Protein AF-A0A2Z6RZR5-F1 (afdb_monomer)

Structure (mmCIF, N/CA/C/O backbone):
data_AF-A0A2Z6RZR5-F1
#
_entry.id   AF-A0A2Z6RZR5-F1
#
loop_
_atom_site.group_PDB
_atom_site.id
_atom_site.type_symbol
_atom_site.label_atom_id
_atom_site.label_alt_id
_atom_site.label_comp_id
_atom_site.label_asym_id
_atom_site.label_entity_id
_atom_site.label_seq_id
_atom_site.pdbx_PDB_ins_code
_atom_site.Cartn_x
_atom_site.Cartn_y
_atom_site.Cartn_z
_atom_site.occupancy
_atom_site.B_iso_or_equiv
_atom_site.auth_seq_id
_atom_site.auth_comp_id
_atom_site.auth_asym_id
_atom_site.auth_atom_id
_atom_site.pdbx_PDB_model_num
ATOM 1 N N . MET A 1 1 ? -26.450 51.468 55.677 1.00 38.06 1 MET A N 1
ATOM 2 C CA . MET A 1 1 ? -26.684 51.959 54.303 1.00 38.06 1 MET A CA 1
ATOM 3 C C . MET A 1 1 ? -25.470 52.712 53.751 1.00 38.06 1 MET A C 1
ATOM 5 O O . MET A 1 1 ? -25.241 52.622 52.556 1.00 38.06 1 MET A O 1
ATOM 9 N N . ASP A 1 2 ? -24.624 53.326 54.589 1.00 34.59 2 ASP A N 1
ATOM 10 C CA . ASP A 1 2 ? -23.580 54.252 54.102 1.00 34.59 2 ASP A CA 1
ATOM 11 C C . ASP A 1 2 ? -22.243 53.624 53.660 1.00 34.59 2 ASP A C 1
ATOM 13 O O . ASP A 1 2 ? -21.534 54.212 52.851 1.00 34.59 2 ASP A O 1
ATOM 17 N N . ALA A 1 3 ? -21.901 52.405 54.096 1.00 33.38 3 ALA A N 1
ATOM 18 C CA . ALA A 1 3 ? -20.689 51.717 53.618 1.00 33.38 3 ALA A CA 1
ATOM 19 C C . ALA A 1 3 ? -20.838 51.167 52.184 1.00 33.38 3 ALA A C 1
ATOM 21 O O . ALA A 1 3 ? -19.866 51.092 51.438 1.00 33.38 3 ALA A O 1
ATOM 22 N N . TRP A 1 4 ? -22.066 50.814 51.788 1.00 34.22 4 TRP A N 1
ATOM 23 C CA . TRP A 1 4 ? -22.367 50.258 50.464 1.00 34.22 4 TRP A CA 1
ATOM 24 C C . TRP A 1 4 ? -22.327 51.335 49.375 1.00 34.22 4 TRP A C 1
ATOM 26 O O . TRP A 1 4 ? -21.734 51.120 48.325 1.00 34.22 4 TRP A O 1
ATOM 36 N N . PHE A 1 5 ? -22.850 52.532 49.665 1.00 33.78 5 PHE A N 1
ATOM 37 C CA . PHE A 1 5 ? -22.813 53.669 48.739 1.00 33.78 5 PHE A CA 1
ATOM 38 C C . PHE A 1 5 ? -21.373 54.135 48.449 1.00 33.78 5 PHE A C 1
ATOM 40 O O . PHE A 1 5 ? -21.051 54.501 47.322 1.00 33.78 5 PHE A O 1
ATOM 47 N N . TYR A 1 6 ? -20.480 54.061 49.445 1.00 32.66 6 TYR A N 1
ATOM 48 C CA . TYR A 1 6 ? -19.062 54.409 49.288 1.00 32.66 6 TYR A CA 1
ATOM 49 C C . TYR A 1 6 ? -18.294 53.391 48.420 1.00 32.66 6 TYR A C 1
ATOM 51 O O . TYR A 1 6 ? -17.415 53.774 47.648 1.00 32.66 6 TYR A O 1
ATOM 59 N N . TYR A 1 7 ? -18.655 52.102 48.496 1.00 38.84 7 TYR A N 1
ATOM 60 C CA . TYR A 1 7 ? -18.091 51.042 47.648 1.00 38.84 7 TYR A CA 1
ATOM 61 C C . TYR A 1 7 ? -18.649 51.074 46.217 1.00 38.84 7 TYR A C 1
ATOM 63 O O . TYR A 1 7 ? -17.880 50.953 45.269 1.00 38.84 7 TYR A O 1
ATOM 71 N N . GLU A 1 8 ? -19.953 51.304 46.042 1.00 38.12 8 GLU A N 1
ATOM 72 C CA . GLU A 1 8 ? -20.617 51.371 44.731 1.00 38.12 8 GLU A CA 1
ATOM 73 C C . GLU A 1 8 ? -20.155 52.599 43.915 1.00 38.12 8 GLU A C 1
ATOM 75 O O . GLU A 1 8 ? -19.927 52.495 42.706 1.00 38.12 8 GLU A O 1
ATOM 80 N N . CYS A 1 9 ? -19.925 53.747 44.572 1.00 34.38 9 CYS A N 1
ATOM 81 C CA . CYS A 1 9 ? -19.325 54.930 43.943 1.00 34.38 9 CYS A CA 1
ATOM 82 C C . CYS A 1 9 ? -17.863 54.701 43.534 1.00 34.38 9 CYS A C 1
ATOM 84 O O . CYS A 1 9 ? -17.490 55.076 42.425 1.00 34.38 9 CYS A O 1
ATOM 86 N N . ASN A 1 10 ? -17.049 54.050 44.373 1.00 42.81 10 ASN A N 1
ATOM 87 C CA . ASN A 1 10 ? -15.658 53.748 44.022 1.00 42.81 10 ASN A CA 1
ATOM 88 C C . ASN A 1 10 ? -15.557 52.703 42.907 1.00 42.81 10 ASN A C 1
ATOM 90 O O . ASN A 1 10 ? -14.736 52.862 42.011 1.00 42.81 10 ASN A O 1
ATOM 94 N N . LEU A 1 11 ? -16.409 51.673 42.901 1.00 43.62 11 LEU A N 1
ATOM 95 C CA . LEU A 1 11 ? -16.382 50.645 41.860 1.00 43.62 11 LEU A CA 1
ATOM 96 C C . LEU A 1 11 ? -16.829 51.205 40.504 1.00 43.62 11 LEU A C 1
ATOM 98 O O . LEU A 1 11 ? -16.199 50.917 39.493 1.00 43.62 11 LEU A O 1
ATOM 102 N N . ASN A 1 12 ? -17.862 52.056 40.467 1.00 44.38 12 ASN A N 1
ATOM 103 C CA . ASN A 1 12 ? -18.285 52.714 39.228 1.00 44.38 12 ASN A CA 1
ATOM 104 C C . ASN A 1 12 ? -17.249 53.721 38.705 1.00 44.38 12 ASN A C 1
ATOM 106 O O . ASN A 1 12 ? -17.082 53.822 37.493 1.00 44.38 12 ASN A O 1
ATOM 110 N N . GLU A 1 13 ? -16.543 54.446 39.575 1.00 45.81 13 GLU A N 1
ATOM 111 C CA . GLU A 1 13 ? -15.454 55.344 39.163 1.00 45.81 13 GLU A CA 1
ATOM 112 C C . GLU A 1 13 ? -14.206 54.566 38.711 1.00 45.81 13 GLU 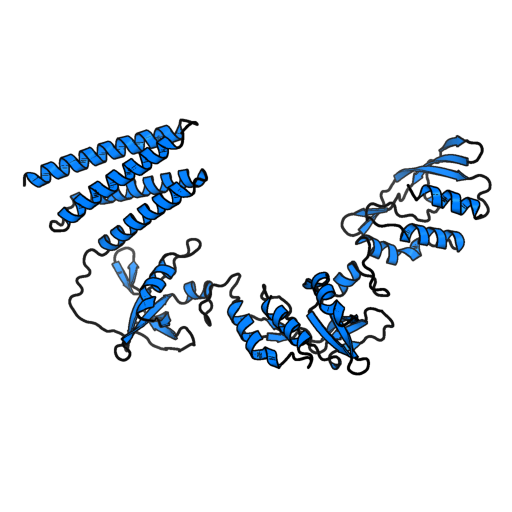A C 1
ATOM 114 O O . GLU A 1 13 ? -13.586 54.938 37.715 1.00 45.81 13 GLU A O 1
ATOM 119 N N . ILE A 1 14 ? -13.891 53.429 39.344 1.00 46.25 14 ILE A N 1
ATOM 120 C CA . ILE A 1 14 ? -12.832 52.509 38.900 1.00 46.25 14 ILE A CA 1
ATOM 121 C C . ILE A 1 14 ? -13.194 51.891 37.545 1.00 46.25 14 ILE A C 1
ATOM 123 O O . ILE A 1 14 ? -12.377 51.924 36.632 1.00 46.25 14 ILE A O 1
ATOM 127 N N . ILE A 1 15 ? -14.424 51.397 37.365 1.00 47.78 15 ILE A N 1
ATOM 128 C CA . ILE A 1 15 ? -14.901 50.830 36.094 1.00 47.78 15 ILE A CA 1
ATOM 129 C C . ILE A 1 15 ? -14.931 51.905 35.003 1.00 47.78 15 ILE A C 1
ATOM 131 O O . ILE A 1 15 ? -14.485 51.645 33.892 1.00 47.78 15 ILE A O 1
ATOM 135 N N . LYS A 1 16 ? -15.374 53.136 35.293 1.00 47.97 16 LYS A N 1
ATOM 136 C CA . LYS A 1 16 ? -15.293 54.250 34.333 1.00 47.97 16 LYS A CA 1
ATOM 137 C C . LYS A 1 16 ? -13.851 54.605 33.984 1.00 47.97 16 LYS A C 1
ATOM 139 O O . LYS A 1 16 ? -13.563 54.804 32.809 1.00 47.97 16 LYS A O 1
ATOM 144 N N . GLY A 1 17 ? -12.955 54.672 34.969 1.00 47.06 17 GLY A N 1
ATOM 145 C CA . GLY A 1 17 ? -11.537 54.962 34.757 1.00 47.06 17 GLY A CA 1
ATOM 146 C C . GLY A 1 17 ? -10.859 53.890 33.908 1.00 47.06 17 GLY A C 1
ATOM 147 O O . GLY A 1 17 ? -10.139 54.203 32.967 1.00 47.06 17 GLY A O 1
ATOM 148 N N . VAL A 1 18 ? -11.166 52.624 34.173 1.00 47.81 18 VAL A N 1
ATOM 149 C CA . VAL A 1 18 ? -10.630 51.462 33.462 1.00 47.81 18 VAL A CA 1
ATOM 150 C C . VAL A 1 18 ? -11.215 51.347 32.063 1.00 47.81 18 VAL A C 1
ATOM 152 O O . VAL A 1 18 ? -10.455 51.202 31.115 1.00 47.81 18 VAL A O 1
ATOM 155 N N . SER A 1 19 ? -12.532 51.472 31.893 1.00 47.66 19 SER A N 1
ATOM 156 C CA . SER A 1 19 ? -13.158 51.477 30.569 1.00 47.66 19 SER A CA 1
ATOM 157 C C . SER A 1 19 ? -12.671 52.662 29.741 1.00 47.66 19 SER A C 1
ATOM 159 O O . SER A 1 19 ? -12.389 52.497 28.559 1.00 47.66 19 SER A O 1
ATOM 161 N N . ALA A 1 20 ? -12.467 53.837 30.347 1.00 47.22 20 ALA A N 1
ATOM 162 C CA . ALA A 1 20 ? -11.866 54.979 29.665 1.00 47.22 20 ALA A CA 1
ATOM 163 C C . ALA A 1 20 ? -10.402 54.717 29.279 1.00 47.22 20 ALA A C 1
ATOM 165 O O . ALA A 1 20 ? -10.018 55.043 28.161 1.00 47.22 20 ALA A O 1
ATOM 166 N N . ILE A 1 21 ? -9.588 54.101 30.142 1.00 46.41 21 ILE A N 1
ATOM 167 C CA . ILE A 1 21 ? -8.194 53.749 29.827 1.00 46.41 21 ILE A CA 1
ATOM 168 C C . ILE A 1 21 ? -8.141 52.684 28.725 1.00 46.41 21 ILE A C 1
ATOM 170 O O . ILE A 1 21 ? -7.429 52.880 27.742 1.00 46.41 21 ILE A O 1
ATOM 174 N N . SER A 1 22 ? -8.933 51.616 28.834 1.00 48.56 22 SER A N 1
ATOM 175 C CA . SER A 1 22 ? -8.970 50.497 27.889 1.00 48.56 22 SER A CA 1
ATOM 176 C C . SER A 1 22 ? -9.524 50.904 26.526 1.00 48.56 22 SER A C 1
ATOM 178 O O . SER A 1 22 ? -8.914 50.574 25.515 1.00 48.56 22 SER A O 1
ATOM 180 N N . ILE A 1 23 ? -10.607 51.687 26.463 1.00 46.66 23 ILE A N 1
ATOM 181 C CA . ILE A 1 23 ? -11.176 52.182 25.197 1.00 46.66 23 ILE A CA 1
ATOM 182 C C . ILE A 1 23 ? -10.241 53.210 24.542 1.00 46.66 23 ILE A C 1
ATOM 184 O O . ILE A 1 23 ? -10.042 53.183 23.329 1.00 46.66 23 ILE A O 1
ATOM 188 N N . ASN A 1 24 ? -9.612 54.097 25.320 1.00 44.47 24 ASN A N 1
ATOM 189 C CA . ASN A 1 24 ? -8.693 55.109 24.788 1.00 44.47 24 ASN A CA 1
ATOM 190 C C . ASN A 1 24 ? -7.358 54.483 24.324 1.00 44.47 24 ASN A C 1
ATOM 192 O O . ASN A 1 24 ? -6.786 54.928 23.328 1.00 44.47 24 ASN A O 1
ATOM 196 N N . TYR A 1 25 ? -6.899 53.394 24.958 1.00 48.34 25 TYR A N 1
ATOM 197 C CA . TYR A 1 25 ? -5.800 52.565 24.445 1.00 48.34 25 TYR A CA 1
ATOM 198 C C . TYR A 1 25 ? -6.208 51.774 23.196 1.00 48.34 25 TYR A C 1
ATOM 200 O O . TYR A 1 25 ? -5.473 51.785 22.213 1.00 48.34 25 TYR A O 1
ATOM 208 N N . PHE A 1 26 ? -7.389 51.148 23.185 1.00 45.41 26 PHE A N 1
ATOM 209 C CA . PHE A 1 26 ? -7.905 50.373 22.048 1.00 45.41 26 PHE A CA 1
ATOM 210 C C . PHE A 1 26 ? -8.080 51.238 20.787 1.00 45.41 26 PHE A C 1
ATOM 212 O O . PHE A 1 26 ? -7.646 50.860 19.698 1.00 45.41 26 PHE A O 1
ATOM 219 N N . ASN A 1 27 ? -8.595 52.461 20.941 1.00 43.19 27 ASN A N 1
ATOM 220 C CA . ASN A 1 27 ? -8.715 53.424 19.844 1.00 43.19 27 ASN A CA 1
ATOM 221 C C . ASN A 1 27 ? -7.347 53.959 19.365 1.00 43.19 27 ASN A C 1
ATOM 223 O O . ASN A 1 27 ? -7.173 54.245 18.176 1.00 43.19 27 ASN A O 1
ATOM 227 N N . LYS A 1 28 ? -6.340 54.040 20.250 1.00 44.16 28 LYS A N 1
ATOM 228 C CA . LYS A 1 28 ? -4.950 54.370 19.875 1.00 44.16 28 LYS A CA 1
ATOM 229 C C . LYS A 1 28 ? -4.222 53.212 19.178 1.00 44.16 28 LYS A C 1
ATOM 231 O O . LYS A 1 28 ? -3.420 53.466 18.280 1.00 44.16 28 LYS A O 1
ATOM 236 N N . ILE A 1 29 ? -4.532 51.957 19.520 1.00 46.94 29 ILE A N 1
ATOM 237 C CA . ILE A 1 29 ? -3.987 50.749 18.867 1.00 46.94 29 ILE A CA 1
ATOM 238 C C . ILE A 1 29 ? -4.386 50.694 17.383 1.00 46.94 29 ILE A C 1
ATOM 240 O O . ILE A 1 29 ? -3.577 50.305 16.543 1.00 46.94 29 ILE A O 1
ATOM 244 N N . HIS A 1 30 ? -5.592 51.155 17.036 1.00 41.41 30 HIS A N 1
ATOM 245 C CA . HIS A 1 30 ? -6.058 51.198 15.646 1.00 41.41 30 HIS A CA 1
ATOM 246 C C . HIS A 1 30 ? -5.411 52.297 14.782 1.00 41.41 30 HIS A C 1
ATOM 248 O O . HIS A 1 30 ? -5.502 52.229 13.556 1.00 41.41 30 HIS A O 1
ATOM 254 N N . THR A 1 31 ? -4.754 53.296 15.384 1.00 40.00 31 THR A N 1
ATOM 255 C CA . THR A 1 31 ? -4.251 54.484 14.668 1.00 40.00 31 THR A CA 1
ATOM 256 C C . THR A 1 31 ? -2.724 54.614 14.622 1.00 40.00 31 THR A C 1
ATOM 258 O O . THR A 1 31 ? -2.216 55.293 13.732 1.00 40.00 31 THR A O 1
ATOM 261 N N . PHE A 1 32 ? -1.960 53.933 15.484 1.00 36.94 32 PHE A N 1
ATOM 262 C CA . PHE A 1 32 ? -0.490 54.010 15.489 1.00 36.94 32 PHE A CA 1
ATOM 263 C C . PHE A 1 32 ? 0.187 52.700 15.046 1.00 36.94 32 PHE A C 1
ATOM 265 O O . PHE A 1 32 ? 0.154 51.692 15.743 1.00 36.94 32 PHE A O 1
ATOM 272 N N . ARG A 1 33 ? 0.910 52.739 13.915 1.00 39.03 33 ARG A N 1
ATOM 273 C CA . ARG A 1 33 ? 1.739 51.635 13.369 1.00 39.03 33 ARG A CA 1
ATOM 274 C C . ARG A 1 33 ? 3.007 51.302 14.186 1.00 39.03 33 ARG A C 1
ATOM 276 O O . ARG A 1 33 ? 3.871 50.585 13.694 1.00 39.03 33 ARG A O 1
ATOM 283 N N . GLY A 1 34 ? 3.136 51.798 15.414 1.00 45.94 34 GLY A N 1
ATOM 284 C CA . GLY A 1 34 ? 4.337 51.631 16.233 1.00 45.94 34 GLY A CA 1
ATOM 285 C C . GLY A 1 34 ? 4.004 51.465 17.708 1.00 45.94 34 GLY A C 1
ATOM 286 O O . GLY A 1 34 ? 4.132 52.411 18.475 1.00 45.94 34 GLY A O 1
ATOM 287 N N . LEU A 1 35 ? 3.580 50.267 18.105 1.00 47.91 35 LEU A N 1
ATOM 288 C CA . LEU A 1 35 ? 3.501 49.875 19.512 1.00 47.91 35 LEU A CA 1
ATOM 289 C C . LEU A 1 35 ? 4.632 48.893 19.815 1.00 47.91 35 LEU A C 1
ATOM 291 O O . LEU A 1 35 ? 4.748 47.860 19.160 1.00 47.91 35 LEU A O 1
ATOM 295 N N . ASN A 1 36 ? 5.462 49.231 20.805 1.00 49.38 36 ASN A N 1
ATOM 296 C CA . ASN A 1 36 ? 6.517 48.359 21.324 1.00 49.38 36 ASN A CA 1
ATOM 297 C C . ASN A 1 36 ? 5.999 47.517 22.502 1.00 49.38 36 ASN A C 1
ATOM 299 O O . ASN A 1 36 ? 5.138 47.984 23.252 1.00 49.38 36 ASN A O 1
ATOM 303 N N . PHE A 1 37 ? 6.585 46.323 22.674 1.00 47.53 37 PHE A N 1
ATOM 304 C CA . PHE A 1 37 ? 6.277 45.247 23.641 1.00 47.53 37 PHE A CA 1
ATOM 305 C C . PHE A 1 37 ? 5.757 45.711 25.021 1.00 47.53 37 PHE A C 1
ATOM 307 O O . PHE A 1 37 ? 4.777 45.177 25.530 1.00 47.53 37 PHE A O 1
ATOM 314 N N . TYR A 1 38 ? 6.339 46.778 25.572 1.00 44.94 38 TYR A N 1
ATOM 315 C CA . TYR A 1 38 ? 5.993 47.355 26.877 1.00 44.94 38 TYR A CA 1
ATOM 316 C C . TYR A 1 38 ? 4.534 47.834 27.016 1.00 44.94 38 TYR A C 1
ATOM 318 O O . TYR A 1 38 ? 3.984 47.846 28.112 1.00 44.94 38 TYR A O 1
ATOM 326 N N . HIS A 1 39 ? 3.884 48.228 25.919 1.00 50.34 39 HIS A N 1
ATOM 327 C CA . HIS A 1 39 ? 2.511 48.745 25.959 1.00 50.34 39 HIS A CA 1
ATOM 328 C C . HIS A 1 39 ? 1.468 47.629 26.103 1.00 50.34 39 HIS A C 1
ATOM 330 O O . HIS A 1 39 ? 0.418 47.854 26.698 1.00 50.34 39 HIS A O 1
ATOM 336 N N . PHE A 1 40 ? 1.762 46.426 25.599 1.00 51.25 40 PHE A N 1
ATOM 337 C CA . PHE A 1 40 ? 0.885 45.262 25.755 1.00 51.25 40 PHE A CA 1
ATOM 338 C C . PHE A 1 40 ? 0.944 44.700 27.180 1.00 51.25 40 PHE A C 1
ATOM 340 O O . PHE A 1 40 ? -0.094 44.351 27.734 1.00 51.25 40 PHE A O 1
ATOM 347 N N . GLU A 1 41 ? 2.127 44.710 27.800 1.00 47.84 41 GLU A N 1
ATOM 348 C CA . GLU A 1 41 ? 2.329 44.366 29.217 1.00 47.84 41 GLU A CA 1
ATOM 349 C C . GLU A 1 41 ? 1.536 45.295 30.153 1.00 47.84 41 GLU A C 1
ATOM 351 O O . GLU A 1 41 ? 0.866 44.826 31.069 1.00 47.84 41 GLU A O 1
ATOM 356 N N . ILE A 1 42 ? 1.516 46.607 29.884 1.00 48.50 42 ILE A N 1
ATOM 357 C CA . ILE A 1 42 ? 0.742 47.575 30.684 1.00 48.50 42 ILE A CA 1
ATOM 358 C C . ILE A 1 42 ? -0.769 47.323 30.571 1.00 48.50 42 ILE A C 1
ATOM 360 O O . ILE A 1 42 ? -1.481 47.417 31.570 1.00 48.50 42 ILE A O 1
ATOM 364 N N . VAL A 1 43 ? -1.271 46.988 29.377 1.00 52.09 43 VAL A N 1
ATOM 365 C CA . VAL A 1 43 ? -2.698 46.679 29.167 1.00 52.09 43 VAL A CA 1
ATOM 366 C C . VAL A 1 43 ? -3.080 45.361 29.847 1.00 52.09 43 VAL A C 1
ATOM 368 O O . VAL A 1 43 ? -4.132 45.293 30.481 1.00 52.09 43 VAL A O 1
ATOM 371 N N . ALA A 1 44 ? -2.220 44.342 29.779 1.00 50.88 44 ALA A N 1
ATOM 372 C CA . ALA A 1 44 ? -2.425 43.070 30.469 1.00 50.88 44 ALA A CA 1
ATOM 373 C C . ALA A 1 44 ? -2.432 43.243 31.998 1.00 50.88 44 ALA A C 1
ATOM 375 O O . ALA A 1 44 ? -3.338 42.747 32.663 1.00 50.88 44 ALA A O 1
ATOM 376 N N . PHE A 1 45 ? -1.494 44.022 32.544 1.00 49.09 45 PHE A N 1
ATOM 377 C CA . PHE A 1 45 ? -1.424 44.317 33.976 1.00 49.09 45 PHE A CA 1
ATOM 378 C C . PHE A 1 45 ? -2.617 45.161 34.456 1.00 49.09 45 PHE A C 1
ATOM 380 O O . PHE A 1 45 ? -3.166 44.922 35.529 1.00 49.09 45 PHE A O 1
ATOM 387 N N . ALA A 1 46 ? -3.083 46.119 33.647 1.00 50.31 46 ALA A N 1
ATOM 388 C CA . ALA A 1 46 ? -4.289 46.885 33.955 1.00 50.31 46 ALA A CA 1
ATOM 389 C C . ALA A 1 46 ? -5.543 45.991 33.990 1.00 50.31 46 ALA A C 1
ATOM 391 O O . ALA A 1 46 ? -6.360 46.126 34.899 1.00 50.31 46 ALA A O 1
ATOM 392 N N . LEU A 1 47 ? -5.674 45.044 33.053 1.00 52.66 47 LEU A N 1
ATOM 393 C CA . LEU A 1 47 ? -6.737 44.030 33.054 1.00 52.66 47 LEU A CA 1
ATOM 394 C C . LEU A 1 47 ? -6.661 43.114 34.286 1.00 52.66 47 LEU A C 1
ATOM 396 O O . LEU A 1 47 ? -7.689 42.802 34.887 1.00 52.66 47 LEU A O 1
ATOM 400 N N . GLU A 1 48 ? -5.455 42.730 34.700 1.00 51.22 48 GLU A N 1
ATOM 401 C CA . GLU A 1 48 ? -5.210 41.895 35.878 1.00 51.22 48 GLU A CA 1
ATOM 402 C C . GLU A 1 48 ? -5.617 42.600 37.181 1.00 51.22 48 GLU A C 1
ATOM 404 O O . GLU A 1 48 ? -6.329 42.021 38.004 1.00 51.22 48 GLU A O 1
ATOM 409 N N . VAL A 1 49 ? -5.267 43.880 37.344 1.00 47.88 49 VAL A N 1
ATOM 410 C CA . VAL A 1 49 ? -5.679 44.690 38.504 1.00 47.88 49 VAL A CA 1
ATOM 411 C C . VAL A 1 49 ? -7.204 44.826 38.571 1.00 47.88 49 VAL A C 1
ATOM 413 O O . VAL A 1 49 ? -7.788 44.703 39.645 1.00 47.88 49 VAL A O 1
ATOM 416 N N . VAL A 1 50 ? -7.871 45.005 37.430 1.00 51.41 50 VAL A N 1
ATOM 417 C CA . VAL A 1 50 ? -9.335 45.149 37.346 1.00 51.41 50 VAL A CA 1
ATOM 418 C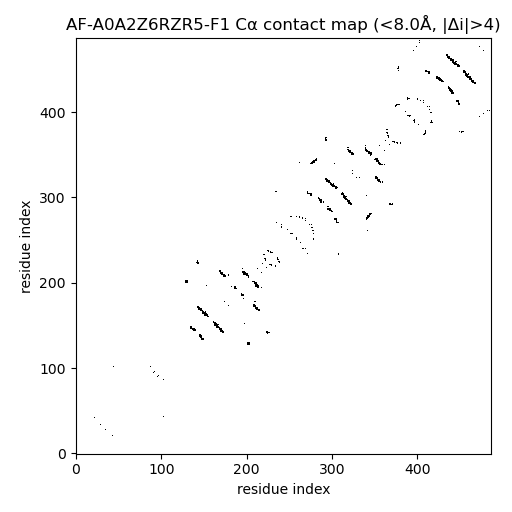 C . VAL A 1 50 ? -10.047 43.863 37.741 1.00 51.41 50 VAL A C 1
ATOM 420 O O . VAL A 1 50 ? -10.958 43.892 38.568 1.00 51.41 50 VAL A O 1
ATOM 423 N N . LEU A 1 51 ? -9.598 42.730 37.199 1.00 51.41 51 LEU A N 1
ATOM 424 C CA . LEU A 1 51 ? -10.146 41.413 37.516 1.00 51.41 51 LEU A CA 1
ATOM 425 C C . LEU A 1 51 ? -9.888 41.033 38.985 1.00 51.41 51 LEU A C 1
ATOM 427 O O . LEU A 1 51 ? -10.749 40.435 39.629 1.00 51.41 51 LEU A O 1
ATOM 431 N N . THR A 1 52 ? -8.750 41.441 39.552 1.00 49.31 52 THR A N 1
ATOM 432 C CA . THR A 1 52 ? -8.386 41.148 40.949 1.00 49.31 52 THR A CA 1
ATOM 433 C C . THR A 1 52 ? -9.149 42.027 41.949 1.00 49.31 52 THR A C 1
ATOM 435 O O . THR A 1 52 ? -9.667 41.519 42.945 1.00 49.31 52 THR A O 1
ATOM 438 N N . CYS A 1 53 ? -9.308 43.329 41.679 1.00 44.72 53 CYS A N 1
ATOM 439 C CA . CYS A 1 53 ? -10.159 44.213 42.488 1.00 44.72 53 CYS A CA 1
ATOM 440 C C . CYS A 1 53 ? -11.637 43.778 42.448 1.00 44.72 53 CYS A C 1
ATOM 442 O O . CYS A 1 53 ? -12.355 43.901 43.445 1.00 44.72 53 CYS A O 1
ATOM 444 N N . PHE A 1 54 ? -12.079 43.212 41.323 1.00 49.72 54 PHE A N 1
ATOM 445 C CA . PHE A 1 54 ? -13.412 42.638 41.158 1.00 49.72 54 PHE A CA 1
ATOM 446 C C . PHE A 1 54 ? -13.621 41.372 42.013 1.00 49.72 54 PHE A C 1
ATOM 448 O O . PHE A 1 54 ? -14.615 41.280 42.733 1.00 49.72 54 PHE A O 1
ATOM 455 N N . MET A 1 55 ? -12.649 40.451 42.042 1.00 47.03 55 MET A N 1
ATOM 456 C CA . MET A 1 55 ? -12.671 39.235 42.882 1.00 47.03 55 MET A CA 1
ATOM 457 C C . MET A 1 55 ? -12.815 39.540 44.382 1.00 47.03 55 MET A C 1
ATOM 459 O O . MET A 1 55 ? -13.552 38.854 45.096 1.00 47.03 55 MET A O 1
ATOM 463 N N . GLY A 1 56 ? -12.153 40.601 44.856 1.00 44.19 56 GLY A N 1
ATOM 464 C CA . GLY A 1 56 ? -12.269 41.061 46.243 1.00 44.19 56 GLY A CA 1
ATOM 465 C C . GLY A 1 56 ? -13.635 41.666 46.587 1.00 44.19 56 GLY A C 1
ATOM 466 O O . GLY A 1 56 ? -14.039 41.618 47.744 1.00 44.19 56 GLY A O 1
ATOM 467 N N . SER A 1 57 ? -14.353 42.194 45.589 1.00 43.09 57 SER A N 1
ATOM 468 C CA . SER A 1 57 ? -15.642 42.881 45.762 1.00 43.09 57 SER A CA 1
ATOM 469 C C . SER A 1 57 ? -16.843 41.928 45.642 1.00 43.09 57 SER A C 1
ATOM 471 O O . SER A 1 57 ? -17.823 42.071 46.365 1.00 43.09 57 SER A O 1
ATOM 473 N N . VAL A 1 58 ? -16.775 40.917 44.764 1.00 40.72 58 VAL A N 1
ATOM 474 C CA . VAL A 1 58 ? -17.857 39.927 44.559 1.00 40.72 58 VAL A CA 1
ATOM 475 C C . VAL A 1 58 ? -17.953 38.933 45.721 1.00 40.72 58 VAL A C 1
ATOM 477 O O . VAL A 1 58 ? -19.052 38.594 46.161 1.00 40.72 58 VAL A O 1
ATOM 480 N N . THR A 1 59 ? -16.813 38.528 46.288 1.00 40.50 59 THR A N 1
ATOM 481 C CA . THR A 1 59 ? -16.769 37.662 47.480 1.00 40.50 59 THR A CA 1
ATOM 482 C C . THR A 1 59 ? -17.438 38.311 48.694 1.00 40.50 59 THR A C 1
ATOM 484 O O . THR A 1 59 ? -18.129 37.626 49.442 1.00 40.50 59 THR A O 1
ATOM 487 N N . THR A 1 60 ? -17.338 39.637 48.847 1.00 38.09 60 THR A N 1
ATOM 488 C CA . THR A 1 60 ? -18.001 40.391 49.929 1.00 38.09 60 THR A CA 1
ATOM 489 C C . THR A 1 60 ? -19.497 40.639 49.697 1.00 38.09 60 THR A C 1
ATOM 491 O O . THR A 1 60 ? -20.215 40.931 50.652 1.00 38.09 60 THR A O 1
ATOM 494 N N . ILE A 1 61 ? -19.983 40.537 48.454 1.00 40.47 61 ILE A N 1
ATOM 495 C CA . ILE A 1 61 ? -21.379 40.833 48.076 1.00 40.47 61 ILE A CA 1
ATOM 496 C C . ILE A 1 61 ? -22.250 39.564 48.014 1.00 40.47 61 ILE A C 1
ATOM 498 O O . ILE A 1 61 ? -23.465 39.665 48.190 1.00 40.47 61 ILE A O 1
ATOM 502 N N . SER A 1 62 ? -21.649 38.374 47.867 1.00 41.47 62 SER A N 1
ATOM 503 C CA . SER A 1 62 ? -22.354 37.075 47.810 1.00 41.47 62 SER A CA 1
ATOM 504 C C . SER A 1 62 ? -23.266 36.767 49.011 1.00 41.47 62 SER A C 1
ATOM 506 O O . SER A 1 62 ? -24.181 35.957 48.890 1.00 41.47 62 SER A O 1
ATOM 508 N N . ASP A 1 63 ? -23.097 37.475 50.131 1.00 38.44 63 ASP A N 1
ATOM 509 C CA . ASP A 1 63 ? -23.953 37.326 51.309 1.00 38.44 63 ASP A CA 1
ATOM 510 C C . ASP A 1 63 ? -25.235 38.177 51.279 1.00 38.44 63 ASP A C 1
ATOM 512 O O . ASP A 1 63 ? -26.138 37.929 52.085 1.00 38.44 63 ASP A O 1
ATOM 516 N N . LYS A 1 64 ? -25.369 39.194 50.406 1.00 44.91 64 LYS A N 1
ATOM 517 C CA . LYS A 1 64 ? -26.553 40.078 50.409 1.00 44.91 64 LYS A CA 1
ATOM 518 C C . LYS A 1 64 ? -26.933 40.643 49.030 1.00 44.91 64 LYS A C 1
ATOM 520 O O . LYS A 1 64 ? -26.358 41.626 48.575 1.00 44.91 64 LYS A O 1
ATOM 525 N N . SER A 1 65 ? -28.068 40.146 48.528 1.00 41.69 65 SER A N 1
ATOM 526 C CA . SER A 1 65 ? -29.175 40.872 47.860 1.00 41.69 65 SER A CA 1
ATOM 527 C C . SER A 1 65 ? -29.513 40.516 46.402 1.00 41.69 65 SER A C 1
ATOM 529 O O . SER A 1 65 ? -28.667 40.421 45.523 1.00 41.69 65 SER A O 1
ATOM 531 N N . THR A 1 66 ? -30.825 40.375 46.185 1.00 43.66 66 THR A N 1
ATOM 532 C CA . THR A 1 66 ? -31.575 40.175 44.938 1.00 43.66 66 THR A CA 1
ATOM 533 C C . THR A 1 66 ? -32.030 41.525 44.347 1.00 43.66 66 THR A C 1
ATOM 535 O O . THR A 1 66 ? -33.223 41.832 44.380 1.00 43.66 66 THR A O 1
ATOM 538 N N . ASP A 1 67 ? -31.112 42.376 43.873 1.00 42.81 67 ASP A N 1
ATOM 539 C CA . ASP A 1 67 ? -31.449 43.726 43.363 1.00 42.81 67 ASP A CA 1
ATOM 540 C C . ASP A 1 67 ? -31.188 43.883 41.844 1.00 42.81 67 ASP A C 1
ATOM 542 O O . ASP A 1 67 ? -30.172 43.443 41.319 1.00 42.81 67 ASP A O 1
ATOM 546 N N . CYS A 1 68 ? -32.091 44.571 41.133 1.00 39.12 68 CYS A N 1
ATOM 547 C CA . CYS A 1 68 ? -32.094 44.857 39.684 1.00 39.12 68 CYS A CA 1
ATOM 548 C C . CYS A 1 68 ? -30.808 45.551 39.182 1.00 39.12 68 CYS A C 1
ATOM 550 O O . CYS A 1 68 ? -30.407 45.404 38.025 1.00 39.12 68 CYS A O 1
ATOM 552 N N . ARG A 1 69 ? -30.092 46.247 40.071 1.00 39.66 69 ARG A N 1
ATOM 553 C CA . ARG A 1 69 ? -28.794 46.878 39.775 1.00 39.66 69 ARG A CA 1
ATOM 554 C C . ARG A 1 69 ? -27.675 45.877 39.441 1.00 39.66 69 ARG A C 1
ATOM 556 O O . ARG A 1 69 ? -26.691 46.284 38.828 1.00 39.66 69 ARG A O 1
ATOM 563 N N . PHE A 1 70 ? -27.851 44.587 39.752 1.00 46.91 70 PHE A N 1
ATOM 564 C CA . PHE A 1 70 ? -26.931 43.506 39.367 1.00 46.91 70 PHE A CA 1
ATOM 565 C C . PHE A 1 70 ? -26.929 43.225 37.855 1.00 46.91 70 PHE A C 1
ATOM 567 O O . PHE A 1 70 ? -25.873 42.945 37.296 1.00 46.91 70 PHE A O 1
ATOM 574 N N . SER A 1 71 ? -28.075 43.358 37.175 1.00 42.69 71 SER A N 1
ATOM 575 C CA . SER A 1 71 ? -28.199 43.100 35.727 1.00 42.69 71 SER A CA 1
ATOM 576 C C . SER A 1 71 ? -27.311 44.042 34.912 1.00 42.69 71 SER A C 1
ATOM 578 O O . SER A 1 71 ? -26.494 43.597 34.115 1.00 42.69 71 SER A O 1
ATOM 580 N N . ASN A 1 72 ? -27.379 45.346 35.201 1.00 42.81 72 ASN A N 1
ATOM 581 C CA . ASN A 1 72 ? -26.568 46.361 34.517 1.00 42.81 72 ASN A CA 1
ATOM 582 C C . ASN A 1 72 ? -25.059 46.217 34.781 1.00 42.81 72 ASN A C 1
ATOM 584 O O . ASN A 1 72 ? -24.246 46.732 34.012 1.00 42.81 72 ASN A O 1
ATOM 588 N N . LEU A 1 73 ? -24.677 45.573 35.887 1.00 44.84 73 LEU A N 1
ATOM 589 C CA . LEU A 1 73 ? -23.284 45.257 36.184 1.00 44.84 73 LEU A CA 1
ATOM 590 C C . LEU A 1 73 ? -22.832 44.031 35.377 1.00 44.84 73 LEU A C 1
ATOM 592 O O . LEU A 1 73 ? -21.757 44.076 34.786 1.00 44.84 73 LEU A O 1
ATOM 596 N N . MET A 1 74 ? -23.669 42.992 35.286 1.00 48.12 74 MET A N 1
ATOM 597 C CA . MET A 1 74 ? -23.408 41.785 34.489 1.00 48.12 74 MET A CA 1
ATOM 598 C C . MET A 1 74 ? -23.283 42.083 32.993 1.00 48.12 74 MET A C 1
ATOM 600 O O . MET A 1 74 ? -22.349 41.596 32.361 1.00 48.12 74 MET A O 1
ATOM 604 N N . ASP A 1 75 ? -24.128 42.955 32.444 1.00 49.12 75 ASP A N 1
ATOM 605 C CA . ASP A 1 75 ? -24.057 43.333 31.026 1.00 49.12 75 ASP A CA 1
ATOM 606 C C . ASP A 1 75 ? -22.738 44.052 30.691 1.00 49.12 75 ASP A C 1
ATOM 608 O O . ASP A 1 75 ? -22.088 43.758 29.686 1.00 49.12 75 ASP A O 1
ATOM 612 N N . LYS A 1 76 ? -22.263 44.928 31.587 1.00 47.62 76 LYS A N 1
ATOM 613 C CA . LYS A 1 76 ? -20.955 45.592 31.442 1.00 47.62 76 LYS A CA 1
ATOM 614 C C . LYS A 1 76 ? -19.778 44.631 31.625 1.00 47.62 76 LYS A C 1
ATOM 616 O O . LYS A 1 76 ? -18.724 44.836 31.027 1.00 47.62 76 LYS A O 1
ATOM 621 N N . ILE A 1 77 ? -19.934 43.586 32.438 1.00 49.56 77 ILE A N 1
ATOM 622 C CA . ILE A 1 77 ? -18.923 42.531 32.617 1.00 49.56 77 ILE A CA 1
ATOM 623 C C . ILE A 1 77 ? -18.802 41.680 31.352 1.00 49.56 77 ILE A C 1
ATOM 625 O O . ILE A 1 77 ? -17.685 41.367 30.932 1.00 49.56 77 ILE A O 1
ATOM 629 N N . ILE A 1 78 ? -19.929 41.345 30.721 1.00 51.00 78 ILE A N 1
ATOM 630 C CA . ILE A 1 78 ? -19.955 40.646 29.432 1.00 51.00 78 ILE A CA 1
ATOM 631 C C . ILE A 1 78 ? -19.259 41.506 28.373 1.00 51.00 78 ILE A C 1
ATOM 633 O O . ILE A 1 78 ? -18.359 41.022 27.688 1.00 51.00 78 ILE A O 1
ATOM 637 N N . GLU A 1 79 ? -19.566 42.804 28.319 1.00 50.94 79 GLU A N 1
ATOM 638 C CA . GLU A 1 79 ? -18.935 43.744 27.386 1.00 50.94 79 GLU A CA 1
ATOM 639 C C . GLU A 1 79 ? -17.405 43.828 27.576 1.00 50.94 79 GLU A C 1
ATOM 641 O O . GLU A 1 79 ? -16.644 43.746 26.607 1.00 50.94 79 GLU A O 1
ATOM 646 N N . ILE A 1 80 ? -16.921 43.912 28.823 1.00 50.47 80 ILE A N 1
ATOM 647 C CA . ILE A 1 80 ? -15.479 43.918 29.141 1.00 50.47 80 ILE A CA 1
ATOM 648 C C . ILE A 1 80 ? -14.820 42.579 28.771 1.00 50.47 80 ILE A C 1
ATOM 650 O O . ILE A 1 80 ? -13.695 42.559 28.257 1.00 50.47 80 ILE A O 1
ATOM 654 N N . SER A 1 81 ? -15.514 41.461 28.985 1.00 51.81 81 SER A N 1
ATOM 655 C CA . SER A 1 81 ? -15.024 40.118 28.649 1.00 51.81 81 SER A CA 1
ATOM 656 C C . SER A 1 81 ? -14.887 39.933 27.137 1.00 51.81 81 SER A C 1
ATOM 658 O O . SER A 1 81 ? -13.869 39.428 26.653 1.00 51.81 81 SER A O 1
ATOM 660 N N . GLU A 1 82 ? -15.857 40.422 26.365 1.00 52.47 82 GLU A N 1
ATOM 661 C CA . GLU A 1 82 ? -15.795 40.424 24.904 1.00 52.47 82 GLU A CA 1
ATOM 662 C C . GLU A 1 82 ? -14.677 41.322 24.366 1.00 52.47 82 GLU A C 1
ATOM 664 O O . GLU A 1 82 ? -13.959 40.932 23.438 1.00 52.47 82 GLU A O 1
ATOM 669 N N . LEU A 1 83 ? -14.485 42.507 24.957 1.00 51.25 83 LEU A N 1
ATOM 670 C CA . LEU A 1 83 ? -13.390 43.406 24.584 1.00 51.25 83 LEU A CA 1
ATOM 671 C C . LEU A 1 83 ? -12.028 42.746 24.841 1.00 51.25 83 LEU A C 1
ATOM 673 O O . LEU A 1 83 ? -11.137 42.790 23.992 1.00 51.25 83 LEU A O 1
ATOM 677 N N . THR A 1 84 ? -11.895 42.067 25.982 1.00 52.66 84 THR A N 1
ATOM 678 C CA . THR A 1 84 ? -10.690 41.321 26.368 1.00 52.66 84 THR A CA 1
ATOM 679 C C . THR A 1 84 ? -10.393 40.200 25.372 1.00 52.66 84 THR A C 1
ATOM 681 O O . THR A 1 84 ? -9.260 40.062 24.908 1.00 52.66 84 THR A O 1
ATOM 684 N N . ARG A 1 85 ? -11.419 39.454 24.945 1.00 53.97 85 ARG A N 1
ATOM 685 C CA . ARG A 1 85 ? -11.289 38.401 23.927 1.00 53.97 85 ARG A CA 1
ATOM 686 C C . ARG A 1 85 ? -10.832 38.956 22.572 1.00 53.97 85 ARG A C 1
ATOM 688 O O . ARG A 1 85 ? -9.971 38.361 21.927 1.00 53.97 85 ARG A O 1
ATOM 695 N N . LYS A 1 86 ? -11.348 40.119 22.157 1.00 54.84 86 LYS A N 1
ATOM 696 C CA . LYS A 1 86 ? -10.917 40.804 20.921 1.00 54.84 86 LYS A CA 1
ATOM 697 C C . LYS A 1 86 ? -9.457 41.268 20.992 1.00 54.84 86 LYS A C 1
ATOM 699 O O . LYS A 1 86 ? -8.739 41.146 20.002 1.00 54.84 86 LYS A O 1
ATOM 704 N N . ILE A 1 87 ? -9.000 41.749 22.150 1.00 52.44 87 ILE A N 1
ATOM 705 C CA . ILE A 1 87 ? -7.598 42.142 22.374 1.00 52.44 87 ILE A CA 1
ATOM 706 C C . ILE A 1 87 ? -6.665 40.925 22.283 1.00 52.44 87 ILE A C 1
ATOM 708 O O . ILE A 1 87 ? -5.619 41.013 21.645 1.00 52.44 87 ILE A O 1
ATOM 712 N N . ILE A 1 88 ? -7.057 39.780 22.850 1.00 52.62 88 ILE A N 1
ATOM 713 C CA . ILE A 1 88 ? -6.269 38.537 22.787 1.00 52.62 88 ILE A CA 1
ATOM 714 C C . ILE A 1 88 ? -6.099 38.066 21.340 1.00 52.62 88 ILE A C 1
ATOM 716 O O . ILE A 1 88 ? -4.974 37.802 20.926 1.00 52.62 88 ILE A O 1
ATOM 720 N N . LEU A 1 89 ? -7.172 38.053 20.543 1.00 53.59 89 LEU A N 1
ATOM 721 C CA . LEU A 1 89 ? -7.112 37.683 19.120 1.00 53.59 89 LEU A CA 1
ATOM 722 C C . LEU A 1 89 ? -6.184 38.610 18.314 1.00 53.59 89 LEU A C 1
ATOM 724 O O . LEU A 1 89 ? -5.440 38.170 17.436 1.00 53.59 89 LEU A O 1
ATOM 728 N N . LEU A 1 90 ? -6.185 39.906 18.637 1.00 51.34 90 LEU A N 1
ATOM 729 C CA . LEU A 1 90 ? -5.266 40.887 18.057 1.00 51.34 90 LEU A CA 1
ATOM 730 C C . LEU A 1 90 ? -3.802 40.594 18.423 1.00 51.34 90 LEU A C 1
ATOM 732 O O . LEU A 1 90 ? -2.936 40.685 17.552 1.00 51.34 90 LEU A O 1
ATOM 736 N N . ILE A 1 91 ? -3.523 40.199 19.668 1.00 51.84 91 ILE A N 1
ATOM 737 C CA . ILE A 1 91 ? -2.183 39.802 20.133 1.00 51.84 91 ILE A CA 1
ATOM 738 C C . ILE A 1 91 ? -1.736 38.487 19.466 1.00 51.84 91 ILE A C 1
ATOM 740 O O . ILE A 1 91 ? -0.591 38.386 19.021 1.00 51.84 91 ILE A O 1
ATOM 744 N N . GLU A 1 92 ? -2.640 37.515 19.313 1.00 52.81 92 GLU A N 1
ATOM 745 C CA . GLU A 1 92 ? -2.385 36.236 18.632 1.00 52.81 92 GLU A CA 1
ATOM 746 C C . GLU A 1 92 ? -2.023 36.433 17.156 1.00 52.81 92 GLU A C 1
ATOM 748 O O . GLU A 1 92 ? -1.045 35.856 16.680 1.00 52.81 92 GLU A O 1
ATOM 753 N N . SER A 1 93 ? -2.719 37.335 16.451 1.00 50.97 93 SER A N 1
ATOM 754 C CA . SER A 1 93 ? -2.415 37.678 15.050 1.00 50.97 93 SER A CA 1
ATOM 755 C C . SER A 1 93 ? -1.019 38.291 14.841 1.00 50.97 93 SER A C 1
ATOM 757 O O . SER A 1 93 ? -0.545 38.408 13.710 1.00 50.97 93 SER A O 1
ATOM 759 N N . LYS A 1 94 ? -0.352 38.696 15.930 1.00 53.88 94 LYS A N 1
ATOM 760 C CA . LYS A 1 94 ? 0.993 39.284 15.937 1.00 53.88 94 LYS A CA 1
ATOM 761 C C . LYS A 1 94 ? 2.081 38.317 16.426 1.00 53.88 94 LYS A C 1
ATOM 763 O O . LYS A 1 94 ? 3.238 38.723 16.484 1.00 53.88 94 LYS A O 1
ATOM 768 N N . GLY A 1 95 ? 1.741 37.054 16.707 1.00 51.19 95 GLY A N 1
ATOM 769 C CA . GLY A 1 95 ? 2.705 35.957 16.863 1.00 51.19 95 GLY A CA 1
ATOM 770 C C . GLY A 1 95 ? 3.486 35.919 18.181 1.00 51.19 95 GLY A C 1
ATOM 771 O O . GLY A 1 95 ? 4.621 35.449 18.188 1.00 51.19 95 GLY A O 1
ATOM 772 N N . ASN A 1 96 ? 2.924 36.405 19.293 1.00 53.06 96 ASN A N 1
ATOM 773 C CA . ASN A 1 96 ? 3.612 36.407 20.592 1.00 53.06 96 ASN A CA 1
ATOM 774 C C . ASN A 1 96 ? 3.047 35.343 21.554 1.00 53.06 96 ASN A C 1
ATOM 776 O O . ASN A 1 96 ? 1.975 35.521 22.123 1.00 53.06 96 ASN A O 1
ATOM 780 N N . VAL A 1 97 ? 3.771 34.233 21.724 1.00 51.06 97 VAL A N 1
ATOM 781 C CA . VAL A 1 97 ? 3.280 32.995 22.364 1.00 51.06 97 VAL A CA 1
ATOM 782 C C . VAL A 1 97 ? 3.217 33.078 23.902 1.00 51.06 97 VAL A C 1
ATOM 784 O O . VAL A 1 97 ? 2.298 32.520 24.503 1.00 51.06 97 VAL A O 1
ATOM 787 N N . ASP A 1 98 ? 4.112 33.830 24.552 1.00 47.41 98 ASP A N 1
ATOM 788 C CA . ASP A 1 98 ? 4.210 33.861 26.026 1.00 47.41 98 ASP A CA 1
ATOM 789 C C . ASP A 1 98 ? 3.114 34.708 26.691 1.00 47.41 98 ASP A C 1
ATOM 791 O O . ASP A 1 98 ? 2.535 34.317 27.710 1.00 47.41 98 ASP A O 1
ATOM 795 N N . VAL A 1 99 ? 2.768 35.851 26.091 1.00 47.81 99 VAL A N 1
ATOM 796 C CA . VAL A 1 99 ? 1.664 36.706 26.569 1.00 47.81 99 VAL A CA 1
ATOM 797 C C . VAL A 1 99 ? 0.317 36.014 26.336 1.00 47.81 99 VAL A C 1
ATOM 799 O O . VAL A 1 99 ? -0.571 36.067 27.186 1.00 47.81 99 VAL A O 1
ATOM 802 N N . VAL A 1 100 ? 0.191 35.276 25.229 1.00 49.41 100 VAL A N 1
ATOM 803 C CA . VAL A 1 100 ? -0.998 34.478 24.896 1.00 49.41 100 VAL A CA 1
ATOM 804 C C . VAL A 1 100 ? -1.232 33.373 25.927 1.00 49.41 100 VAL A C 1
ATOM 806 O O . VAL A 1 100 ? -2.369 33.186 26.357 1.00 49.41 100 VAL A O 1
ATOM 809 N N . GLY A 1 101 ? -0.180 32.694 26.396 1.00 48.84 101 GLY A N 1
ATOM 810 C CA . GLY A 1 101 ? -0.291 31.681 27.452 1.00 48.84 101 GLY A CA 1
ATOM 811 C C . GLY A 1 101 ? -0.806 32.241 28.785 1.00 48.84 101 GLY A C 1
ATOM 812 O O . GLY A 1 101 ? -1.673 31.638 29.428 1.00 48.84 101 GLY A O 1
ATOM 813 N N . ARG A 1 102 ? -0.347 33.438 29.179 1.00 49.22 102 ARG A N 1
ATOM 814 C CA . ARG A 1 102 ? -0.808 34.111 30.409 1.00 49.22 102 ARG A CA 1
ATOM 815 C C . ARG A 1 102 ? -2.230 34.654 30.278 1.00 49.22 102 ARG A C 1
ATOM 817 O O . ARG A 1 102 ? -3.049 34.408 31.160 1.00 49.22 102 ARG A O 1
ATOM 824 N N . CYS A 1 103 ? -2.565 35.305 29.163 1.00 46.78 103 CYS A N 1
ATOM 825 C CA . CYS A 1 103 ? -3.925 35.784 28.909 1.00 46.78 103 CYS A CA 1
ATOM 826 C C . CYS A 1 103 ? -4.940 34.632 28.822 1.00 46.78 103 CYS A C 1
ATOM 828 O O . CYS A 1 103 ? -6.034 34.747 29.370 1.00 46.78 103 CYS A O 1
ATOM 830 N N . LYS A 1 104 ? -4.576 33.492 28.217 1.00 49.25 104 LYS A N 1
ATOM 831 C CA . LYS A 1 104 ? -5.412 32.276 28.204 1.00 49.25 104 LYS A CA 1
ATOM 832 C C . LYS A 1 104 ? -5.623 31.703 29.601 1.00 49.25 104 LYS A C 1
ATOM 834 O O . LYS A 1 104 ? -6.743 31.329 29.936 1.00 49.25 104 LYS A O 1
ATOM 839 N N . SER A 1 105 ? -4.587 31.702 30.437 1.00 50.56 105 SER A N 1
ATOM 840 C CA . SER A 1 105 ? -4.693 31.261 31.834 1.00 50.56 105 SER A CA 1
ATOM 841 C C . SER A 1 105 ? -5.613 32.172 32.659 1.00 50.56 105 SER A C 1
ATOM 843 O O . SER A 1 105 ? -6.394 31.683 33.473 1.00 50.56 105 SER A O 1
ATOM 845 N N . LEU A 1 106 ? -5.578 33.484 32.402 1.00 45.03 106 LEU A N 1
ATOM 846 C CA . LEU A 1 106 ? -6.455 34.477 33.033 1.00 45.03 106 LEU A CA 1
ATOM 847 C C . LEU A 1 106 ? -7.916 34.342 32.574 1.00 45.03 106 LEU A C 1
ATOM 849 O O . LEU A 1 106 ? -8.817 34.366 33.409 1.00 45.03 106 LEU A O 1
ATOM 853 N N . VAL A 1 107 ? -8.166 34.114 31.279 1.00 45.53 107 VAL A N 1
ATOM 854 C CA . VAL A 1 107 ? -9.515 33.816 30.754 1.00 45.53 107 VAL A CA 1
ATOM 855 C C . VAL A 1 107 ? -10.039 32.490 31.311 1.00 45.53 107 VAL A C 1
ATOM 857 O O . VAL A 1 107 ? -11.200 32.404 31.696 1.00 45.53 107 VAL A O 1
ATOM 860 N N . ALA A 1 108 ? -9.184 31.474 31.446 1.00 47.59 108 ALA A N 1
ATOM 861 C CA . ALA A 1 108 ? -9.544 30.200 32.065 1.00 47.59 108 ALA A CA 1
ATOM 862 C C . ALA A 1 108 ? -9.830 30.329 33.574 1.00 47.59 108 ALA A C 1
ATOM 864 O O . ALA A 1 108 ? -10.675 29.612 34.104 1.00 47.59 108 ALA A O 1
ATOM 865 N N . ALA A 1 109 ? -9.152 31.234 34.286 1.00 43.38 109 ALA A N 1
ATOM 866 C CA . ALA A 1 109 ? -9.460 31.549 35.683 1.00 43.38 109 ALA A CA 1
ATOM 867 C C . ALA A 1 109 ? -10.778 32.336 35.819 1.00 43.38 109 ALA A C 1
ATOM 869 O O . ALA A 1 109 ? -11.567 32.064 36.721 1.00 43.38 109 ALA A O 1
ATOM 870 N N . HIS A 1 110 ? -11.056 33.260 34.894 1.00 41.19 110 HIS A N 1
ATOM 871 C CA . HIS A 1 110 ? -12.320 33.997 34.837 1.00 41.19 110 HIS A CA 1
ATOM 872 C C . HIS A 1 110 ? -13.510 33.078 34.503 1.00 41.19 110 HIS A C 1
ATOM 874 O O . HIS A 1 110 ? -14.529 33.118 35.189 1.00 41.19 110 HIS A O 1
ATOM 880 N N . ASN A 1 111 ? -13.357 32.182 33.522 1.00 43.16 111 ASN A N 1
ATOM 881 C CA . ASN A 1 111 ? -14.380 31.200 33.155 1.00 43.16 111 ASN A CA 1
ATOM 882 C C . ASN A 1 111 ? -14.641 30.196 34.283 1.00 43.16 111 ASN A C 1
ATOM 884 O O . ASN A 1 111 ? -15.802 29.940 34.575 1.00 43.16 111 ASN A O 1
ATOM 888 N N . ARG A 1 112 ? -13.599 29.725 34.991 1.00 38.22 112 ARG A N 1
ATOM 889 C CA . ARG A 1 112 ? -13.749 28.911 36.215 1.00 38.22 112 ARG A CA 1
ATOM 890 C C . ARG A 1 112 ? -14.683 29.559 37.242 1.00 38.22 112 ARG A C 1
ATOM 892 O O . ARG A 1 112 ? -15.486 28.863 37.851 1.00 38.22 112 ARG A O 1
ATOM 899 N N . ASN A 1 113 ? -14.630 30.882 37.395 1.00 36.84 113 ASN A N 1
ATOM 900 C CA . ASN A 1 113 ? -15.470 31.602 38.353 1.00 36.84 113 ASN A CA 1
ATOM 901 C C . ASN A 1 113 ? -16.863 31.962 37.802 1.00 36.84 113 ASN A C 1
ATOM 903 O O . ASN A 1 113 ? -17.822 31.976 38.572 1.00 36.84 113 ASN A O 1
ATOM 907 N N . ASN A 1 114 ? -17.021 32.167 36.488 1.00 34.69 114 ASN A N 1
ATOM 908 C CA . ASN A 1 114 ? -18.348 32.274 35.863 1.00 34.69 114 ASN A CA 1
ATOM 909 C C . ASN A 1 114 ? -19.119 30.945 35.921 1.00 34.69 114 ASN A C 1
ATOM 911 O O . ASN A 1 114 ? -20.332 30.967 36.108 1.00 34.69 114 ASN A O 1
ATOM 915 N N . THR A 1 115 ? -18.438 29.796 35.863 1.00 36.34 115 THR A N 1
ATOM 916 C CA . THR A 1 115 ? -19.057 28.484 36.117 1.00 36.34 115 THR A CA 1
ATOM 917 C C . THR A 1 115 ? -19.531 28.362 37.570 1.00 36.34 115 THR A C 1
ATOM 919 O O . THR A 1 115 ? -20.614 27.841 37.817 1.00 36.34 115 THR A O 1
ATOM 922 N N . ILE A 1 116 ? -18.793 28.928 38.537 1.00 33.91 116 ILE A N 1
ATOM 923 C CA . ILE A 1 116 ? -19.216 28.981 39.950 1.00 33.91 116 ILE A CA 1
ATOM 924 C C . ILE A 1 116 ? -20.430 29.914 40.147 1.00 33.91 116 ILE A C 1
ATOM 926 O O . ILE A 1 116 ? -21.285 29.619 40.978 1.00 33.91 116 ILE A O 1
ATOM 930 N N . MET A 1 117 ? -20.568 30.996 39.365 1.00 32.41 117 MET A N 1
ATOM 931 C CA . MET A 1 117 ? -21.708 31.929 39.468 1.00 32.41 117 MET A CA 1
ATOM 932 C C . MET A 1 117 ? -22.948 31.534 38.647 1.00 32.41 117 MET A C 1
ATOM 934 O O . MET A 1 117 ? -24.061 31.803 39.094 1.00 32.41 117 MET A O 1
ATOM 938 N N . ASN A 1 118 ? -22.806 30.839 37.510 1.00 33.16 118 ASN A N 1
ATOM 939 C CA . ASN A 1 118 ? -23.949 30.206 36.828 1.00 33.16 118 ASN A CA 1
ATOM 940 C C . ASN A 1 118 ? -24.527 29.036 37.644 1.00 33.16 118 ASN A C 1
ATOM 942 O O . ASN A 1 118 ? -25.677 28.651 37.449 1.00 33.16 118 ASN A O 1
ATOM 946 N N . HIS A 1 119 ? -23.773 28.539 38.628 1.00 36.09 119 HIS A N 1
ATOM 947 C CA . HIS A 1 119 ? -24.273 27.707 39.719 1.00 36.09 119 HIS A CA 1
ATOM 948 C C . HIS A 1 119 ? -24.690 28.534 40.951 1.00 36.09 119 HIS A C 1
ATOM 950 O O . HIS A 1 119 ? -24.455 28.160 42.098 1.00 36.09 119 HIS A O 1
ATOM 956 N N . GLY A 1 120 ? -25.389 29.648 40.730 1.00 29.69 120 GLY A N 1
ATOM 957 C CA . GLY A 1 120 ? -26.196 30.301 41.755 1.00 29.69 120 GLY A CA 1
ATOM 958 C C . GLY A 1 120 ? -27.431 29.461 42.095 1.00 29.69 120 GLY A C 1
ATOM 959 O O . GLY A 1 120 ? -28.479 29.601 41.475 1.00 29.69 120 GLY A O 1
ATOM 960 N N . THR A 1 121 ? -27.320 28.610 43.119 1.00 30.17 121 THR A N 1
ATOM 961 C CA . THR A 1 121 ? -28.419 27.893 43.803 1.00 30.17 121 THR A CA 1
ATOM 962 C C . THR A 1 121 ? -29.245 26.901 42.969 1.00 30.17 121 THR A C 1
ATOM 964 O O . THR A 1 121 ? -30.450 27.063 42.797 1.00 30.17 121 THR A O 1
ATOM 967 N N . LEU A 1 122 ? -28.659 25.745 42.640 1.00 27.77 122 LEU A N 1
ATOM 968 C CA . LEU A 1 122 ? -29.407 24.495 42.823 1.00 27.77 122 LEU A CA 1
ATOM 969 C C . LEU A 1 122 ? -29.276 24.115 44.296 1.00 27.77 122 LEU A C 1
ATOM 971 O O . LEU A 1 122 ? -28.307 23.499 44.733 1.00 27.77 122 LEU A O 1
ATOM 975 N N . ASN A 1 123 ? -30.253 24.565 45.079 1.00 25.94 123 ASN A N 1
ATOM 976 C CA . ASN A 1 123 ? -30.506 24.051 46.415 1.00 25.94 123 ASN A CA 1
ATOM 977 C C . ASN A 1 123 ? -30.826 22.552 46.260 1.00 25.94 123 ASN A C 1
ATOM 979 O O . ASN A 1 123 ? -31.983 22.178 46.084 1.00 25.94 123 ASN A O 1
ATOM 983 N N . LEU A 1 124 ? -29.803 21.692 46.286 1.00 28.69 124 LEU A N 1
ATOM 984 C CA . LEU A 1 124 ? -29.952 20.248 46.464 1.00 28.69 124 LEU A CA 1
ATOM 985 C C . LEU A 1 124 ? -30.408 20.002 47.906 1.00 28.69 124 LEU A C 1
ATOM 987 O O . LEU A 1 124 ? -29.662 19.534 48.762 1.00 28.69 124 LEU A O 1
ATOM 991 N N . LYS A 1 125 ? -31.662 20.356 48.187 1.00 25.16 125 LYS A N 1
ATOM 992 C CA . LYS A 1 125 ? -32.412 19.695 49.242 1.00 25.16 125 LYS A CA 1
ATOM 993 C C . LYS A 1 125 ? -32.882 18.367 48.673 1.00 25.16 125 LYS A C 1
ATOM 995 O O . LYS A 1 125 ? -33.834 18.351 47.911 1.00 25.16 125 LYS A O 1
ATOM 1000 N N . ASN A 1 126 ? -32.198 17.321 49.122 1.00 28.39 126 ASN A N 1
ATOM 1001 C CA . ASN A 1 126 ? -32.663 15.949 49.287 1.00 28.39 126 ASN A CA 1
ATOM 1002 C C . ASN A 1 126 ? -33.228 15.217 48.059 1.00 28.39 126 ASN A C 1
ATOM 1004 O O . ASN A 1 126 ? -34.221 15.610 47.464 1.00 28.39 126 ASN A O 1
ATOM 1008 N N . ASP A 1 127 ? -32.639 14.040 47.842 1.00 31.56 127 ASP A N 1
ATOM 1009 C CA . ASP A 1 127 ? -33.221 12.875 47.182 1.00 31.56 127 ASP A CA 1
ATOM 1010 C C . ASP A 1 127 ? -33.467 12.980 45.671 1.00 31.56 127 ASP A C 1
ATOM 1012 O O . ASP A 1 127 ? -34.458 13.534 45.216 1.00 31.56 127 ASP A O 1
ATOM 1016 N N . GLN A 1 128 ? -32.621 12.300 44.890 1.00 34.78 128 GLN A N 1
ATOM 1017 C CA . GLN A 1 128 ? -33.055 11.106 44.151 1.00 34.78 128 GLN A CA 1
ATOM 1018 C C . GLN A 1 128 ? -31.864 10.456 43.426 1.00 34.78 128 GLN A C 1
ATOM 1020 O O . GLN A 1 128 ? -31.203 11.037 42.570 1.00 34.78 128 GLN A O 1
ATOM 1025 N N . VAL A 1 129 ? -31.590 9.210 43.809 1.00 37.31 129 VAL A N 1
ATOM 1026 C CA . VAL A 1 129 ? -30.658 8.304 43.137 1.00 37.31 129 VAL A CA 1
ATOM 1027 C C . VAL A 1 129 ? -31.465 7.578 42.060 1.00 37.31 129 VAL A C 1
ATOM 1029 O O . VAL A 1 129 ? -32.295 6.729 42.380 1.00 37.31 129 VAL A O 1
ATOM 1032 N N . PHE A 1 130 ? -31.270 7.941 40.793 1.00 50.47 130 PHE A N 1
ATOM 1033 C CA . PHE A 1 130 ? -32.068 7.449 39.670 1.00 50.47 130 PHE A CA 1
ATOM 1034 C C . PHE A 1 130 ? -31.247 6.535 38.772 1.00 50.47 130 PHE A C 1
ATOM 1036 O O . PHE A 1 130 ? -30.310 6.994 38.132 1.00 50.47 130 PHE A O 1
ATOM 1043 N N . TYR A 1 131 ? -31.606 5.259 38.666 1.00 48.62 131 TYR A N 1
ATOM 1044 C CA . TYR A 1 131 ? -30.937 4.391 37.687 1.00 48.62 131 TYR A CA 1
ATOM 1045 C C . TYR A 1 131 ? -31.851 3.348 37.062 1.00 48.62 131 TYR A C 1
ATOM 1047 O O . TYR A 1 131 ? -31.654 2.989 35.909 1.00 48.62 131 TYR A O 1
ATOM 1055 N N . 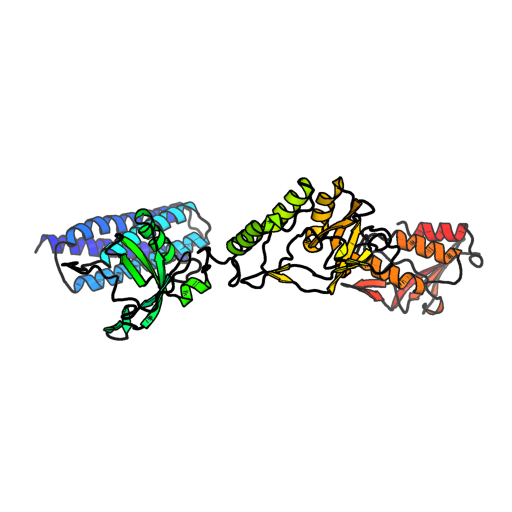LYS A 1 132 ? -32.869 2.853 37.780 1.00 47.25 132 LYS A N 1
ATOM 1056 C CA . LYS A 1 132 ? -33.609 1.675 37.306 1.00 47.25 132 LYS A CA 1
ATOM 1057 C C . LYS A 1 132 ? -34.843 1.973 36.448 1.00 47.25 132 LYS A C 1
ATOM 1059 O O . LYS A 1 132 ? -35.218 1.119 35.657 1.00 47.25 132 LYS A O 1
ATOM 1064 N N . ASP A 1 133 ? -35.416 3.177 36.537 1.00 65.38 133 ASP A N 1
ATOM 1065 C CA . ASP A 1 133 ? -36.703 3.478 35.886 1.00 65.38 133 ASP A CA 1
ATOM 1066 C C . ASP A 1 133 ? -36.627 4.504 34.745 1.00 65.38 133 ASP A C 1
ATOM 1068 O O . ASP A 1 133 ? -37.619 4.683 34.036 1.00 65.38 133 ASP A O 1
ATOM 1072 N N . GLN A 1 134 ? -35.476 5.151 34.532 1.00 76.12 134 GLN A N 1
ATOM 1073 C CA . GLN A 1 134 ? -35.315 6.227 33.542 1.00 76.12 134 GLN A CA 1
ATOM 1074 C C . GLN A 1 134 ? -34.938 5.741 32.139 1.00 76.12 134 GLN A C 1
ATOM 1076 O O . GLN A 1 134 ? -35.236 6.434 31.167 1.00 76.12 134 GLN A O 1
ATOM 1081 N N . PHE A 1 135 ? -34.316 4.567 32.022 1.00 84.00 135 PHE A N 1
ATOM 1082 C CA . PHE A 1 135 ? -33.821 4.028 30.756 1.00 84.00 135 PHE A CA 1
ATOM 1083 C C . PHE A 1 135 ? -34.533 2.721 30.392 1.00 84.00 135 PHE A C 1
ATOM 1085 O O . PHE A 1 135 ? -34.815 1.903 31.268 1.00 84.00 135 PHE A O 1
ATOM 1092 N N . ILE A 1 136 ? -34.839 2.529 29.109 1.00 85.12 136 ILE A N 1
ATOM 1093 C CA . ILE A 1 136 ? -35.395 1.282 28.548 1.00 85.12 136 ILE A CA 1
ATOM 1094 C C . ILE A 1 136 ? -34.582 0.827 27.344 1.00 85.12 136 ILE A C 1
ATOM 1096 O O . ILE A 1 136 ? -33.752 1.580 26.838 1.00 85.12 136 ILE A O 1
ATOM 1100 N N . ASP A 1 137 ? -34.820 -0.413 26.912 1.00 83.56 137 ASP A N 1
ATOM 1101 C CA . ASP A 1 137 ? -34.148 -1.039 25.768 1.00 83.56 137 ASP A CA 1
ATOM 1102 C C . ASP A 1 137 ? -32.620 -0.923 25.830 1.00 83.56 137 ASP A C 1
ATOM 1104 O O . ASP A 1 137 ? -31.957 -0.644 24.831 1.00 83.56 137 ASP A O 1
ATOM 1108 N N . ILE A 1 138 ? -32.062 -1.134 27.027 1.00 84.12 138 ILE A N 1
ATOM 1109 C CA . ILE A 1 138 ? -30.619 -1.073 27.255 1.00 84.12 138 ILE A CA 1
ATOM 1110 C C . ILE A 1 138 ? -29.948 -2.203 26.467 1.00 84.12 138 ILE A C 1
ATOM 1112 O O . ILE A 1 138 ? -30.198 -3.385 26.713 1.00 84.12 138 ILE A O 1
ATOM 1116 N N . LYS A 1 139 ? -29.094 -1.825 25.516 1.00 85.25 139 LYS A N 1
ATOM 1117 C CA . LYS A 1 139 ? -28.226 -2.710 24.740 1.00 85.25 139 LYS A CA 1
ATOM 1118 C C . LYS A 1 139 ? -26.795 -2.475 25.186 1.00 85.25 139 LYS A C 1
ATOM 1120 O O . LYS A 1 139 ? -26.201 -1.453 24.844 1.00 85.25 139 LYS A O 1
ATOM 1125 N N . ASP A 1 140 ? -26.264 -3.413 25.952 1.00 81.31 140 ASP A N 1
ATOM 1126 C CA . ASP A 1 140 ? -24.886 -3.337 26.417 1.00 81.31 140 ASP A CA 1
ATOM 1127 C C . ASP A 1 140 ? -23.905 -3.566 25.261 1.00 81.31 140 ASP A C 1
ATOM 1129 O O . ASP A 1 140 ? -24.071 -4.482 24.453 1.00 81.31 140 ASP A O 1
ATOM 1133 N N . GLY A 1 141 ? -22.889 -2.711 25.192 1.00 74.06 141 GLY A N 1
ATOM 1134 C CA . GLY A 1 141 ? -21.722 -2.851 24.330 1.00 74.06 141 GLY A CA 1
ATOM 1135 C C . GLY A 1 141 ? -20.439 -2.789 25.156 1.00 74.06 141 GLY A C 1
ATOM 1136 O O . GLY A 1 141 ? -20.475 -2.539 26.359 1.00 74.06 141 GLY A O 1
ATOM 1137 N N . ASP A 1 142 ? -19.293 -3.012 24.509 1.00 71.00 142 ASP A N 1
ATOM 1138 C CA . ASP A 1 142 ? -18.005 -3.127 25.210 1.00 71.00 142 ASP A CA 1
ATOM 1139 C C . ASP A 1 142 ? -17.632 -1.855 25.988 1.00 71.00 142 ASP A C 1
ATOM 1141 O O . ASP A 1 142 ? -17.189 -1.933 27.134 1.00 71.00 142 ASP A O 1
ATOM 1145 N N . LYS A 1 143 ? -17.811 -0.678 25.371 1.00 78.44 143 LYS A N 1
ATOM 1146 C CA . LYS A 1 143 ? -17.425 0.620 25.957 1.00 78.44 143 LYS A CA 1
ATOM 1147 C C . LYS A 1 143 ? -18.613 1.534 26.276 1.00 78.44 143 LYS A C 1
ATOM 1149 O O . LYS A 1 143 ? -18.526 2.355 27.187 1.00 78.44 143 LYS A O 1
ATOM 1154 N N . PHE A 1 144 ? -19.728 1.350 25.573 1.00 83.69 144 PHE A N 1
ATOM 1155 C CA . PHE A 1 144 ? -20.965 2.104 25.760 1.00 83.69 144 PHE A CA 1
ATOM 1156 C C . PHE A 1 144 ? -22.157 1.156 25.810 1.00 83.69 144 PHE A C 1
ATOM 1158 O O . PHE A 1 144 ? -22.229 0.226 25.008 1.00 83.69 144 PHE A O 1
ATOM 1165 N N . SER A 1 145 ? -23.128 1.451 26.670 1.00 86.12 145 SER A N 1
ATOM 1166 C CA . SER A 1 145 ? -24.475 0.886 26.556 1.00 86.12 145 SER A CA 1
ATOM 1167 C C . SER A 1 145 ? -25.369 1.879 25.816 1.00 86.12 145 SER A C 1
ATOM 1169 O O . SER A 1 145 ? -25.327 3.078 26.079 1.00 86.12 145 SER A O 1
ATOM 1171 N N . LEU A 1 146 ? -26.191 1.409 24.885 1.00 87.88 146 LEU A N 1
ATOM 1172 C CA . LEU A 1 146 ? -27.205 2.241 24.236 1.00 87.88 146 LEU A CA 1
ATOM 1173 C C . LEU A 1 146 ? -28.526 2.078 24.964 1.00 87.88 146 LEU A C 1
ATOM 1175 O O . LEU A 1 146 ? -28.903 0.956 25.286 1.00 87.88 146 LEU A O 1
ATOM 1179 N N . ALA A 1 147 ? -29.235 3.172 25.207 1.00 88.88 147 ALA A N 1
ATOM 1180 C CA . ALA A 1 147 ? -30.522 3.120 25.883 1.00 88.88 147 ALA A CA 1
ATOM 1181 C C . ALA A 1 147 ? -31.468 4.209 25.382 1.00 88.88 147 ALA A C 1
ATOM 1183 O O . ALA A 1 147 ? -31.039 5.242 24.872 1.00 88.88 147 ALA A O 1
ATOM 1184 N N . ILE A 1 148 ? -32.765 3.993 25.581 1.00 87.81 148 ILE A N 1
ATOM 1185 C CA . ILE A 1 148 ? -33.786 5.022 25.392 1.00 87.81 148 ILE A CA 1
ATOM 1186 C C . ILE A 1 148 ? -34.002 5.723 26.732 1.00 87.81 148 ILE A C 1
ATOM 1188 O O . ILE A 1 148 ? -34.376 5.078 27.715 1.00 87.81 148 ILE A O 1
ATOM 1192 N N . TRP A 1 149 ? -33.794 7.039 26.781 1.00 89.62 149 TRP A N 1
ATOM 1193 C CA . TRP A 1 149 ? -34.062 7.849 27.967 1.00 89.62 149 TRP A CA 1
ATOM 1194 C C . TRP A 1 149 ? -35.522 8.309 27.975 1.00 89.62 149 TRP A C 1
ATOM 1196 O O . TRP A 1 149 ? -35.914 9.162 27.183 1.00 89.62 149 TRP A O 1
ATOM 1206 N N . LYS A 1 150 ? -36.339 7.753 28.881 1.00 87.50 150 LYS A N 1
ATOM 1207 C CA . LYS A 1 150 ? -37.793 7.999 28.931 1.00 87.50 150 LYS A CA 1
ATOM 1208 C C . LYS A 1 150 ? -38.147 9.473 29.082 1.00 87.50 150 LYS A C 1
ATOM 1210 O O . LYS A 1 150 ? -39.051 9.953 28.415 1.00 87.50 150 LYS A O 1
ATOM 1215 N N . GLU A 1 151 ? -37.464 10.166 29.988 1.00 84.50 151 GLU A N 1
ATOM 1216 C CA . GLU A 1 151 ? -37.719 11.584 30.249 1.00 84.50 151 GLU A CA 1
ATOM 1217 C C . GLU A 1 151 ? -36.951 12.482 29.292 1.00 84.50 151 GLU A C 1
ATOM 1219 O O . GLU A 1 151 ? -37.485 13.502 28.885 1.00 84.50 151 GLU A O 1
ATOM 1224 N N . GLY A 1 152 ? -35.726 12.094 28.933 1.00 82.25 152 GLY A N 1
ATOM 1225 C CA . GLY A 1 152 ? -34.896 12.832 27.995 1.00 82.25 152 GLY A CA 1
ATOM 1226 C C . GLY A 1 152 ? -34.297 14.143 28.519 1.00 82.25 152 GLY A C 1
ATOM 1227 O O . GLY A 1 152 ? -34.504 14.527 29.683 1.00 82.25 152 GLY A O 1
ATOM 1228 N N . PRO A 1 153 ? -33.513 14.832 27.671 1.00 80.25 153 PRO A N 1
ATOM 1229 C CA . PRO A 1 153 ? -32.790 16.037 28.034 1.00 80.25 153 PRO A CA 1
ATOM 1230 C C . PRO A 1 153 ? -33.747 17.213 28.184 1.00 80.25 153 PRO A C 1
ATOM 1232 O O . PRO A 1 153 ? -34.801 17.271 27.554 1.00 80.25 153 PRO A O 1
ATOM 1235 N N . LEU A 1 154 ? -33.356 18.160 29.032 1.00 75.88 154 LEU A N 1
ATOM 1236 C CA . LEU A 1 154 ? -34.069 19.414 29.221 1.00 75.88 154 LEU A CA 1
ATOM 1237 C C . LEU A 1 154 ? -33.499 20.460 28.262 1.00 75.88 154 LEU A C 1
ATOM 1239 O O . LEU A 1 154 ? -32.289 20.677 28.246 1.00 75.88 154 LEU A O 1
ATOM 1243 N N . TYR A 1 155 ? -34.356 21.139 27.510 1.00 70.38 155 TYR A N 1
ATOM 1244 C CA . TYR A 1 155 ? -33.956 22.244 26.647 1.00 70.38 155 TYR A CA 1
ATOM 1245 C C . TYR A 1 155 ? -34.902 23.430 26.811 1.00 70.38 155 TYR A C 1
ATOM 1247 O O . TYR A 1 155 ? -36.058 23.291 27.213 1.00 70.38 155 TYR A O 1
ATOM 1255 N N . TRP A 1 156 ? -34.383 24.623 26.536 1.00 64.06 156 TRP A N 1
ATOM 1256 C CA . TRP A 1 156 ? -35.175 25.844 26.557 1.00 64.06 156 TRP A CA 1
ATOM 1257 C C . TRP A 1 156 ? -35.981 25.952 25.262 1.00 64.06 156 TRP A C 1
ATOM 1259 O O . TRP A 1 156 ? -35.422 26.148 24.182 1.00 64.06 156 TRP A O 1
ATOM 1269 N N . ASN A 1 157 ? -37.300 25.833 25.371 1.00 57.91 157 ASN A N 1
ATOM 1270 C CA . ASN A 1 157 ? -38.230 26.322 24.364 1.00 57.91 157 ASN A CA 1
ATOM 1271 C C . ASN A 1 157 ? -38.453 27.823 24.605 1.00 57.91 157 ASN A C 1
ATOM 1273 O O . ASN A 1 157 ? -38.218 28.301 25.708 1.00 57.91 157 ASN A O 1
ATOM 1277 N N . ILE A 1 158 ? -38.921 28.559 23.595 1.00 71.88 158 ILE A N 1
ATOM 1278 C CA . ILE A 1 158 ? -39.033 30.030 23.506 1.00 71.88 158 ILE A CA 1
ATOM 1279 C C . ILE A 1 158 ? -39.407 30.734 24.833 1.00 71.88 158 ILE A C 1
ATOM 1281 O O . ILE A 1 158 ? -38.954 31.855 25.066 1.00 71.88 158 ILE A O 1
ATOM 1285 N N . SER A 1 159 ? -40.191 30.098 25.710 1.00 78.62 159 SER A N 1
ATOM 1286 C CA . SER A 1 159 ? -40.605 30.628 27.014 1.00 78.62 159 SER A CA 1
ATOM 1287 C C . SER A 1 159 ? -40.454 29.694 28.228 1.00 78.62 159 SER A C 1
ATOM 1289 O O . SER A 1 159 ? -40.735 30.137 29.340 1.00 78.62 159 SER A O 1
ATOM 1291 N N . GLU A 1 160 ? -40.086 28.422 28.062 1.00 74.12 160 GLU A N 1
ATOM 1292 C CA . GLU A 1 160 ? -40.059 27.450 29.167 1.00 74.12 160 GLU A CA 1
ATOM 1293 C C . GLU A 1 160 ? -39.071 26.303 28.921 1.00 74.12 160 GLU A C 1
ATOM 1295 O O . GLU A 1 160 ? -38.729 25.990 27.782 1.00 74.12 160 GLU A O 1
ATOM 1300 N N . TYR A 1 161 ? -38.634 25.640 29.992 1.00 76.06 161 TYR A N 1
ATOM 1301 C CA . TYR A 1 161 ? -37.848 24.415 29.881 1.00 76.06 161 TYR A CA 1
ATOM 1302 C C . TYR A 1 161 ? -38.767 23.212 29.663 1.00 76.06 161 TYR A C 1
ATOM 1304 O O . TYR A 1 161 ? -39.586 22.894 30.526 1.00 76.06 161 TYR A O 1
ATOM 1312 N N . ILE A 1 162 ? -38.587 22.517 28.543 1.00 71.81 162 ILE A N 1
ATOM 1313 C CA . ILE A 1 162 ? -39.301 21.278 28.222 1.00 71.81 162 ILE A CA 1
ATOM 1314 C C . ILE A 1 162 ? -38.314 20.126 28.080 1.00 71.81 162 ILE A C 1
ATOM 1316 O O . ILE A 1 162 ? -37.134 20.332 27.794 1.00 71.81 162 ILE A O 1
ATOM 1320 N N . ARG A 1 163 ? -38.792 18.903 28.315 1.00 80.06 163 ARG A N 1
ATOM 1321 C CA . ARG A 1 163 ? -37.997 17.699 28.081 1.00 80.06 163 ARG A CA 1
ATOM 1322 C C . ARG A 1 163 ? -38.290 17.086 26.717 1.00 80.06 163 ARG A C 1
ATOM 1324 O O . ARG A 1 163 ? -39.426 17.171 26.252 1.00 80.06 163 ARG A O 1
ATOM 1331 N N . ASP A 1 164 ? -37.282 16.456 26.118 1.00 80.56 164 ASP A N 1
ATOM 1332 C CA . ASP A 1 164 ? -37.412 15.669 24.884 1.00 80.56 164 ASP A CA 1
ATOM 1333 C C . ASP A 1 164 ? -37.457 14.157 25.178 1.00 80.56 164 ASP A C 1
ATOM 1335 O O . ASP A 1 164 ? -36.411 13.509 25.207 1.00 80.56 164 ASP A O 1
ATOM 1339 N N . PRO A 1 165 ? -38.626 13.566 25.471 1.00 86.31 165 PRO A N 1
ATOM 1340 C CA . PRO A 1 165 ? -38.701 12.189 25.940 1.00 86.31 165 PRO A CA 1
ATOM 1341 C C . PRO A 1 165 ? -38.379 11.160 24.850 1.00 86.31 165 PRO A C 1
ATOM 1343 O O . PRO A 1 165 ? -38.643 11.354 23.668 1.00 86.31 165 PRO A O 1
ATOM 1346 N N . ASN A 1 166 ? -37.937 9.979 25.285 1.00 87.06 166 ASN A N 1
ATOM 1347 C CA . ASN A 1 166 ? -37.685 8.796 24.454 1.00 87.06 166 ASN A CA 1
ATOM 1348 C C . ASN A 1 166 ? -36.569 8.955 23.409 1.00 87.06 166 ASN A C 1
ATOM 1350 O O . ASN A 1 166 ? -36.578 8.269 22.384 1.00 87.06 166 ASN A O 1
ATOM 1354 N N . ILE A 1 167 ? -35.579 9.804 23.677 1.00 86.00 167 ILE A N 1
ATOM 1355 C CA . ILE A 1 167 ? -34.387 9.889 22.831 1.00 86.00 167 ILE A CA 1
ATOM 1356 C C . ILE A 1 167 ? -33.434 8.715 23.076 1.00 86.00 167 ILE A C 1
ATOM 1358 O O . ILE A 1 167 ? -33.362 8.160 24.176 1.00 86.00 167 ILE A O 1
ATOM 1362 N N . THR A 1 168 ? -32.663 8.357 22.050 1.00 88.12 168 THR A N 1
ATOM 1363 C CA . THR A 1 168 ? -31.563 7.394 22.190 1.00 88.12 168 THR A CA 1
ATOM 1364 C C . THR A 1 168 ? -30.326 8.105 22.726 1.00 88.12 168 THR A C 1
ATOM 1366 O O . THR A 1 168 ? -29.914 9.132 22.188 1.00 88.12 168 THR A O 1
ATOM 1369 N N . VAL A 1 169 ? -29.722 7.545 23.769 1.00 85.75 169 VAL A N 1
ATOM 1370 C CA . VAL A 1 169 ? -28.502 8.057 24.401 1.00 85.75 169 VAL A CA 1
ATOM 1371 C C . VAL A 1 169 ? -27.433 6.976 24.465 1.00 85.75 169 VAL A C 1
ATOM 1373 O O . VAL A 1 169 ? -27.737 5.780 24.531 1.00 85.75 169 VAL A O 1
ATOM 1376 N N . ALA A 1 170 ? -26.176 7.409 24.469 1.00 86.69 170 ALA A N 1
ATOM 1377 C CA . ALA A 1 170 ? -25.046 6.554 24.791 1.00 86.69 170 ALA A CA 1
ATOM 1378 C C . ALA A 1 170 ? -24.696 6.708 26.275 1.00 86.69 170 ALA A C 1
ATOM 1380 O O . ALA A 1 170 ? -24.550 7.817 26.787 1.00 86.69 170 ALA A O 1
ATOM 1381 N N . LEU A 1 171 ? -24.580 5.582 26.967 1.00 85.75 171 LEU A N 1
ATOM 1382 C CA . LEU A 1 171 ? -24.230 5.489 28.375 1.00 85.75 171 LEU A CA 1
ATOM 1383 C C . LEU A 1 171 ? -22.781 5.015 28.480 1.00 85.75 171 LEU A C 1
ATOM 1385 O O . LEU A 1 171 ? -22.487 3.850 28.202 1.00 85.75 171 LEU A O 1
ATOM 1389 N N . LYS A 1 172 ? -21.874 5.911 28.871 1.00 83.31 172 LYS A N 1
ATOM 1390 C CA . LYS A 1 172 ? -20.457 5.587 29.072 1.00 83.31 172 LYS A CA 1
ATOM 1391 C C . LYS A 1 172 ? -20.195 5.344 30.549 1.00 83.31 172 LYS A C 1
ATOM 1393 O O . LYS A 1 172 ? -20.441 6.217 31.379 1.00 83.31 172 LYS A O 1
ATOM 1398 N N . LYS A 1 173 ? -19.705 4.157 30.899 1.00 81.12 173 LYS A N 1
ATOM 1399 C CA . LYS A 1 173 ? -19.318 3.858 32.279 1.00 81.12 173 LYS A CA 1
ATOM 1400 C C . LYS A 1 173 ? -17.975 4.526 32.583 1.00 81.12 173 LYS A C 1
ATOM 1402 O O . LYS A 1 173 ? -17.002 4.255 31.888 1.00 81.12 173 LYS A O 1
ATOM 1407 N N . CYS A 1 174 ? -17.919 5.335 33.637 1.00 69.75 174 CYS A N 1
ATOM 1408 C CA . CYS A 1 174 ? -16.706 6.049 34.043 1.00 69.75 174 CYS A CA 1
ATOM 1409 C C . CYS A 1 174 ? -16.237 5.549 35.414 1.00 69.75 174 CYS A C 1
ATOM 1411 O O . CYS A 1 174 ? -17.052 5.201 36.278 1.00 69.75 174 CYS A O 1
ATOM 1413 N N . LEU A 1 175 ? -14.924 5.544 35.643 1.00 65.31 175 LEU A N 1
ATOM 1414 C CA . LEU A 1 175 ? -14.388 5.409 36.996 1.00 65.31 175 LEU A CA 1
ATOM 1415 C C . LEU A 1 175 ? -14.604 6.727 37.750 1.00 65.31 175 LEU A C 1
ATOM 1417 O O . LEU A 1 175 ? -14.534 7.808 37.170 1.00 65.31 175 LEU A O 1
ATOM 1421 N N . TYR A 1 176 ? -14.873 6.643 39.055 1.00 60.53 176 TYR A N 1
ATOM 1422 C CA . TYR A 1 176 ? -15.174 7.819 39.886 1.00 60.53 176 TYR A CA 1
ATOM 1423 C C . TYR A 1 176 ? -14.086 8.902 39.822 1.00 60.53 176 TYR A C 1
ATOM 1425 O O . TYR A 1 176 ? -14.401 10.087 39.860 1.00 60.53 176 TYR A O 1
ATOM 1433 N N . THR A 1 177 ? -12.819 8.499 39.724 1.00 57.91 177 THR A N 1
ATOM 1434 C CA . THR A 1 177 ? -11.673 9.416 39.665 1.00 57.91 177 THR A CA 1
ATOM 1435 C C . THR A 1 177 ? -11.570 10.171 38.348 1.00 57.91 177 THR A C 1
ATOM 1437 O O . THR A 1 177 ? -10.987 11.248 38.336 1.00 57.91 177 THR A O 1
ATOM 1440 N N . ASP A 1 178 ? -12.168 9.645 37.280 1.00 61.97 178 ASP A N 1
ATOM 1441 C CA . ASP A 1 178 ? -11.898 10.087 35.910 1.00 61.97 178 ASP A CA 1
ATOM 1442 C C . ASP A 1 178 ? -13.087 10.868 35.332 1.00 61.97 178 ASP A C 1
ATOM 1444 O O . ASP A 1 178 ? -12.975 11.518 34.300 1.00 61.97 178 ASP A O 1
ATOM 1448 N N . ILE A 1 179 ? -14.246 10.844 36.005 1.00 64.38 179 ILE A N 1
ATOM 1449 C CA . ILE A 1 179 ? -15.481 11.417 35.460 1.00 64.38 179 ILE A CA 1
ATOM 1450 C C . ILE A 1 179 ? -15.420 12.936 35.281 1.00 64.38 179 ILE A C 1
ATOM 1452 O O . ILE A 1 179 ? -16.030 13.461 34.356 1.00 64.38 179 ILE A O 1
ATOM 1456 N N . ILE A 1 180 ? -14.693 13.646 36.150 1.00 62.38 180 ILE A N 1
ATOM 1457 C CA . ILE A 1 180 ? -14.516 15.099 36.028 1.00 62.38 180 ILE A CA 1
ATOM 1458 C C . ILE A 1 180 ? -13.660 15.403 34.799 1.00 62.38 180 ILE A C 1
ATOM 1460 O O . ILE A 1 180 ? -14.073 16.203 33.965 1.00 62.38 180 ILE A O 1
ATOM 1464 N N . ASP A 1 181 ? -12.532 14.710 34.654 1.00 66.00 181 ASP A N 1
ATOM 1465 C CA . ASP A 1 181 ? -11.622 14.876 33.520 1.00 66.00 181 ASP A CA 1
ATOM 1466 C C . ASP A 1 181 ? -12.314 14.518 32.194 1.00 66.00 181 ASP A C 1
ATOM 1468 O O . ASP A 1 181 ? -12.155 15.228 31.202 1.00 66.00 181 ASP A O 1
ATOM 1472 N N . GLU A 1 182 ? -13.151 13.473 32.181 1.00 64.81 182 GLU A N 1
ATOM 1473 C CA . GLU A 1 182 ? -13.973 13.119 31.021 1.00 64.81 182 GLU A CA 1
ATOM 1474 C C . GLU A 1 182 ? -14.990 14.221 30.680 1.00 64.81 182 GLU A C 1
ATOM 1476 O O . GLU A 1 182 ? -15.067 14.653 29.530 1.00 64.81 182 GLU A O 1
ATOM 1481 N N . ILE A 1 183 ? -15.750 14.726 31.661 1.00 64.19 183 ILE A N 1
ATOM 1482 C CA . ILE A 1 183 ? -16.712 15.822 31.441 1.00 64.19 183 ILE A CA 1
ATOM 1483 C C . ILE A 1 183 ? -15.996 17.063 30.903 1.00 64.19 183 ILE A C 1
ATOM 1485 O O . ILE A 1 183 ? -16.492 17.704 29.973 1.00 64.19 183 ILE A O 1
ATOM 1489 N N . GLU A 1 184 ? -14.837 17.406 31.467 1.00 63.91 184 GLU A N 1
ATOM 1490 C CA . GLU A 1 184 ? -14.028 18.531 31.004 1.00 63.91 184 GLU A CA 1
ATOM 1491 C C . GLU A 1 184 ? -13.570 18.309 29.559 1.00 63.91 184 GLU A C 1
ATOM 1493 O O . GLU A 1 184 ? -13.791 19.177 28.713 1.00 63.91 184 GLU A O 1
ATOM 1498 N N . GLN A 1 185 ? -13.033 17.131 29.234 1.00 64.12 185 GLN A N 1
ATOM 1499 C CA . GLN A 1 185 ? -12.607 16.776 27.879 1.00 64.12 185 GLN A CA 1
ATOM 1500 C C . GLN A 1 185 ? -13.734 16.957 26.849 1.00 64.12 185 GLN A C 1
ATOM 1502 O O . GLN A 1 185 ? -13.510 17.560 25.796 1.00 64.12 185 GLN A O 1
ATOM 1507 N N . TYR A 1 186 ? -14.947 16.487 27.152 1.00 58.44 186 TYR A N 1
ATOM 1508 C CA . TYR A 1 186 ? -16.095 16.594 26.243 1.00 58.44 186 TYR A CA 1
ATOM 1509 C C . TYR A 1 186 ? -16.712 18.001 26.193 1.00 58.44 186 TYR A C 1
ATOM 1511 O O . TYR A 1 186 ? -17.347 18.356 25.199 1.00 58.44 186 TYR A O 1
ATOM 1519 N N . SER A 1 187 ? -16.471 18.835 27.211 1.00 53.44 187 SER A N 1
ATOM 1520 C CA . SER A 1 187 ? -16.930 20.232 27.265 1.00 53.44 187 SER A CA 1
ATOM 1521 C C . SER A 1 187 ? -16.039 21.216 26.482 1.00 53.44 187 SER A C 1
ATOM 1523 O O . SER A 1 187 ? -16.478 22.325 26.181 1.00 53.44 187 SER A O 1
ATOM 1525 N N . TYR A 1 188 ? -14.799 20.838 26.141 1.00 50.84 188 TYR A N 1
ATOM 1526 C CA . TYR A 1 188 ? -13.782 21.705 25.507 1.00 50.84 188 TYR A CA 1
ATOM 1527 C C . TYR A 1 188 ? -13.676 21.595 23.970 1.00 50.84 188 TYR A C 1
ATOM 1529 O O . TYR A 1 188 ? -12.723 22.107 23.387 1.00 50.84 188 TYR A O 1
ATOM 1537 N N . SER A 1 189 ? -14.612 20.913 23.317 1.00 47.62 189 SER A N 1
ATOM 1538 C CA . SER A 1 189 ? -14.430 20.240 22.024 1.00 47.62 189 SER A CA 1
ATOM 1539 C C . SER A 1 189 ? -13.605 20.917 20.904 1.00 47.62 189 SER A C 1
ATOM 1541 O O . SER A 1 189 ? -13.625 22.120 20.625 1.00 47.62 189 SER A O 1
ATOM 1543 N N . TYR A 1 190 ? -12.899 20.037 20.190 1.00 42.50 190 TYR A N 1
ATOM 1544 C CA . TYR A 1 190 ? -12.079 20.283 19.007 1.00 42.50 190 TYR A CA 1
ATOM 1545 C C . TYR A 1 190 ? -12.889 20.937 17.867 1.00 42.50 190 TYR A C 1
ATOM 1547 O O . TYR A 1 190 ? -13.997 20.511 17.548 1.00 42.50 190 TYR A O 1
ATOM 1555 N N . ASN A 1 191 ? -12.333 21.973 17.225 1.00 37.12 191 ASN A N 1
ATOM 1556 C CA . ASN A 1 191 ? -12.919 22.666 16.063 1.00 37.12 191 ASN A CA 1
ATOM 1557 C C . ASN A 1 191 ? -14.326 23.288 16.248 1.00 37.12 191 ASN A C 1
ATOM 1559 O O . ASN A 1 191 ? -15.026 23.488 15.258 1.00 37.12 191 ASN A O 1
ATOM 1563 N N . ASN A 1 192 ? -14.715 23.684 17.468 1.00 40.75 192 ASN A N 1
ATOM 1564 C CA . ASN A 1 192 ? -15.996 24.351 17.787 1.00 40.75 192 ASN A CA 1
ATOM 1565 C C . ASN A 1 192 ? -17.268 23.465 17.731 1.00 40.75 192 ASN A C 1
ATOM 1567 O O . ASN A 1 192 ? -18.369 24.017 17.699 1.00 40.75 192 ASN A O 1
ATOM 1571 N N . TYR A 1 193 ? -17.162 22.129 17.735 1.00 43.22 193 TYR A N 1
ATOM 1572 C CA . TYR A 1 193 ? -18.330 21.225 17.749 1.00 43.22 193 TYR A CA 1
ATOM 1573 C C . TYR A 1 193 ? -18.669 20.760 19.163 1.00 43.22 193 TYR A C 1
ATOM 1575 O O . TYR A 1 193 ? -18.080 19.800 19.645 1.00 43.22 193 TYR A O 1
ATOM 1583 N N . PHE A 1 194 ? -19.556 21.447 19.881 1.00 50.72 194 PHE A N 1
ATOM 1584 C CA . PHE A 1 194 ? -19.917 21.070 21.256 1.00 50.72 194 PHE A CA 1
ATOM 1585 C C . PHE A 1 194 ? -20.574 19.683 21.300 1.00 50.72 194 PHE A C 1
ATOM 1587 O O . PHE A 1 194 ? -21.625 19.491 20.698 1.00 50.72 194 PHE A O 1
ATOM 1594 N N . PHE A 1 195 ? -19.984 18.733 22.031 1.00 58.12 195 PHE A N 1
ATOM 1595 C CA . PHE A 1 195 ? -20.643 17.461 22.316 1.00 58.12 195 PHE A CA 1
ATOM 1596 C C . PHE A 1 195 ? -21.647 17.670 23.442 1.00 58.12 195 PHE A C 1
ATOM 1598 O O . PHE A 1 195 ? -21.275 18.033 24.561 1.00 58.12 195 PHE A O 1
ATOM 1605 N N . ASN A 1 196 ? -22.924 17.418 23.168 1.00 61.12 196 ASN A N 1
ATOM 1606 C CA . ASN A 1 196 ? -23.949 17.503 24.196 1.00 61.12 196 ASN A CA 1
ATOM 1607 C C . ASN A 1 196 ? -23.806 16.328 25.171 1.00 61.12 196 ASN A C 1
ATOM 1609 O O . ASN A 1 196 ? -24.273 15.211 24.941 1.00 61.12 196 ASN A O 1
ATOM 1613 N N . THR A 1 197 ? -23.147 16.603 26.293 1.00 70.31 197 THR A N 1
ATOM 1614 C CA . THR A 1 197 ? -23.245 15.779 27.494 1.00 70.31 197 THR A CA 1
ATOM 1615 C C . THR A 1 197 ? -24.540 16.151 28.198 1.00 70.31 197 THR A C 1
ATOM 1617 O O . THR A 1 197 ? -24.702 17.282 28.653 1.00 70.31 197 THR A O 1
ATOM 1620 N N . TYR A 1 198 ? -25.478 15.214 28.296 1.00 73.31 198 TYR A N 1
ATOM 1621 C CA . TYR A 1 198 ? -26.768 15.486 28.927 1.00 73.31 198 TYR A CA 1
ATOM 1622 C C . TYR A 1 198 ? -26.735 15.379 30.451 1.00 73.31 198 TYR A C 1
ATOM 1624 O O . TYR A 1 198 ? -27.593 15.948 31.126 1.00 73.31 198 TYR A O 1
ATOM 1632 N N . GLY A 1 199 ? -25.762 14.657 31.007 1.00 73.25 199 GLY A N 1
ATOM 1633 C CA . GLY A 1 199 ? -25.563 14.586 32.449 1.00 73.25 199 GLY A CA 1
ATOM 1634 C C . GLY A 1 199 ? -24.856 13.319 32.901 1.00 73.25 199 GLY A C 1
ATOM 1635 O O . GLY A 1 199 ? -24.276 12.587 32.105 1.00 73.25 199 GLY A O 1
ATOM 1636 N N . VAL A 1 200 ? -24.928 13.060 34.205 1.00 77.38 200 VAL A N 1
ATOM 1637 C CA . VAL A 1 200 ? -24.346 11.888 34.863 1.00 77.38 200 VAL A CA 1
ATOM 1638 C C . VAL A 1 200 ? -25.431 11.182 35.666 1.00 77.38 200 VAL A C 1
ATOM 1640 O O . VAL A 1 200 ? -26.237 11.824 36.337 1.00 77.38 200 VAL A O 1
ATOM 1643 N N . THR A 1 201 ? -25.426 9.855 35.639 1.00 76.38 201 THR A N 1
ATOM 1644 C CA . THR A 1 201 ? -26.235 9.008 36.517 1.00 76.38 201 THR A CA 1
ATOM 1645 C C . THR A 1 201 ? -25.341 8.092 37.356 1.00 76.38 201 THR A C 1
ATOM 1647 O O . THR A 1 201 ? -24.177 7.876 37.023 1.00 76.38 201 THR A O 1
ATOM 1650 N N . GLN A 1 202 ? -25.860 7.567 38.466 1.00 78.44 202 GLN A N 1
ATOM 1651 C CA . GLN A 1 202 ? -25.143 6.639 39.338 1.00 78.44 202 GLN A CA 1
ATOM 1652 C C . GLN A 1 202 ? -25.980 5.389 39.591 1.00 78.44 202 GLN A C 1
ATOM 1654 O O . GLN A 1 202 ? -27.133 5.472 40.020 1.00 78.44 202 GLN A O 1
ATOM 1659 N N . ASN A 1 203 ? -25.374 4.218 39.408 1.00 72.50 203 ASN A N 1
ATOM 1660 C CA . ASN A 1 203 ? -26.007 2.955 39.753 1.00 72.50 203 ASN A CA 1
ATOM 1661 C C . ASN A 1 203 ? -26.157 2.838 41.285 1.00 72.50 203 ASN A C 1
ATOM 1663 O O . ASN A 1 203 ? -25.152 2.827 41.999 1.00 72.50 203 ASN A O 1
ATOM 1667 N N . PRO A 1 204 ? -27.377 2.701 41.840 1.00 71.06 204 PRO A N 1
ATOM 1668 C CA . PRO A 1 204 ? -27.602 2.661 43.282 1.00 71.06 204 PRO A CA 1
ATOM 1669 C C . PRO A 1 204 ? -26.960 1.443 43.947 1.00 71.06 204 PRO A C 1
ATOM 1671 O O . PRO A 1 204 ? -26.632 1.523 45.133 1.00 71.06 204 PRO A O 1
ATOM 1674 N N . ASN A 1 205 ? -26.781 0.348 43.199 1.00 75.12 205 ASN A N 1
ATOM 1675 C CA . ASN A 1 205 ? -26.244 -0.913 43.699 1.00 75.12 205 ASN A CA 1
ATOM 1676 C C . ASN A 1 205 ? -24.719 -0.942 43.608 1.00 75.12 205 ASN A C 1
ATOM 1678 O O . ASN A 1 205 ? -24.060 -1.212 44.606 1.00 75.12 205 ASN A O 1
ATOM 1682 N N . THR A 1 206 ? -24.157 -0.654 42.429 1.00 79.19 206 THR A N 1
ATOM 1683 C CA . THR A 1 206 ? -22.701 -0.736 42.216 1.00 79.19 206 THR A CA 1
ATOM 1684 C C . THR A 1 206 ? -21.965 0.543 42.603 1.00 79.19 206 THR A C 1
ATOM 1686 O O . THR A 1 206 ? -20.756 0.507 42.786 1.00 79.19 206 THR A O 1
ATOM 1689 N N . LYS A 1 207 ? -22.689 1.661 42.764 1.00 75.38 207 LYS A N 1
ATOM 1690 C CA . LYS A 1 207 ? -22.155 3.022 42.965 1.00 75.38 207 LYS A CA 1
ATOM 1691 C C . LYS A 1 207 ? -21.328 3.558 41.795 1.00 75.38 207 LYS A C 1
ATOM 1693 O O . LYS A 1 207 ? -20.773 4.650 41.908 1.00 75.38 207 LYS A O 1
ATOM 1698 N N . ASP A 1 208 ? -21.317 2.846 40.672 1.00 76.00 208 ASP A N 1
ATOM 1699 C CA . ASP A 1 208 ? -20.649 3.279 39.450 1.00 76.00 208 ASP A CA 1
ATOM 1700 C C . ASP A 1 208 ? -21.370 4.481 38.843 1.00 76.00 208 ASP A C 1
ATOM 1702 O O . ASP A 1 208 ? -22.602 4.495 38.758 1.00 76.00 208 ASP A O 1
ATOM 1706 N N . TYR A 1 209 ? -20.597 5.463 38.391 1.00 78.69 209 TYR A N 1
ATOM 1707 C CA . TYR A 1 209 ? -21.117 6.603 37.654 1.00 78.69 209 TYR A CA 1
ATOM 1708 C C . TYR A 1 209 ? -21.133 6.312 36.151 1.00 78.69 209 TYR A C 1
ATOM 1710 O O . TYR A 1 209 ? -20.347 5.523 35.623 1.00 78.69 209 TYR A O 1
ATOM 1718 N N . THR A 1 210 ? -22.079 6.921 35.452 1.00 80.38 210 THR A N 1
ATOM 1719 C CA . THR A 1 210 ? -22.281 6.749 34.016 1.00 80.38 210 THR A CA 1
ATOM 1720 C C . THR A 1 210 ? -22.587 8.102 33.398 1.00 80.38 210 THR A C 1
ATOM 1722 O O . THR A 1 210 ? -23.509 8.789 33.837 1.00 80.38 210 THR A O 1
ATOM 1725 N N . LEU A 1 211 ? -21.811 8.478 32.391 1.00 82.06 211 LEU A N 1
ATOM 1726 C CA . LEU A 1 211 ? -22.022 9.680 31.601 1.00 82.06 211 LEU A CA 1
ATOM 1727 C C . LEU A 1 211 ? -23.110 9.423 30.553 1.00 82.06 211 LEU A C 1
ATOM 1729 O O . LEU A 1 211 ? -23.135 8.363 29.924 1.00 82.06 211 LEU A O 1
ATOM 1733 N N . ILE A 1 212 ? -24.008 10.389 30.376 1.00 81.25 212 ILE A N 1
ATOM 1734 C CA . ILE A 1 212 ? -25.101 10.348 29.403 1.00 81.25 212 ILE A CA 1
ATOM 1735 C C . ILE A 1 212 ? -24.728 11.272 28.246 1.00 81.25 212 ILE A C 1
ATOM 1737 O O . ILE A 1 212 ? -24.645 12.490 28.419 1.00 81.25 212 ILE A O 1
ATOM 1741 N N . LEU A 1 213 ? -24.522 10.687 27.072 1.00 77.81 213 LEU A N 1
ATOM 1742 C CA . LEU A 1 213 ? -24.054 11.369 25.869 1.00 77.81 213 LEU A CA 1
ATOM 1743 C C . LEU A 1 213 ? -25.131 11.354 24.780 1.00 77.81 213 LEU A C 1
ATOM 1745 O O . LEU A 1 213 ? -25.863 10.368 24.622 1.00 77.81 213 LEU A O 1
ATOM 1749 N N . GLU A 1 214 ? -25.203 12.432 24.000 1.00 78.88 214 GLU A N 1
ATOM 1750 C CA . GLU A 1 214 ? -26.017 12.466 22.786 1.00 78.88 214 GLU A CA 1
ATOM 1751 C C . GLU A 1 214 ? -25.512 11.444 21.760 1.00 78.88 214 GLU A C 1
ATOM 1753 O O . GLU A 1 214 ? -24.377 11.517 21.297 1.00 78.88 214 GLU A O 1
ATOM 1758 N N . TYR A 1 215 ? -26.374 10.497 21.379 1.00 74.88 215 TYR A N 1
ATOM 1759 C CA . TYR A 1 215 ? -25.990 9.348 20.557 1.00 74.88 215 TYR A CA 1
ATOM 1760 C C . TYR A 1 215 ? -25.441 9.729 19.173 1.00 74.88 215 TYR A C 1
ATOM 1762 O O . TYR A 1 215 ? -24.368 9.263 18.793 1.00 74.88 215 TYR A O 1
ATOM 1770 N N . ASN A 1 216 ? -26.169 10.559 18.417 1.00 69.25 216 ASN A N 1
ATOM 1771 C CA . ASN A 1 216 ? -25.828 10.846 17.020 1.00 69.25 216 ASN A CA 1
ATOM 1772 C C . ASN A 1 216 ? -24.547 11.680 16.919 1.00 69.25 216 ASN A C 1
ATOM 1774 O O . ASN A 1 216 ? -23.575 11.232 16.321 1.00 69.25 216 ASN A O 1
ATOM 1778 N N . GLN A 1 217 ? -24.519 12.843 17.578 1.00 68.44 217 GLN A N 1
ATOM 1779 C CA . GLN A 1 217 ? -23.381 13.763 17.505 1.00 68.44 217 GLN A CA 1
ATOM 1780 C C . GLN A 1 217 ? -22.092 13.144 18.044 1.00 68.44 217 GLN A C 1
ATOM 1782 O O . GLN A 1 217 ? -21.019 13.411 17.525 1.00 68.44 217 GLN A O 1
ATOM 1787 N N . TYR A 1 218 ? -22.166 12.304 19.078 1.00 72.56 218 TYR A N 1
ATOM 1788 C CA . TYR A 1 218 ? -20.965 11.700 19.641 1.00 72.56 218 TYR A CA 1
ATOM 1789 C C . TYR A 1 218 ? -20.305 10.706 18.677 1.00 72.56 218 TYR A C 1
ATOM 1791 O O . TYR A 1 218 ? -19.104 10.776 18.412 1.00 72.56 218 TYR A O 1
ATOM 1799 N N . PHE A 1 219 ? -21.090 9.787 18.113 1.00 74.88 219 PHE A N 1
ATOM 1800 C CA . PHE A 1 219 ? -20.559 8.720 17.264 1.00 74.88 219 PHE A CA 1
ATOM 1801 C C . PHE A 1 219 ? -20.274 9.135 15.819 1.00 74.88 219 PHE A C 1
ATOM 1803 O O . PHE A 1 219 ? -19.768 8.310 15.064 1.00 74.88 219 PHE A O 1
ATOM 1810 N N . GLU A 1 220 ? -20.545 10.387 15.447 1.00 72.44 220 GLU A N 1
ATOM 1811 C CA . GLU A 1 220 ? -20.000 10.997 14.228 1.00 72.44 220 GLU A CA 1
ATOM 1812 C C . GLU A 1 220 ? -18.481 11.206 14.323 1.00 72.44 220 GLU A C 1
ATOM 1814 O O . GLU A 1 220 ? -17.784 11.131 13.315 1.00 72.44 220 GLU A O 1
ATOM 1819 N N . PHE A 1 221 ? -17.949 11.433 15.530 1.00 73.81 221 PHE A N 1
ATOM 1820 C CA . PHE A 1 221 ? -16.534 11.769 15.736 1.00 73.81 221 PHE A CA 1
ATOM 1821 C C . PHE A 1 221 ? -15.760 10.714 16.518 1.00 73.81 221 PHE A C 1
ATOM 1823 O O . PHE A 1 221 ? -14.538 10.659 16.404 1.00 73.81 221 PHE A O 1
ATOM 1830 N N . TYR A 1 222 ? -16.440 9.883 17.306 1.00 78.19 222 TYR A N 1
ATOM 1831 C CA . TYR A 1 222 ? -15.807 8.869 18.144 1.00 78.19 222 TYR A CA 1
ATOM 1832 C C . TYR A 1 222 ? -16.206 7.456 17.740 1.00 78.19 222 TYR A C 1
ATOM 1834 O O . TYR A 1 222 ? -17.361 7.157 17.426 1.00 78.19 222 TYR A O 1
ATOM 1842 N N . CYS A 1 223 ? -15.240 6.546 17.824 1.00 80.69 223 CYS A N 1
ATOM 1843 C CA . CYS A 1 223 ? -15.466 5.141 17.551 1.00 80.69 223 CYS A CA 1
ATOM 1844 C C . CYS A 1 223 ? -16.352 4.485 18.613 1.00 80.69 223 CYS A C 1
ATOM 1846 O O . CYS A 1 223 ? -16.011 4.451 19.795 1.00 80.69 223 CYS A O 1
ATOM 1848 N N . ARG A 1 224 ? -17.437 3.841 18.171 1.00 79.50 224 ARG A N 1
ATOM 1849 C CA . ARG A 1 224 ? -18.363 3.086 19.038 1.00 79.50 224 ARG A CA 1
ATOM 1850 C C . ARG A 1 224 ? -17.692 1.967 19.836 1.00 79.50 224 ARG A C 1
ATOM 1852 O O . ARG A 1 224 ? -18.151 1.633 20.923 1.00 79.50 224 ARG A O 1
ATOM 1859 N N . SER A 1 225 ? -16.622 1.388 19.300 1.00 79.88 225 SER A N 1
ATOM 1860 C CA . SER A 1 225 ? -15.977 0.209 19.885 1.00 79.88 225 SER A CA 1
ATOM 1861 C C . SER A 1 225 ? -14.857 0.570 20.856 1.00 79.88 225 SER A C 1
ATOM 1863 O O . SER A 1 225 ? -14.707 -0.079 21.888 1.00 79.88 225 SER A O 1
ATOM 1865 N N . CYS A 1 226 ? -14.055 1.593 20.544 1.00 82.88 226 CYS A N 1
ATOM 1866 C CA . CYS A 1 226 ? -12.872 1.925 21.340 1.00 82.88 226 CYS A CA 1
ATOM 1867 C C . CYS A 1 226 ? -12.831 3.359 21.866 1.00 82.88 226 CYS A C 1
ATOM 1869 O O . CYS A 1 226 ? -11.904 3.659 22.612 1.00 82.88 226 CYS A O 1
ATOM 1871 N N . ASP A 1 227 ? -13.818 4.205 21.556 1.00 78.56 227 ASP A N 1
ATOM 1872 C CA . ASP A 1 227 ? -13.907 5.608 22.001 1.00 78.56 227 ASP A CA 1
ATOM 1873 C C . ASP A 1 227 ? -12.714 6.485 21.586 1.00 78.56 227 ASP A C 1
ATOM 1875 O O . ASP A 1 227 ? -12.423 7.515 22.185 1.00 78.56 227 ASP A O 1
ATOM 1879 N N . GLU A 1 228 ? -11.983 6.047 20.567 1.00 81.50 228 GLU A N 1
ATOM 1880 C CA . GLU A 1 228 ? -10.946 6.867 19.955 1.00 81.50 228 GLU A CA 1
ATOM 1881 C C . GLU A 1 228 ? -11.600 7.760 18.911 1.00 81.50 228 GLU A C 1
ATOM 1883 O O . GLU A 1 228 ? -12.513 7.329 18.197 1.00 81.50 228 GLU A O 1
ATOM 1888 N N . MET A 1 229 ? -11.125 8.996 18.824 1.00 73.81 229 MET A N 1
ATOM 1889 C CA . MET A 1 229 ? -11.592 9.941 17.821 1.00 73.81 229 MET A CA 1
ATOM 1890 C C . MET A 1 229 ? -11.217 9.439 16.419 1.00 73.81 229 MET A C 1
ATOM 1892 O O . MET A 1 229 ? -10.098 8.964 16.199 1.00 73.81 229 MET A O 1
ATOM 1896 N N . TYR A 1 230 ? -12.144 9.538 15.470 1.00 73.19 230 TYR A N 1
ATOM 1897 C CA . TYR A 1 230 ? -11.860 9.261 14.070 1.00 73.19 230 TYR A CA 1
ATOM 1898 C C . TYR A 1 230 ? -10.905 10.313 13.505 1.00 73.19 230 TYR A C 1
ATOM 1900 O O . TYR A 1 230 ? -11.007 11.502 13.810 1.00 73.19 230 TYR A O 1
ATOM 1908 N N . THR A 1 231 ? -9.963 9.869 12.678 1.00 66.38 231 THR A N 1
ATOM 1909 C CA . THR A 1 231 ? -8.986 10.751 12.027 1.00 66.38 231 THR A CA 1
ATOM 1910 C C . THR A 1 231 ? -9.483 11.267 10.679 1.00 66.38 231 THR A C 1
ATOM 1912 O O . THR A 1 231 ? -9.141 12.387 10.329 1.00 66.38 231 THR A O 1
ATOM 1915 N N . ASP A 1 232 ? -10.298 10.479 9.969 1.00 56.88 232 ASP A N 1
ATOM 1916 C CA . ASP A 1 232 ? -10.948 10.802 8.693 1.00 56.88 232 ASP A CA 1
ATOM 1917 C C . ASP A 1 232 ? -12.114 9.819 8.470 1.00 56.88 232 ASP A C 1
ATOM 1919 O O . ASP A 1 232 ? -11.906 8.611 8.581 1.00 56.88 232 ASP A O 1
ATOM 1923 N N . ILE A 1 233 ? -13.322 10.315 8.145 1.00 64.25 233 ILE A N 1
ATOM 1924 C CA . ILE A 1 233 ? -14.554 9.506 7.931 1.00 64.25 233 ILE A CA 1
ATOM 1925 C C . ILE A 1 233 ? -14.856 8.603 9.167 1.00 64.25 233 ILE A C 1
ATOM 1927 O O . ILE A 1 233 ? -14.137 8.642 10.157 1.00 64.25 233 ILE A O 1
ATOM 1931 N N . GLU A 1 234 ? -15.933 7.809 9.204 1.00 68.81 234 GLU A N 1
ATOM 1932 C CA . GLU A 1 234 ? -16.239 6.849 10.295 1.00 68.81 234 GLU A CA 1
ATOM 1933 C C . GLU A 1 234 ? -15.215 5.679 10.408 1.00 68.81 234 GLU A C 1
ATOM 1935 O O . GLU A 1 234 ? -15.558 4.555 10.784 1.00 68.81 234 GLU A O 1
ATOM 1940 N N . TRP A 1 235 ? -13.942 5.895 10.056 1.00 80.56 235 TRP A N 1
ATOM 1941 C CA . TRP A 1 235 ? -12.877 4.899 10.107 1.00 80.56 235 TRP A CA 1
ATOM 1942 C C . TRP A 1 235 ? -12.039 5.015 11.384 1.00 80.56 235 TRP A C 1
ATOM 1944 O O . TRP A 1 235 ? -11.419 6.037 11.681 1.00 80.56 235 TRP A O 1
ATOM 1954 N N . CYS A 1 236 ? -11.957 3.914 12.137 1.00 83.44 236 CYS A N 1
ATOM 1955 C CA . CYS A 1 236 ? -11.138 3.827 13.341 1.00 83.44 236 CYS A CA 1
ATOM 1956 C C . CYS A 1 236 ? -9.872 2.991 13.114 1.00 83.44 236 CYS A C 1
ATOM 1958 O O . CYS A 1 236 ? -9.881 1.761 13.260 1.00 83.44 236 CYS A O 1
ATOM 1960 N N . LYS A 1 237 ? -8.751 3.675 12.865 1.00 85.00 237 LYS A N 1
ATOM 1961 C CA . LYS A 1 237 ? -7.417 3.064 12.767 1.00 85.00 237 LYS A CA 1
ATOM 1962 C C . LYS A 1 237 ? -7.063 2.158 13.963 1.00 85.00 237 LYS A C 1
ATOM 1964 O O . LYS A 1 237 ? -6.639 1.023 13.729 1.00 85.00 237 LYS A O 1
ATOM 1969 N N . PRO A 1 238 ? -7.254 2.570 15.236 1.00 86.62 238 PRO A N 1
ATOM 1970 C CA . PRO A 1 238 ? -7.021 1.689 16.384 1.00 86.62 238 PRO A CA 1
ATOM 1971 C C . PRO A 1 238 ? -7.810 0.375 16.330 1.00 86.62 238 PRO A C 1
ATOM 1973 O O . PRO A 1 238 ? -7.249 -0.689 16.602 1.00 86.62 238 PRO A O 1
ATOM 1976 N N . CYS A 1 239 ? -9.090 0.421 15.949 1.00 85.06 239 CYS A N 1
ATOM 1977 C CA . CYS A 1 239 ? -9.917 -0.779 15.820 1.00 85.06 239 CYS A CA 1
ATOM 1978 C C . CYS A 1 239 ? -9.433 -1.693 14.694 1.00 85.06 239 CYS A C 1
ATOM 1980 O O . CYS A 1 239 ? -9.297 -2.897 14.915 1.00 85.06 239 CYS A O 1
ATOM 1982 N N . GLN A 1 240 ? -9.104 -1.132 13.528 1.00 85.62 240 GLN A N 1
ATOM 1983 C CA . GLN A 1 240 ? -8.567 -1.902 12.407 1.00 85.62 240 GLN A CA 1
ATOM 1984 C C . GLN A 1 240 ? -7.242 -2.591 12.777 1.00 85.62 240 GLN A C 1
ATOM 1986 O O . GLN A 1 240 ? -7.074 -3.788 12.541 1.00 85.62 240 GLN A O 1
ATOM 1991 N N . ILE A 1 241 ? -6.320 -1.873 13.429 1.00 88.12 241 ILE A N 1
ATOM 1992 C CA . ILE A 1 241 ? -5.054 -2.436 13.927 1.00 88.12 241 ILE A CA 1
ATOM 1993 C C . ILE A 1 241 ? -5.308 -3.558 14.939 1.00 88.12 241 ILE A C 1
ATOM 1995 O O . ILE A 1 241 ? -4.632 -4.587 14.913 1.00 88.12 241 ILE A O 1
ATOM 1999 N N . ASN A 1 242 ? -6.274 -3.383 15.841 1.00 87.25 242 ASN A N 1
ATOM 2000 C CA . ASN A 1 242 ? -6.627 -4.415 16.811 1.00 87.25 242 ASN A CA 1
ATOM 2001 C C . ASN A 1 242 ? -7.227 -5.656 16.140 1.00 87.25 242 ASN A C 1
ATOM 2003 O O . ASN A 1 242 ? -6.951 -6.764 16.598 1.00 87.25 242 ASN A O 1
ATOM 2007 N N . HIS A 1 243 ? -7.988 -5.497 15.055 1.00 86.50 243 HIS A N 1
ATOM 2008 C CA . HIS A 1 243 ? -8.447 -6.623 14.242 1.00 86.50 243 HIS A CA 1
ATOM 2009 C C . HIS A 1 243 ? -7.262 -7.363 13.611 1.00 86.50 243 HIS A C 1
ATOM 2011 O O . HIS A 1 243 ? -7.139 -8.570 13.784 1.00 86.50 243 HIS A O 1
ATOM 2017 N N . LEU A 1 244 ? -6.336 -6.644 12.967 1.00 88.38 244 LEU A N 1
ATOM 2018 C CA . LEU A 1 244 ? -5.139 -7.248 12.365 1.00 88.38 244 LEU A CA 1
ATOM 2019 C C . LEU A 1 244 ? -4.312 -8.024 13.398 1.00 88.38 244 LEU A C 1
ATOM 2021 O O . LEU A 1 244 ? -3.925 -9.161 13.149 1.00 88.38 244 LEU A O 1
ATOM 2025 N N . LYS A 1 245 ? -4.102 -7.458 14.593 1.00 88.94 245 LYS A N 1
ATOM 2026 C CA . LYS A 1 245 ? -3.360 -8.120 15.681 1.00 88.94 245 LYS A CA 1
ATOM 2027 C C . LYS A 1 245 ? -3.961 -9.463 16.101 1.00 88.94 245 LYS A C 1
ATOM 2029 O O . LYS A 1 245 ? -3.201 -10.354 16.480 1.00 88.94 245 LYS A O 1
ATOM 2034 N N . LYS A 1 246 ? -5.291 -9.616 16.057 1.00 86.12 246 LYS A N 1
ATOM 2035 C CA . LYS A 1 246 ? -5.962 -10.890 16.378 1.00 86.12 246 LYS A CA 1
ATOM 2036 C C . LYS A 1 246 ? -5.626 -11.977 15.354 1.00 86.12 246 LYS A C 1
ATOM 2038 O O . LYS A 1 246 ? -5.488 -13.136 15.731 1.00 86.12 246 LYS A O 1
ATOM 2043 N N . ASP A 1 247 ? -5.408 -11.582 14.104 1.00 84.94 247 ASP A N 1
ATOM 2044 C CA . ASP A 1 247 ? -5.190 -12.480 12.970 1.00 84.94 247 ASP A CA 1
ATOM 2045 C C . ASP A 1 247 ? -3.711 -12.666 12.595 1.00 84.94 247 ASP A C 1
ATOM 2047 O O . ASP A 1 247 ? -3.406 -13.385 11.648 1.00 84.94 247 ASP A O 1
ATOM 2051 N N . PHE A 1 248 ? -2.761 -12.100 13.351 1.00 85.12 248 PHE A N 1
ATOM 2052 C CA . PHE A 1 248 ? -1.316 -12.229 13.079 1.00 85.12 248 PHE A CA 1
ATOM 2053 C C . PHE A 1 248 ? -0.826 -13.673 12.913 1.00 85.12 248 PHE A C 1
ATOM 2055 O O . PHE A 1 248 ? 0.179 -13.911 12.244 1.00 85.12 248 PHE A O 1
ATOM 2062 N N . VAL A 1 249 ? -1.523 -14.638 13.512 1.00 82.31 249 VAL A N 1
ATOM 2063 C CA . VAL A 1 249 ? -1.217 -16.069 13.392 1.00 82.31 249 VAL A CA 1
ATOM 2064 C C . VAL A 1 249 ? -1.561 -16.653 12.015 1.00 82.31 249 VAL A C 1
ATOM 2066 O O . VAL A 1 249 ? -1.003 -17.683 11.648 1.00 82.31 249 VAL A O 1
ATOM 2069 N N . ASN A 1 250 ? -2.428 -15.995 11.241 1.00 83.81 250 ASN A N 1
ATOM 2070 C CA . ASN A 1 250 ? -2.930 -16.485 9.955 1.00 83.81 250 ASN A CA 1
ATOM 2071 C C . ASN A 1 250 ? -1.976 -16.186 8.783 1.00 83.81 250 ASN A C 1
ATOM 2073 O O . ASN A 1 250 ? -2.017 -16.886 7.776 1.00 83.81 250 ASN A O 1
ATOM 2077 N N . TRP A 1 251 ? -1.086 -15.194 8.913 1.00 84.12 251 TRP A N 1
ATOM 2078 C CA . TRP A 1 251 ? -0.156 -14.767 7.852 1.00 84.12 251 TRP A CA 1
ATOM 2079 C C . TRP A 1 251 ? 1.291 -15.218 8.085 1.00 84.12 251 TRP A C 1
ATOM 2081 O O . TRP A 1 251 ? 2.235 -14.511 7.732 1.00 84.12 251 TRP A O 1
ATOM 2091 N N . THR A 1 252 ? 1.492 -16.380 8.711 1.00 88.19 252 THR A N 1
ATOM 2092 C CA . THR A 1 252 ? 2.844 -16.903 8.941 1.00 88.19 252 THR A CA 1
ATOM 2093 C C . THR A 1 252 ? 3.414 -17.582 7.698 1.00 88.19 252 THR A C 1
ATOM 2095 O O . THR A 1 252 ? 2.825 -18.489 7.111 1.00 88.19 252 THR A O 1
ATOM 2098 N N . SER A 1 253 ? 4.620 -17.161 7.336 1.00 89.88 253 SER A N 1
ATOM 2099 C CA . SER A 1 253 ? 5.467 -17.784 6.320 1.00 89.88 253 SER A CA 1
ATOM 2100 C C . SER A 1 253 ? 6.261 -18.983 6.852 1.00 89.88 253 SER A C 1
ATOM 2102 O O . SER A 1 253 ? 6.941 -19.672 6.095 1.00 89.88 253 SER A O 1
ATOM 2104 N N . GLY A 1 254 ? 6.259 -19.200 8.173 1.00 89.44 254 GLY A N 1
ATOM 2105 C CA . GLY A 1 254 ? 7.211 -20.075 8.861 1.00 89.44 254 GLY A CA 1
ATOM 2106 C C . GLY A 1 254 ? 8.606 -19.454 9.046 1.00 89.44 254 GLY A C 1
ATOM 2107 O O . GLY A 1 254 ? 9.434 -20.006 9.776 1.00 89.44 254 GLY A O 1
ATOM 2108 N N . ASN A 1 255 ? 8.879 -18.286 8.452 1.00 91.38 255 ASN A N 1
ATOM 2109 C CA . ASN A 1 255 ? 10.108 -17.526 8.642 1.00 91.38 255 ASN A CA 1
ATOM 2110 C C . ASN A 1 255 ? 9.878 -16.343 9.594 1.00 91.38 255 ASN A C 1
ATOM 2112 O O . ASN A 1 255 ? 9.306 -15.317 9.236 1.00 91.38 255 ASN A O 1
ATOM 2116 N N . LYS A 1 256 ? 10.451 -16.437 10.800 1.00 92.38 256 LYS A N 1
ATOM 2117 C CA . LYS A 1 256 ? 10.308 -15.420 11.857 1.00 92.38 256 LYS A CA 1
ATOM 2118 C C . LYS A 1 256 ? 10.707 -14.000 11.440 1.00 92.38 256 LYS A C 1
ATOM 2120 O O . LYS A 1 256 ? 10.207 -13.052 12.041 1.00 92.38 256 LYS A O 1
ATOM 2125 N N . LYS A 1 257 ? 11.647 -13.821 10.502 1.00 91.88 257 LYS A N 1
ATOM 2126 C CA . LYS A 1 257 ? 12.042 -12.477 10.041 1.00 91.88 257 LYS A CA 1
ATOM 2127 C C . LYS A 1 257 ? 10.990 -11.887 9.101 1.00 91.88 257 LYS A C 1
ATOM 2129 O O . LYS A 1 257 ? 10.634 -10.726 9.271 1.00 91.88 257 LYS A O 1
ATOM 2134 N N . ILE A 1 258 ? 10.470 -12.691 8.174 1.00 92.12 258 ILE A N 1
ATOM 2135 C CA . ILE A 1 258 ? 9.403 -12.284 7.248 1.00 92.12 258 ILE A CA 1
ATOM 2136 C C . ILE A 1 258 ? 8.111 -12.018 8.019 1.00 92.12 258 ILE A C 1
ATOM 2138 O O . ILE A 1 258 ? 7.495 -10.979 7.824 1.00 92.12 258 ILE A O 1
ATOM 2142 N N . ASP A 1 259 ? 7.758 -12.879 8.970 1.00 93.56 259 ASP A N 1
ATOM 2143 C CA . ASP A 1 259 ? 6.548 -12.706 9.780 1.00 93.56 259 ASP A CA 1
ATOM 2144 C C . ASP A 1 259 ? 6.585 -11.393 10.575 1.00 93.56 259 ASP A C 1
ATOM 2146 O O . ASP A 1 259 ? 5.605 -10.652 10.619 1.00 93.56 259 ASP A O 1
ATOM 2150 N N . LYS A 1 260 ? 7.746 -11.046 11.152 1.00 92.88 260 LYS A N 1
ATOM 2151 C CA . LYS A 1 260 ? 7.943 -9.749 11.819 1.00 92.88 260 LYS A CA 1
ATOM 2152 C C . LYS A 1 260 ? 7.832 -8.572 10.854 1.00 92.88 260 LYS A C 1
ATOM 2154 O O . LYS A 1 260 ? 7.314 -7.529 11.245 1.00 92.88 260 LYS A O 1
ATOM 2159 N N . LEU A 1 261 ? 8.341 -8.718 9.629 1.00 92.06 261 LEU A N 1
ATOM 2160 C CA . LEU A 1 261 ? 8.207 -7.696 8.596 1.00 92.06 261 LEU A CA 1
ATOM 2161 C C . LEU A 1 261 ? 6.732 -7.488 8.249 1.00 92.06 261 LEU A C 1
ATOM 2163 O O . LEU A 1 261 ? 6.265 -6.360 8.327 1.00 92.06 261 LEU A O 1
ATOM 2167 N N . ILE A 1 262 ? 5.993 -8.561 7.962 1.00 92.38 262 ILE A N 1
ATOM 2168 C CA . ILE A 1 262 ? 4.557 -8.512 7.662 1.00 92.38 262 ILE A CA 1
ATOM 2169 C C . ILE A 1 262 ? 3.799 -7.808 8.789 1.00 92.38 262 ILE A C 1
ATOM 2171 O O . ILE A 1 262 ? 3.125 -6.816 8.534 1.00 92.38 262 ILE A O 1
ATOM 2175 N N . GLN A 1 263 ? 3.989 -8.234 10.041 1.00 93.06 263 GLN A N 1
ATOM 2176 C CA . GLN A 1 263 ? 3.339 -7.609 11.197 1.00 93.06 263 GLN A CA 1
ATOM 2177 C C . GLN A 1 263 ? 3.676 -6.121 11.316 1.00 93.06 263 GLN A C 1
ATOM 2179 O O . GLN A 1 263 ? 2.789 -5.309 11.560 1.00 93.06 263 GLN A O 1
ATOM 2184 N N . LYS A 1 264 ? 4.944 -5.736 11.117 1.00 92.06 264 LYS A N 1
ATOM 2185 C CA . LYS A 1 264 ? 5.344 -4.324 11.133 1.00 92.06 264 LYS A CA 1
ATOM 2186 C C . LYS A 1 264 ? 4.581 -3.529 10.069 1.00 92.06 264 LYS A C 1
ATOM 2188 O O . LYS A 1 264 ? 4.036 -2.482 10.391 1.00 92.06 264 LYS A O 1
ATOM 2193 N N . ARG A 1 265 ? 4.501 -4.044 8.839 1.00 89.62 265 ARG A N 1
ATOM 2194 C CA . ARG A 1 265 ? 3.797 -3.395 7.720 1.00 89.62 265 ARG A CA 1
ATOM 2195 C C . ARG A 1 265 ? 2.296 -3.280 7.977 1.00 89.62 265 ARG A C 1
ATOM 2197 O O . ARG A 1 265 ? 1.718 -2.231 7.740 1.00 89.62 265 ARG A O 1
ATOM 2204 N N . GLN A 1 266 ? 1.677 -4.314 8.538 1.00 91.12 266 GLN A N 1
ATOM 2205 C CA . GLN A 1 266 ? 0.260 -4.299 8.918 1.00 91.12 266 GLN A CA 1
ATOM 2206 C C . GLN A 1 266 ? -0.067 -3.239 9.986 1.00 91.12 266 GLN A C 1
ATOM 2208 O O . GLN A 1 266 ? -1.184 -2.737 10.035 1.00 91.12 266 GLN A O 1
ATOM 2213 N N . LEU A 1 267 ? 0.897 -2.864 10.834 1.00 91.38 267 LEU A N 1
ATOM 2214 C CA . LEU A 1 267 ? 0.735 -1.787 11.820 1.00 91.38 267 LEU A CA 1
ATOM 2215 C C . LEU A 1 267 ? 0.951 -0.379 11.236 1.00 91.38 267 LEU A C 1
ATOM 2217 O O . LEU A 1 267 ? 0.639 0.604 11.907 1.00 91.38 267 LEU A O 1
ATOM 2221 N N . GLU A 1 268 ? 1.483 -0.275 10.015 1.00 88.69 268 GLU A N 1
ATOM 2222 C CA . GLU A 1 268 ? 1.750 0.990 9.315 1.00 88.69 268 GLU A CA 1
ATOM 2223 C C . GLU A 1 268 ? 0.538 1.506 8.518 1.00 88.69 268 GLU A C 1
ATOM 2225 O O . GLU A 1 268 ? 0.661 2.548 7.881 1.00 88.69 268 GLU A O 1
ATOM 2230 N N . VAL A 1 269 ? -0.617 0.828 8.570 1.00 85.62 269 VAL A N 1
ATOM 2231 C CA . VAL A 1 269 ? -1.865 1.250 7.903 1.00 85.62 269 VAL A CA 1
ATOM 2232 C C . VAL A 1 269 ? -2.259 2.669 8.327 1.00 85.62 269 VAL A C 1
ATOM 2234 O O . VAL A 1 269 ? -2.287 2.994 9.522 1.00 85.62 269 VAL A O 1
ATOM 2237 N N . ASN A 1 270 ? -2.553 3.521 7.348 1.00 84.06 270 ASN A N 1
ATOM 2238 C CA . ASN A 1 270 ? -2.883 4.936 7.525 1.00 84.06 270 ASN A CA 1
ATOM 2239 C C . ASN A 1 270 ? -4.163 5.366 6.803 1.00 84.06 270 ASN A C 1
ATOM 2241 O O . ASN A 1 270 ? -4.619 6.471 7.079 1.00 84.06 270 ASN A O 1
ATOM 2245 N N . ASP A 1 271 ? -4.750 4.505 5.976 1.00 81.31 271 ASP A N 1
ATOM 2246 C CA . ASP A 1 271 ? -6.028 4.729 5.299 1.00 81.31 271 ASP A CA 1
ATOM 2247 C C . ASP A 1 271 ? -6.916 3.467 5.357 1.00 81.31 271 ASP A C 1
ATOM 2249 O O . ASP A 1 271 ? -6.422 2.347 5.506 1.00 81.31 271 ASP A O 1
ATOM 2253 N N . TYR A 1 272 ? -8.236 3.627 5.235 1.00 77.00 272 TYR A N 1
ATOM 2254 C CA . TYR A 1 272 ? -9.173 2.502 5.176 1.00 77.00 272 TYR A CA 1
ATOM 2255 C C . TYR A 1 272 ? -9.089 1.730 3.846 1.00 77.00 272 TYR A C 1
ATOM 2257 O O . TYR A 1 272 ? -9.411 0.542 3.815 1.00 77.00 272 TYR A O 1
ATOM 2265 N N . GLU A 1 273 ? -8.628 2.370 2.767 1.00 77.44 273 GLU A N 1
ATOM 2266 C CA . GLU A 1 273 ? -8.395 1.751 1.455 1.00 77.44 273 GLU A CA 1
ATOM 2267 C C . GLU A 1 273 ? -7.007 1.099 1.326 1.00 77.44 273 GLU A C 1
ATOM 2269 O O . GLU A 1 273 ? -6.712 0.448 0.311 1.00 77.44 273 GLU A O 1
ATOM 2274 N N . ASP A 1 274 ? -6.145 1.245 2.341 1.00 82.44 274 ASP A N 1
ATOM 2275 C CA . ASP A 1 274 ? -4.810 0.654 2.327 1.00 82.44 274 ASP A CA 1
ATOM 2276 C C . ASP A 1 274 ? -4.899 -0.863 2.144 1.00 82.44 274 ASP A C 1
ATOM 2278 O O . ASP A 1 274 ? -5.587 -1.592 2.864 1.00 82.44 274 ASP A O 1
ATOM 2282 N N . THR A 1 275 ? -4.148 -1.364 1.164 1.00 84.19 275 THR A N 1
ATOM 2283 C CA . THR A 1 275 ? -4.039 -2.804 0.947 1.00 84.19 275 THR A CA 1
ATOM 2284 C C . THR A 1 275 ? -3.167 -3.409 2.036 1.00 84.19 275 THR A C 1
ATOM 2286 O O . THR A 1 275 ? -2.013 -3.016 2.215 1.00 84.19 275 THR A O 1
ATOM 2289 N N . ILE A 1 276 ? -3.712 -4.393 2.747 1.00 89.69 276 ILE A N 1
ATOM 2290 C CA . ILE A 1 276 ? -2.996 -5.065 3.827 1.00 89.69 276 ILE A CA 1
ATOM 2291 C C . ILE A 1 276 ? -1.827 -5.863 3.255 1.00 89.69 276 ILE A C 1
ATOM 2293 O O . ILE A 1 276 ? -1.975 -6.600 2.284 1.00 89.69 276 ILE A O 1
ATOM 2297 N N . PHE A 1 277 ? -0.660 -5.709 3.878 1.00 91.94 277 PHE A N 1
ATOM 2298 C CA . PHE A 1 277 ? 0.527 -6.471 3.523 1.00 91.94 277 PHE A CA 1
ATOM 2299 C C . PHE A 1 277 ? 0.418 -7.899 4.072 1.00 91.94 277 PHE A C 1
ATOM 2301 O O . PHE A 1 277 ? 0.262 -8.081 5.283 1.00 91.94 277 PHE A O 1
ATOM 2308 N N . GLU A 1 278 ? 0.502 -8.909 3.205 1.00 93.06 278 GLU A N 1
ATOM 2309 C CA . GLU A 1 278 ? 0.221 -10.306 3.570 1.00 93.06 278 GLU A CA 1
ATOM 2310 C C . GLU A 1 278 ? 1.351 -11.279 3.187 1.00 93.06 278 GLU A C 1
ATOM 2312 O O . GLU A 1 278 ? 2.109 -11.065 2.237 1.00 93.06 278 GLU A O 1
ATOM 2317 N N . TRP A 1 279 ? 1.428 -12.402 3.909 1.00 95.56 279 TRP A N 1
ATOM 2318 C CA . TRP A 1 279 ? 2.011 -13.622 3.352 1.00 95.56 279 TRP A CA 1
ATOM 2319 C C . TRP A 1 279 ? 0.980 -14.284 2.445 1.00 95.56 279 TRP A C 1
ATOM 2321 O O . TRP A 1 279 ? -0.140 -14.554 2.882 1.00 95.56 279 TRP A O 1
ATOM 2331 N N . ILE A 1 280 ? 1.364 -14.577 1.205 1.00 94.94 280 ILE A N 1
ATOM 2332 C CA . ILE A 1 280 ? 0.460 -15.142 0.206 1.00 94.94 280 ILE A CA 1
ATOM 2333 C C . ILE A 1 280 ? 1.003 -16.510 -0.217 1.00 94.94 280 ILE A C 1
ATOM 2335 O O . ILE A 1 280 ? 2.084 -16.581 -0.813 1.00 94.94 280 ILE A O 1
ATOM 2339 N N . PRO A 1 281 ? 0.296 -17.618 0.070 1.00 94.69 281 PRO A N 1
ATOM 2340 C CA . PRO A 1 281 ? 0.699 -18.942 -0.389 1.00 94.69 281 PRO A CA 1
ATOM 2341 C C . PRO A 1 281 ? 0.853 -18.988 -1.916 1.00 94.69 281 PRO A C 1
ATOM 2343 O O . PRO A 1 281 ? -0.033 -18.553 -2.644 1.00 94.69 281 PRO A O 1
ATOM 2346 N N . TYR A 1 282 ? 1.961 -19.536 -2.420 1.00 93.94 282 TYR A N 1
ATOM 2347 C CA . TYR A 1 282 ? 2.282 -19.479 -3.856 1.00 93.94 282 TYR A CA 1
ATOM 2348 C C . TYR A 1 282 ? 1.240 -20.170 -4.758 1.00 93.94 282 TYR A C 1
ATOM 2350 O O . TYR A 1 282 ? 1.028 -19.774 -5.896 1.00 93.94 282 TYR A O 1
ATOM 2358 N N . ASN A 1 283 ? 0.511 -21.163 -4.239 1.00 93.50 283 ASN A N 1
ATOM 2359 C CA . ASN A 1 283 ? -0.575 -21.849 -4.956 1.00 93.50 283 ASN A CA 1
ATOM 2360 C C . ASN A 1 283 ? -1.820 -20.971 -5.237 1.00 93.50 283 ASN A C 1
ATOM 2362 O O . ASN A 1 283 ? -2.739 -21.405 -5.950 1.00 93.50 283 ASN A O 1
ATOM 2366 N N . GLN A 1 284 ? -1.858 -19.757 -4.682 1.00 95.06 284 GLN A N 1
ATOM 2367 C CA . GLN A 1 284 ? -2.872 -18.741 -4.955 1.00 95.06 284 GLN A CA 1
ATOM 2368 C C . GLN A 1 284 ? -2.707 -18.085 -6.328 1.00 95.06 284 GLN A C 1
ATOM 2370 O O . GLN A 1 284 ? -3.655 -17.463 -6.808 1.00 95.06 284 GLN A O 1
ATOM 2375 N N . PHE A 1 285 ? -1.546 -18.235 -6.966 1.00 94.19 285 PHE A N 1
ATOM 2376 C CA . PHE A 1 285 ? -1.264 -17.630 -8.260 1.00 94.19 285 PHE A CA 1
ATOM 2377 C C . PHE A 1 285 ? -1.525 -18.605 -9.409 1.00 94.19 285 PHE A C 1
ATOM 2379 O O . PHE A 1 285 ? -1.223 -19.799 -9.335 1.00 94.19 285 PHE A O 1
ATOM 2386 N N . ILE A 1 286 ? -2.148 -18.088 -10.465 1.00 91.38 286 ILE A N 1
ATOM 2387 C CA . ILE A 1 286 ? -2.229 -18.733 -11.774 1.00 91.38 286 ILE A CA 1
ATOM 2388 C C . ILE A 1 286 ? -1.312 -17.931 -12.689 1.00 91.38 286 ILE A C 1
ATOM 2390 O O . ILE A 1 286 ? -1.694 -16.863 -13.169 1.00 91.38 286 ILE A O 1
ATOM 2394 N N . ASP A 1 287 ? -0.096 -18.432 -12.873 1.00 81.00 287 ASP A N 1
ATOM 2395 C CA . ASP A 1 287 ? 0.923 -17.771 -13.682 1.00 81.00 287 ASP A CA 1
ATOM 2396 C C . ASP A 1 287 ? 0.534 -17.843 -15.166 1.00 81.00 287 ASP A C 1
ATOM 2398 O O . ASP A 1 287 ? 0.217 -18.917 -15.697 1.00 81.00 287 ASP A O 1
ATOM 2402 N N . THR A 1 288 ? 0.584 -16.711 -15.869 1.00 65.56 288 THR A N 1
ATOM 2403 C CA . THR A 1 288 ? 0.605 -16.739 -17.333 1.00 65.56 288 THR A CA 1
ATOM 2404 C C . THR A 1 288 ? 2.009 -17.175 -17.737 1.00 65.56 288 THR A C 1
ATOM 2406 O O . THR A 1 288 ? 2.977 -16.601 -17.253 1.00 65.56 288 THR A O 1
ATOM 2409 N N . LYS A 1 289 ? 2.139 -18.233 -18.5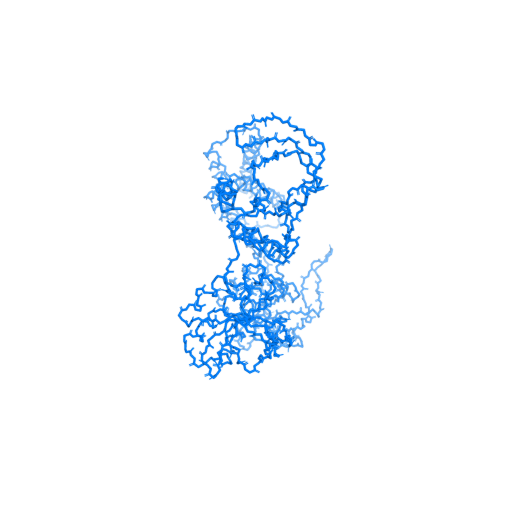48 1.00 57.91 289 LYS A N 1
ATOM 2410 C CA . LYS A 1 289 ? 3.430 -18.826 -18.949 1.00 57.91 289 LYS A CA 1
ATOM 2411 C C . LYS A 1 289 ? 4.302 -17.822 -19.721 1.00 57.91 289 LYS A C 1
ATOM 2413 O O . LYS A 1 289 ? 4.347 -17.884 -20.945 1.00 57.91 289 LYS A O 1
ATOM 2418 N N . ASP A 1 290 ? 4.986 -16.940 -19.009 1.00 55.88 290 ASP A N 1
ATOM 2419 C CA . ASP A 1 290 ? 5.907 -15.950 -19.555 1.00 55.88 290 ASP A CA 1
ATOM 2420 C C . ASP A 1 290 ? 7.319 -16.195 -19.009 1.00 55.88 290 ASP A C 1
ATOM 2422 O O . ASP A 1 290 ? 7.508 -16.480 -17.827 1.00 55.88 290 ASP A O 1
ATOM 2426 N N . GLU A 1 291 ? 8.319 -16.081 -19.885 1.00 63.06 291 GLU A N 1
ATOM 2427 C CA . GLU A 1 291 ? 9.754 -16.216 -19.573 1.00 63.06 291 GLU A CA 1
ATOM 2428 C C . GLU A 1 291 ? 10.359 -14.917 -18.995 1.00 63.06 291 GLU A C 1
ATOM 2430 O O . GLU A 1 291 ? 11.570 -14.695 -19.052 1.00 63.06 291 GLU A O 1
ATOM 2435 N N . ASP A 1 292 ? 9.522 -14.025 -18.464 1.00 69.12 292 ASP A N 1
ATOM 2436 C CA . ASP A 1 292 ? 9.937 -12.703 -18.004 1.00 69.12 292 ASP A CA 1
ATOM 2437 C C . ASP A 1 292 ? 10.581 -12.729 -16.614 1.00 69.12 292 ASP A C 1
ATOM 2439 O O . ASP A 1 292 ? 10.285 -13.570 -15.766 1.00 69.12 292 ASP A O 1
ATOM 2443 N N . VAL A 1 293 ? 11.429 -11.730 -16.347 1.00 80.69 293 VAL A N 1
ATOM 2444 C CA . VAL A 1 293 ? 12.006 -11.497 -15.010 1.00 80.69 293 VAL A CA 1
ATOM 2445 C C . VAL A 1 293 ? 10.917 -11.153 -13.984 1.00 80.69 293 VAL A C 1
ATOM 2447 O O . VAL A 1 293 ? 11.043 -11.504 -12.810 1.00 80.69 293 VAL A O 1
ATOM 2450 N N . VAL A 1 294 ? 9.840 -10.497 -14.427 1.00 86.19 294 VAL A N 1
ATOM 2451 C CA . VAL A 1 294 ? 8.649 -10.210 -13.622 1.00 86.19 294 VAL A CA 1
ATOM 2452 C C . VAL A 1 294 ? 7.454 -10.942 -14.227 1.00 86.19 294 VAL A C 1
ATOM 2454 O O . VAL A 1 294 ? 7.046 -10.648 -15.350 1.00 86.19 294 VAL A O 1
ATOM 2457 N N . ILE A 1 295 ? 6.886 -11.878 -13.470 1.00 88.88 295 ILE A N 1
ATOM 2458 C CA . ILE A 1 295 ? 5.846 -12.800 -13.944 1.00 88.88 295 ILE A CA 1
ATOM 2459 C C . ILE A 1 295 ? 4.472 -12.161 -13.739 1.00 88.88 295 ILE A C 1
ATOM 2461 O O . ILE A 1 295 ? 4.173 -11.680 -12.649 1.00 88.88 295 ILE A O 1
ATOM 2465 N N . LEU A 1 296 ? 3.612 -12.166 -14.756 1.00 89.81 296 LEU A N 1
ATOM 2466 C CA . LEU A 1 296 ? 2.204 -11.801 -14.590 1.00 89.81 296 LEU A CA 1
ATOM 2467 C C . LEU A 1 296 ? 1.396 -13.004 -14.096 1.00 89.81 296 LEU A C 1
ATOM 2469 O O . LEU A 1 296 ? 1.560 -14.123 -14.582 1.00 89.81 296 LEU A O 1
ATOM 2473 N N . ALA A 1 297 ? 0.507 -12.772 -13.135 1.00 92.12 297 ALA A N 1
ATOM 2474 C CA . ALA A 1 297 ? -0.338 -13.825 -12.593 1.00 92.12 297 ALA A CA 1
ATOM 2475 C C . ALA A 1 297 ? -1.708 -13.306 -12.162 1.00 92.12 297 ALA A C 1
ATOM 2477 O O . ALA A 1 297 ? -1.887 -12.131 -11.834 1.00 92.12 297 ALA A O 1
ATOM 2478 N N . THR A 1 298 ? -2.673 -14.217 -12.098 1.00 93.50 298 THR A N 1
ATOM 2479 C CA . THR A 1 298 ? -3.951 -13.978 -11.422 1.00 93.50 298 THR A CA 1
ATOM 2480 C C . THR A 1 298 ? -3.855 -14.452 -9.977 1.00 93.50 298 THR A C 1
ATOM 2482 O O . THR A 1 298 ? -3.552 -15.620 -9.730 1.00 93.50 298 THR A O 1
ATOM 2485 N N . TRP A 1 299 ? -4.131 -13.566 -9.019 1.00 94.56 299 TRP A N 1
ATOM 2486 C CA . TRP A 1 299 ? -4.271 -13.919 -7.607 1.00 94.56 299 TRP A CA 1
ATOM 2487 C C . TRP A 1 299 ? -5.724 -14.315 -7.323 1.00 94.56 299 TRP A C 1
ATOM 2489 O O . TRP A 1 299 ? -6.601 -13.454 -7.291 1.00 94.56 299 TRP A O 1
ATOM 2499 N N . LYS A 1 300 ? -5.964 -15.615 -7.097 1.00 94.75 300 LYS A N 1
ATOM 2500 C CA . LYS A 1 300 ? -7.305 -16.201 -6.900 1.00 94.75 300 LYS A CA 1
ATOM 2501 C C . LYS A 1 300 ? -8.066 -15.553 -5.750 1.00 94.75 300 LYS A C 1
ATOM 2503 O O . LYS A 1 300 ? -9.153 -15.034 -5.947 1.00 94.75 300 LYS A O 1
ATOM 2508 N N . GLU A 1 301 ? -7.500 -15.567 -4.547 1.00 93.44 301 GLU A N 1
ATOM 2509 C CA . GLU A 1 301 ? -8.162 -14.967 -3.386 1.00 93.44 301 GLU A CA 1
ATOM 2510 C C . GLU A 1 301 ? -8.130 -13.439 -3.418 1.00 93.44 301 GLU A C 1
ATOM 2512 O O . GLU A 1 301 ? -9.107 -12.816 -3.016 1.00 93.44 301 GLU A O 1
ATOM 2517 N N . GLY A 1 302 ? -7.045 -12.853 -3.931 1.00 91.69 302 GLY A N 1
ATOM 2518 C CA . GLY A 1 302 ? -6.846 -11.410 -4.001 1.00 91.69 302 GLY A CA 1
ATOM 2519 C C . GLY A 1 302 ? -6.653 -10.726 -2.638 1.00 91.69 302 GLY A C 1
ATOM 2520 O O . GLY A 1 302 ? -6.642 -11.391 -1.601 1.00 91.69 302 GLY A O 1
ATOM 2521 N N . PRO A 1 303 ? -6.459 -9.396 -2.618 1.00 90.31 303 PRO A N 1
ATOM 2522 C CA . PRO A 1 303 ? -6.062 -8.649 -1.427 1.00 90.31 303 PRO A CA 1
ATOM 2523 C C . PRO A 1 303 ? -7.206 -8.481 -0.427 1.00 90.31 303 PRO A C 1
ATOM 2525 O O . PRO A 1 303 ? -8.366 -8.355 -0.825 1.00 90.31 303 PRO A O 1
ATOM 2528 N N . LEU A 1 304 ? -6.864 -8.407 0.865 1.00 88.50 304 LEU A N 1
ATOM 2529 C CA . LEU A 1 304 ? -7.794 -7.963 1.906 1.00 88.50 304 LEU A CA 1
ATOM 2530 C C . LEU A 1 304 ? -8.065 -6.459 1.810 1.00 88.50 304 LEU A C 1
ATOM 2532 O O . LEU A 1 304 ? -7.137 -5.653 1.717 1.00 88.50 304 LEU A O 1
ATOM 2536 N N . LEU A 1 305 ? -9.343 -6.102 1.906 1.00 83.06 305 LEU A N 1
ATOM 2537 C CA . LEU A 1 305 ? -9.850 -4.735 1.966 1.00 83.06 305 LEU A CA 1
ATOM 2538 C C . LEU A 1 305 ? -10.749 -4.557 3.183 1.00 83.06 305 LEU A C 1
ATOM 2540 O O . LEU A 1 305 ? -11.576 -5.420 3.488 1.00 83.06 305 LEU A O 1
ATOM 2544 N N . TRP A 1 306 ? -10.593 -3.425 3.861 1.00 82.06 306 TRP A N 1
ATOM 2545 C CA . TRP A 1 306 ? -11.410 -3.061 5.009 1.00 82.06 306 TRP A CA 1
ATOM 2546 C C . TRP A 1 306 ? -12.704 -2.382 4.553 1.00 82.06 306 TRP A C 1
ATOM 2548 O O . TRP A 1 306 ? -12.662 -1.415 3.799 1.00 82.06 306 TRP A O 1
ATOM 2558 N N . ASN A 1 307 ? -13.860 -2.868 5.014 1.00 73.19 307 ASN A N 1
ATOM 2559 C CA . ASN A 1 307 ? -15.166 -2.289 4.665 1.00 73.19 307 ASN A CA 1
ATOM 2560 C C . ASN A 1 307 ? -15.783 -1.413 5.776 1.00 73.19 307 ASN A C 1
ATOM 2562 O O . ASN A 1 307 ? -16.950 -1.042 5.684 1.00 73.19 307 ASN A O 1
ATOM 2566 N N . GLY A 1 308 ? -15.029 -1.123 6.843 1.00 70.12 308 GLY A N 1
ATOM 2567 C CA . GLY A 1 308 ? -15.508 -0.406 8.032 1.00 70.12 308 GLY A CA 1
ATOM 2568 C C . GLY A 1 308 ? -15.746 -1.309 9.245 1.00 70.12 308 GLY A C 1
ATOM 2569 O O . GLY A 1 308 ? -15.514 -0.871 10.369 1.00 70.12 308 GLY A O 1
ATOM 2570 N N . ASN A 1 309 ? -16.124 -2.573 9.026 1.00 70.56 309 ASN A N 1
ATOM 2571 C CA . ASN A 1 309 ? -16.446 -3.523 10.099 1.00 70.56 309 ASN A CA 1
ATOM 2572 C C . ASN A 1 309 ? -15.615 -4.809 10.039 1.00 70.56 309 ASN A C 1
ATOM 2574 O O . ASN A 1 309 ? -15.222 -5.337 11.079 1.00 70.56 309 ASN A O 1
ATOM 2578 N N . GLU A 1 310 ? -15.365 -5.319 8.836 1.00 76.44 310 GLU A N 1
ATOM 2579 C CA . GLU A 1 310 ? -14.661 -6.574 8.594 1.00 76.44 310 GLU A CA 1
ATOM 2580 C C . GLU A 1 310 ? -13.787 -6.490 7.337 1.00 76.44 310 GLU A C 1
ATOM 2582 O O . GLU A 1 310 ? -13.885 -5.559 6.527 1.00 76.44 310 GLU A O 1
ATOM 2587 N N . TYR A 1 311 ? -12.914 -7.483 7.173 1.00 83.88 311 TYR A N 1
ATOM 2588 C CA . TYR A 1 311 ? -12.130 -7.626 5.956 1.00 83.88 311 TYR A CA 1
ATOM 2589 C C . TYR A 1 311 ? -12.855 -8.480 4.923 1.00 83.88 311 TYR A C 1
ATOM 2591 O O . TYR A 1 311 ? -13.319 -9.582 5.210 1.00 83.88 311 TYR A O 1
ATOM 2599 N N . THR A 1 312 ? -12.871 -7.990 3.690 1.00 87.19 312 THR A N 1
ATOM 2600 C CA . THR A 1 312 ? -13.364 -8.713 2.513 1.00 87.19 312 THR A CA 1
ATOM 2601 C C . THR A 1 312 ? -12.238 -8.869 1.497 1.00 87.19 312 THR A C 1
ATOM 2603 O O . THR A 1 312 ? -11.230 -8.168 1.577 1.00 87.19 312 THR A O 1
ATOM 2606 N N . ARG A 1 313 ? -12.372 -9.803 0.550 1.00 89.12 313 ARG A N 1
ATOM 2607 C CA . ARG A 1 313 ? -11.392 -9.994 -0.526 1.00 89.12 313 ARG A CA 1
ATOM 2608 C C . ARG A 1 313 ? -12.005 -9.703 -1.889 1.00 89.12 313 ARG A C 1
ATOM 2610 O O . ARG A 1 313 ? -13.163 -10.038 -2.131 1.00 89.12 313 ARG A O 1
ATOM 2617 N N . ILE A 1 314 ? -11.205 -9.126 -2.782 1.00 84.25 314 ILE A N 1
ATOM 2618 C CA . ILE A 1 314 ? -11.532 -9.033 -4.210 1.00 84.25 314 ILE A CA 1
ATOM 2619 C C . ILE A 1 314 ? -10.740 -10.104 -4.938 1.00 84.25 314 ILE A C 1
ATOM 2621 O O . ILE A 1 314 ? -9.543 -9.939 -5.145 1.00 84.25 314 ILE A O 1
ATOM 2625 N N . SER A 1 315 ? -11.417 -11.179 -5.320 1.00 91.38 315 SER A N 1
ATOM 2626 C CA . SER A 1 315 ? -10.822 -12.323 -6.006 1.00 91.38 315 SER A CA 1
ATOM 2627 C C . SER A 1 315 ? -10.421 -12.030 -7.453 1.00 91.38 315 SER A C 1
ATOM 2629 O O . SER A 1 315 ? -10.870 -11.058 -8.061 1.00 91.38 315 SER A O 1
ATOM 2631 N N . ASP A 1 316 ? -9.579 -12.908 -7.996 1.00 89.00 316 ASP A N 1
ATOM 2632 C CA . ASP A 1 316 ? -9.178 -12.963 -9.406 1.00 89.00 316 ASP A CA 1
ATOM 2633 C C . ASP A 1 316 ? -8.553 -11.670 -9.959 1.00 89.00 316 ASP A C 1
ATOM 2635 O O . ASP A 1 316 ? -8.754 -11.293 -11.117 1.00 89.00 316 ASP A O 1
ATOM 2639 N N . ILE A 1 317 ? -7.744 -10.987 -9.145 1.00 89.19 317 ILE A N 1
ATOM 2640 C CA . ILE A 1 317 ? -7.048 -9.775 -9.588 1.00 89.19 317 ILE A CA 1
ATOM 2641 C C . ILE A 1 317 ? -5.750 -10.095 -10.337 1.00 89.19 317 ILE A C 1
ATOM 2643 O O . ILE A 1 317 ? -5.035 -11.047 -10.020 1.00 89.19 317 ILE A O 1
ATOM 2647 N N . SER A 1 318 ? -5.407 -9.251 -11.310 1.00 90.38 318 SER A N 1
ATOM 2648 C CA . SER A 1 318 ? -4.127 -9.324 -12.020 1.00 90.38 318 SER A CA 1
ATOM 2649 C C . SER A 1 318 ? -3.013 -8.671 -11.202 1.00 90.38 318 SER A C 1
ATOM 2651 O O . SER A 1 318 ? -3.107 -7.495 -10.842 1.00 90.38 318 SER A O 1
ATOM 2653 N N . VAL A 1 319 ? -1.933 -9.409 -10.963 1.00 91.50 319 VAL A N 1
ATOM 2654 C CA . VAL A 1 319 ? -0.750 -8.973 -10.209 1.00 91.50 319 VAL A CA 1
ATOM 2655 C C . VAL A 1 319 ? 0.535 -9.299 -10.967 1.00 91.50 319 VAL A C 1
ATOM 2657 O O . VAL A 1 319 ? 0.532 -10.087 -11.912 1.00 91.50 319 VAL A O 1
ATOM 2660 N N . ALA A 1 320 ?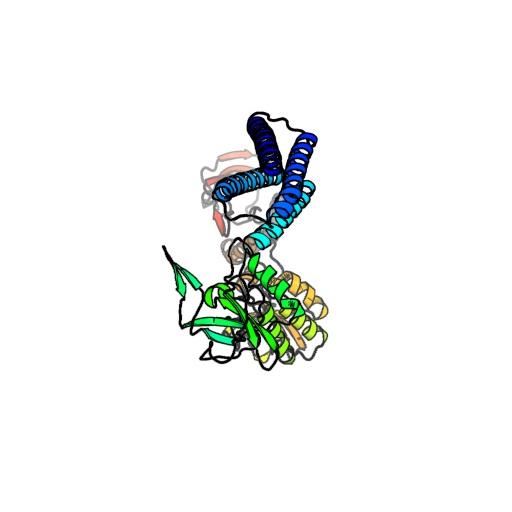 1.643 -8.702 -10.534 1.00 91.38 320 ALA A N 1
ATOM 2661 C CA . ALA A 1 320 ? 2.980 -9.100 -10.958 1.00 91.38 320 ALA A CA 1
ATOM 2662 C C . ALA A 1 320 ? 3.770 -9.715 -9.794 1.00 91.38 320 ALA A C 1
ATOM 2664 O O . ALA A 1 320 ? 3.748 -9.200 -8.678 1.00 91.38 320 ALA A O 1
ATOM 2665 N N . LEU A 1 321 ? 4.476 -10.807 -10.066 1.00 92.81 321 LEU A N 1
ATOM 2666 C CA . LEU A 1 321 ? 5.376 -11.510 -9.162 1.00 92.81 321 LEU A CA 1
ATOM 2667 C C . LEU A 1 321 ? 6.805 -11.118 -9.530 1.00 92.81 321 LEU A C 1
ATOM 2669 O O . LEU A 1 321 ? 7.351 -11.556 -10.545 1.00 92.81 321 LEU A O 1
ATOM 2673 N N . LYS A 1 322 ? 7.417 -10.289 -8.690 1.00 91.19 322 LYS A N 1
ATOM 2674 C CA . LYS A 1 322 ? 8.812 -9.882 -8.836 1.00 91.19 322 LYS A CA 1
ATOM 2675 C C . LYS A 1 322 ? 9.694 -10.770 -7.970 1.00 91.19 322 LYS A C 1
ATOM 2677 O O . LYS A 1 322 ? 9.584 -10.726 -6.746 1.00 91.19 322 LYS A O 1
ATOM 2682 N N . LYS A 1 323 ? 10.573 -11.560 -8.588 1.00 90.88 323 LYS A N 1
ATOM 2683 C CA . LYS A 1 323 ? 11.565 -12.356 -7.855 1.00 90.88 323 LYS A CA 1
ATOM 2684 C C . LYS A 1 323 ? 12.530 -11.428 -7.108 1.00 90.88 323 LYS A C 1
ATOM 2686 O O . LYS A 1 323 ? 13.046 -10.492 -7.706 1.00 90.88 323 LYS A O 1
ATOM 2691 N N . CYS A 1 324 ? 12.788 -11.712 -5.835 1.00 88.44 324 CYS A N 1
ATOM 2692 C CA . CYS A 1 324 ? 13.648 -10.902 -4.972 1.00 88.44 324 CYS A CA 1
ATOM 2693 C C . CYS A 1 324 ? 14.593 -11.790 -4.146 1.00 88.44 324 CYS A C 1
ATOM 2695 O O . CYS A 1 324 ? 14.237 -12.906 -3.744 1.00 88.44 324 CYS A O 1
ATOM 2697 N N . LEU A 1 325 ? 15.811 -11.302 -3.891 1.00 89.19 325 LEU A N 1
ATOM 2698 C CA . LEU A 1 325 ? 16.750 -11.948 -2.978 1.00 89.19 325 LEU A CA 1
ATOM 2699 C C . LEU A 1 325 ? 16.329 -11.705 -1.530 1.00 89.19 325 LEU A C 1
ATOM 2701 O O . LEU A 1 325 ? 15.986 -10.594 -1.146 1.00 89.19 325 LEU A O 1
ATOM 2705 N N . TYR A 1 326 ? 16.418 -12.743 -0.698 1.00 87.12 326 TYR A N 1
ATOM 2706 C CA . TYR A 1 326 ? 15.959 -12.693 0.692 1.00 87.12 326 TYR A CA 1
ATOM 2707 C C . TYR A 1 326 ? 16.524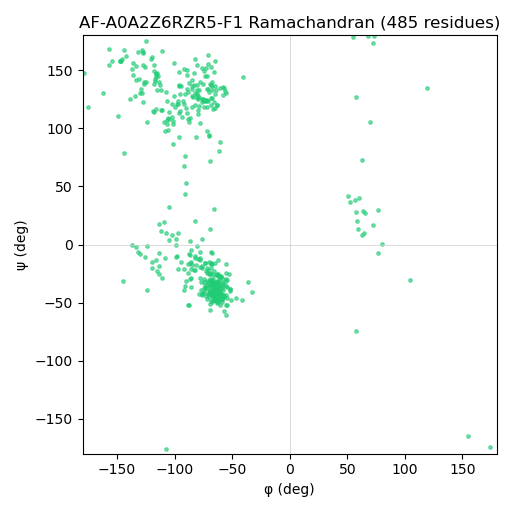 -11.512 1.501 1.00 87.12 326 TYR A C 1
ATOM 2709 O O . TYR A 1 326 ? 15.792 -10.895 2.274 1.00 87.12 326 TYR A O 1
ATOM 2717 N N . ASP A 1 327 ? 17.805 -11.191 1.309 1.00 87.81 327 ASP A N 1
ATOM 2718 C CA . ASP A 1 327 ? 18.476 -10.108 2.033 1.00 87.81 327 ASP A CA 1
ATOM 2719 C C . ASP A 1 327 ? 18.098 -8.706 1.510 1.00 87.81 327 ASP A C 1
ATOM 2721 O O . ASP A 1 327 ? 18.242 -7.732 2.242 1.00 87.81 327 ASP A O 1
ATOM 2725 N N . GLU A 1 328 ? 17.555 -8.604 0.292 1.00 89.12 328 GLU A N 1
ATOM 2726 C CA . GLU A 1 328 ? 17.193 -7.343 -0.379 1.00 89.12 328 GLU A CA 1
ATOM 2727 C C . GLU A 1 328 ? 15.697 -6.999 -0.249 1.00 89.12 328 GLU A C 1
ATOM 2729 O O . GLU A 1 328 ? 15.297 -5.870 -0.531 1.00 89.12 328 GLU A O 1
ATOM 2734 N N . ILE A 1 329 ? 14.870 -7.935 0.245 1.00 89.06 329 ILE A N 1
ATOM 2735 C CA . ILE A 1 329 ? 13.406 -7.786 0.379 1.00 89.06 329 ILE A CA 1
ATOM 2736 C C . ILE A 1 329 ? 13.014 -6.443 1.008 1.00 89.06 329 ILE A C 1
ATOM 2738 O O . ILE A 1 329 ? 12.099 -5.774 0.531 1.00 89.06 329 ILE A O 1
ATOM 2742 N N . LEU A 1 330 ? 13.680 -6.046 2.096 1.00 87.62 330 LEU A N 1
ATOM 2743 C CA . LEU A 1 330 ? 13.325 -4.824 2.817 1.00 87.62 330 LEU A CA 1
ATOM 2744 C C . LEU A 1 330 ? 13.619 -3.562 1.996 1.00 87.62 330 LEU A C 1
ATOM 2746 O O . LEU A 1 330 ? 12.802 -2.639 1.982 1.00 87.62 330 LEU A O 1
ATOM 2750 N N . ASP A 1 331 ? 14.762 -3.529 1.317 1.00 86.44 331 ASP A N 1
ATOM 2751 C CA . ASP A 1 331 ? 15.180 -2.388 0.505 1.00 86.44 331 ASP A CA 1
ATOM 2752 C C . ASP A 1 331 ? 14.274 -2.244 -0.722 1.00 86.44 331 ASP A C 1
ATOM 2754 O O . ASP A 1 331 ? 13.811 -1.141 -1.031 1.00 86.44 331 ASP A O 1
ATOM 2758 N N . GLU A 1 332 ? 13.919 -3.364 -1.357 1.00 86.56 332 GLU A N 1
ATOM 2759 C CA . GLU A 1 332 ? 12.968 -3.379 -2.466 1.00 86.56 332 GLU A CA 1
ATOM 2760 C C . GLU A 1 332 ? 11.572 -2.900 -2.053 1.00 86.56 332 GLU A C 1
ATOM 2762 O O . GLU A 1 332 ? 10.977 -2.067 -2.741 1.00 86.56 332 GLU A O 1
ATOM 2767 N N . ILE A 1 333 ? 11.051 -3.370 -0.914 1.00 87.94 333 ILE A N 1
ATOM 2768 C CA . ILE A 1 333 ? 9.744 -2.935 -0.399 1.00 87.94 333 ILE A CA 1
ATOM 2769 C C . ILE A 1 333 ? 9.738 -1.433 -0.121 1.00 87.94 333 ILE A C 1
ATOM 2771 O O . ILE A 1 333 ? 8.756 -0.764 -0.431 1.00 87.94 333 ILE A O 1
ATOM 2775 N N . ASN A 1 334 ? 10.814 -0.883 0.441 1.00 84.19 334 ASN A N 1
ATOM 2776 C CA . ASN A 1 334 ? 10.893 0.553 0.702 1.00 84.19 334 ASN A CA 1
ATOM 2777 C C . ASN A 1 334 ? 10.900 1.367 -0.600 1.00 84.19 334 ASN A C 1
ATOM 2779 O O . ASN A 1 334 ? 10.270 2.422 -0.661 1.00 84.19 334 ASN A O 1
ATOM 2783 N N . HIS A 1 335 ? 11.552 0.867 -1.654 1.00 82.12 335 HIS A N 1
ATOM 2784 C CA . HIS A 1 335 ? 11.537 1.509 -2.970 1.00 82.12 335 HIS A CA 1
ATOM 2785 C C . HIS A 1 335 ? 10.167 1.386 -3.670 1.00 82.12 335 HIS A C 1
ATOM 2787 O O . HIS A 1 335 ? 9.770 2.272 -4.428 1.00 82.12 335 HIS A O 1
ATOM 2793 N N . LEU A 1 336 ? 9.434 0.293 -3.443 1.00 81.50 336 LEU A N 1
ATOM 2794 C CA . LEU A 1 336 ? 8.177 -0.035 -4.129 1.00 81.50 336 LEU A CA 1
ATOM 2795 C C . LEU A 1 336 ? 6.939 0.092 -3.229 1.00 81.50 336 LEU A C 1
ATOM 2797 O O . LEU A 1 336 ? 5.893 -0.469 -3.551 1.00 81.50 336 LEU A O 1
ATOM 2801 N N . TYR A 1 337 ? 7.049 0.836 -2.124 1.00 71.56 337 TYR A N 1
ATOM 2802 C CA . TYR A 1 337 ? 6.111 0.840 -0.993 1.00 71.56 337 TYR A CA 1
ATOM 2803 C C . TYR A 1 337 ? 4.629 0.804 -1.398 1.00 71.56 337 TYR A C 1
ATOM 2805 O O . TYR A 1 337 ? 3.884 -0.025 -0.887 1.00 71.56 337 TYR A O 1
ATOM 2813 N N . PHE A 1 338 ? 4.214 1.654 -2.343 1.00 69.50 338 PHE A N 1
ATOM 2814 C CA . PHE A 1 338 ? 2.810 1.822 -2.744 1.00 69.50 338 PHE A CA 1
ATOM 2815 C C . PHE A 1 338 ? 2.264 0.724 -3.673 1.00 69.50 338 PHE A C 1
ATOM 2817 O O . PHE A 1 338 ? 1.081 0.727 -4.007 1.00 69.50 338 PHE A O 1
ATOM 2824 N N . ILE A 1 339 ? 3.113 -0.198 -4.131 1.00 80.38 339 ILE A N 1
ATOM 2825 C CA . ILE A 1 339 ? 2.772 -1.201 -5.150 1.00 80.38 339 ILE A CA 1
ATOM 2826 C C . ILE A 1 339 ? 2.725 -2.613 -4.549 1.00 80.38 339 ILE A C 1
ATOM 2828 O O . ILE A 1 339 ? 1.980 -3.462 -5.047 1.00 80.38 339 ILE A O 1
ATOM 2832 N N . VAL A 1 340 ? 3.498 -2.872 -3.488 1.00 90.62 340 VAL A N 1
ATOM 2833 C CA . VAL A 1 340 ? 3.662 -4.217 -2.920 1.00 90.62 340 VAL A CA 1
ATOM 2834 C C . VAL A 1 340 ? 2.538 -4.542 -1.934 1.00 90.62 340 VAL A C 1
ATOM 2836 O O . VAL A 1 340 ? 2.428 -3.907 -0.888 1.00 90.62 340 VAL A O 1
ATOM 2839 N N . CYS A 1 341 ? 1.748 -5.575 -2.226 1.00 91.38 341 CYS A N 1
ATOM 2840 C CA . CYS A 1 341 ? 0.679 -6.062 -1.345 1.00 91.38 341 CYS A CA 1
ATOM 2841 C C . CYS A 1 341 ? 1.081 -7.279 -0.500 1.00 91.38 341 CYS A C 1
ATOM 2843 O O . CYS A 1 341 ? 0.360 -7.660 0.416 1.00 91.38 341 CYS A O 1
ATOM 2845 N N . GLY A 1 342 ? 2.224 -7.904 -0.772 1.00 93.25 342 GLY A N 1
ATOM 2846 C CA . GLY A 1 342 ? 2.663 -9.032 0.033 1.00 93.25 342 GLY A CA 1
ATOM 2847 C C . GLY A 1 342 ? 3.903 -9.731 -0.485 1.00 93.25 342 GLY A C 1
ATOM 2848 O O . GLY A 1 342 ? 4.543 -9.297 -1.447 1.00 93.25 342 GLY A O 1
ATOM 2849 N N . ILE A 1 343 ? 4.220 -10.833 0.186 1.00 95.25 343 ILE A N 1
ATOM 2850 C CA . ILE A 1 343 ? 5.355 -11.701 -0.120 1.00 95.25 343 ILE A CA 1
ATOM 2851 C C . ILE A 1 343 ? 4.834 -13.119 -0.322 1.00 95.25 343 ILE A C 1
ATOM 2853 O O . ILE A 1 343 ? 3.974 -13.593 0.422 1.00 95.25 343 ILE A O 1
ATOM 2857 N N . SER A 1 344 ? 5.397 -13.807 -1.304 1.00 95.38 344 SER A N 1
ATOM 2858 C CA . SER A 1 344 ? 5.211 -15.238 -1.506 1.00 95.38 344 SER A CA 1
ATOM 2859 C C . SER A 1 344 ? 6.558 -15.944 -1.609 1.00 95.38 344 SER A C 1
ATOM 2861 O O . SER A 1 344 ? 7.593 -15.309 -1.820 1.00 95.38 344 SER A O 1
ATOM 2863 N N . GLN A 1 345 ? 6.555 -17.267 -1.476 1.00 94.06 345 GLN A N 1
ATOM 2864 C CA . GLN A 1 345 ? 7.717 -18.097 -1.765 1.00 94.06 345 GLN A CA 1
ATOM 2865 C C . GLN A 1 345 ? 7.294 -19.304 -2.585 1.00 94.06 345 GLN A C 1
ATOM 2867 O O . GLN A 1 345 ? 6.414 -20.063 -2.172 1.00 94.06 345 GLN A O 1
ATOM 2872 N N . ASN A 1 346 ? 7.968 -19.516 -3.711 1.00 92.06 346 ASN A N 1
ATOM 2873 C CA . ASN A 1 346 ? 7.763 -20.712 -4.506 1.00 92.06 346 ASN A CA 1
ATOM 2874 C C . ASN A 1 346 ? 8.231 -21.947 -3.701 1.00 92.06 346 ASN A C 1
ATOM 2876 O O . ASN A 1 346 ? 9.386 -21.998 -3.262 1.00 92.06 346 ASN A O 1
ATOM 2880 N N . PRO A 1 347 ? 7.360 -22.946 -3.469 1.00 91.19 347 PRO A N 1
ATOM 2881 C CA . PRO A 1 347 ? 7.686 -24.088 -2.624 1.00 91.19 347 PRO A CA 1
ATOM 2882 C C . PRO A 1 347 ? 8.751 -25.003 -3.237 1.00 91.19 347 PRO A C 1
ATOM 2884 O O . PRO A 1 347 ? 9.450 -25.673 -2.473 1.00 91.19 347 PRO A O 1
ATOM 2887 N N . ASP A 1 348 ? 8.907 -25.007 -4.560 1.00 90.25 348 ASP A N 1
ATOM 2888 C CA . ASP A 1 348 ? 9.843 -25.864 -5.285 1.00 90.25 348 ASP A CA 1
ATOM 2889 C C . ASP A 1 348 ? 11.224 -25.211 -5.381 1.00 90.25 348 ASP A C 1
ATOM 2891 O O . ASP A 1 348 ? 12.223 -25.807 -4.977 1.00 90.25 348 ASP A O 1
ATOM 2895 N N . THR A 1 349 ? 11.290 -23.962 -5.855 1.00 90.94 349 THR A N 1
ATOM 2896 C CA . THR A 1 349 ? 12.571 -23.256 -6.055 1.00 90.94 349 THR A CA 1
ATOM 2897 C C . THR A 1 349 ? 13.088 -22.565 -4.796 1.00 90.94 349 THR A C 1
ATOM 2899 O O . THR A 1 349 ? 14.272 -22.250 -4.717 1.00 90.94 349 THR A O 1
ATOM 2902 N N . LYS A 1 350 ? 12.215 -22.344 -3.802 1.00 90.62 350 LYS A N 1
ATOM 2903 C CA . LYS A 1 350 ? 12.465 -21.540 -2.589 1.00 90.62 350 LYS A CA 1
ATOM 2904 C C . LYS A 1 350 ? 12.713 -20.054 -2.850 1.00 90.62 350 LYS A C 1
ATOM 2906 O O . LYS A 1 350 ? 13.059 -19.331 -1.912 1.00 90.62 350 LYS A O 1
ATOM 2911 N N . ASP A 1 351 ? 12.482 -19.592 -4.075 1.00 91.06 351 ASP A N 1
ATOM 2912 C CA . ASP A 1 351 ? 12.583 -18.183 -4.438 1.00 91.06 351 ASP A CA 1
ATOM 2913 C C . ASP A 1 351 ? 11.462 -17.367 -3.793 1.00 91.06 351 ASP A C 1
ATOM 2915 O O . ASP A 1 351 ? 10.303 -17.791 -3.781 1.00 91.06 351 ASP A O 1
ATOM 2919 N N . TYR A 1 352 ? 11.810 -16.184 -3.287 1.00 93.50 352 TYR A N 1
ATOM 2920 C CA . TYR A 1 352 ? 10.842 -15.219 -2.780 1.00 93.50 352 TYR A CA 1
ATOM 2921 C C . TYR A 1 352 ? 10.365 -14.292 -3.892 1.00 93.50 352 TYR A C 1
ATOM 2923 O O . TYR A 1 352 ? 11.132 -13.906 -4.776 1.00 93.50 352 TYR A O 1
ATOM 2931 N N . PHE A 1 353 ? 9.096 -13.910 -3.803 1.00 93.62 353 PHE A N 1
ATOM 2932 C CA . PHE A 1 353 ? 8.450 -12.996 -4.730 1.00 93.62 353 PHE A CA 1
ATOM 2933 C C . PHE A 1 353 ? 7.754 -11.874 -3.971 1.00 93.62 353 PHE A C 1
ATOM 2935 O O . PHE A 1 353 ? 7.022 -12.127 -3.013 1.00 93.62 353 PHE A O 1
ATOM 2942 N N . LEU A 1 354 ? 7.953 -10.643 -4.434 1.00 94.44 354 LEU A N 1
ATOM 2943 C CA . LEU A 1 354 ? 7.116 -9.506 -4.076 1.00 94.44 354 LEU A CA 1
ATOM 2944 C C . LEU A 1 354 ? 5.898 -9.481 -4.995 1.00 94.44 354 LEU A C 1
ATOM 2946 O O . LEU A 1 354 ? 6.029 -9.628 -6.213 1.00 94.44 354 LEU A O 1
ATOM 2950 N N . ILE A 1 355 ? 4.720 -9.286 -4.410 1.00 94.38 355 ILE A N 1
ATOM 2951 C CA . ILE A 1 355 ? 3.455 -9.272 -5.144 1.00 94.38 355 ILE A CA 1
ATOM 2952 C C . ILE A 1 355 ? 3.042 -7.824 -5.386 1.00 94.38 355 ILE A C 1
ATOM 2954 O O . ILE A 1 355 ? 2.834 -7.060 -4.445 1.00 94.38 355 ILE A O 1
ATOM 2958 N N . LEU A 1 356 ? 2.953 -7.442 -6.657 1.00 91.75 356 LEU A N 1
ATOM 2959 C CA . LEU A 1 356 ? 2.720 -6.079 -7.117 1.00 91.75 356 LEU A CA 1
ATOM 2960 C C . LEU A 1 356 ? 1.279 -5.936 -7.621 1.00 91.75 356 LEU A C 1
ATOM 2962 O O . LEU A 1 356 ? 0.935 -6.449 -8.689 1.00 91.75 356 LEU A O 1
ATOM 2966 N N . LYS A 1 357 ? 0.437 -5.212 -6.874 1.00 86.06 357 LYS A N 1
ATOM 2967 C CA . LYS A 1 357 ? -0.979 -4.989 -7.222 1.00 86.06 357 LYS A CA 1
ATOM 2968 C C . LYS A 1 357 ? -1.114 -4.082 -8.447 1.00 86.06 357 LYS A C 1
ATOM 2970 O O . LYS A 1 357 ? -1.764 -4.431 -9.428 1.00 86.06 357 LYS A O 1
ATOM 2975 N N . TYR A 1 358 ? -0.440 -2.934 -8.429 1.00 80.62 358 TYR A N 1
ATOM 2976 C CA . TYR A 1 358 ? -0.488 -1.938 -9.506 1.00 80.62 358 TYR A CA 1
ATOM 2977 C C . TYR A 1 358 ? 0.599 -2.186 -10.559 1.00 80.62 358 TYR A C 1
ATOM 2979 O O . TYR A 1 358 ? 1.384 -1.298 -10.888 1.00 80.62 358 TYR A O 1
ATOM 2987 N N . HIS A 1 359 ? 0.653 -3.411 -11.090 1.00 80.12 359 HIS A N 1
ATOM 2988 C CA . HIS A 1 359 ? 1.691 -3.842 -12.031 1.00 80.12 359 HIS A CA 1
ATOM 2989 C C . HIS A 1 359 ? 1.790 -2.942 -13.279 1.00 80.12 359 HIS A C 1
ATOM 2991 O O . HIS A 1 359 ? 2.888 -2.691 -13.761 1.00 80.12 359 HIS A O 1
ATOM 2997 N N . ALA A 1 360 ? 0.682 -2.364 -13.758 1.00 77.31 360 ALA A N 1
ATOM 2998 C CA . ALA A 1 360 ? 0.712 -1.386 -14.851 1.00 77.31 360 ALA A CA 1
ATOM 2999 C C . ALA A 1 360 ? 1.537 -0.131 -14.504 1.00 77.31 360 ALA A C 1
ATOM 3001 O O . ALA A 1 360 ? 2.323 0.340 -15.322 1.00 77.31 360 ALA A O 1
ATOM 3002 N N . GLN A 1 361 ? 1.413 0.384 -13.275 1.00 78.31 361 GLN A N 1
ATOM 3003 C CA . GLN A 1 361 ? 2.233 1.508 -12.816 1.00 78.31 361 GLN A CA 1
ATOM 3004 C C . GLN A 1 361 ? 3.697 1.091 -12.692 1.00 78.31 361 GLN A C 1
ATOM 3006 O O . GLN A 1 361 ? 4.574 1.835 -13.117 1.00 78.31 361 GLN A O 1
ATOM 3011 N N . TYR A 1 362 ? 3.961 -0.113 -12.176 1.00 81.44 362 TYR A N 1
ATOM 3012 C CA . TYR A 1 362 ? 5.312 -0.666 -12.109 1.00 81.44 362 TYR A CA 1
ATOM 3013 C C . TYR A 1 362 ? 5.981 -0.694 -13.487 1.00 81.44 362 TYR A C 1
ATOM 3015 O O . TYR A 1 362 ? 7.054 -0.121 -13.671 1.00 81.44 362 TYR A O 1
ATOM 3023 N N . PHE A 1 363 ? 5.313 -1.273 -14.485 1.00 78.31 363 PHE A N 1
ATOM 3024 C CA . PHE A 1 363 ? 5.846 -1.346 -15.843 1.00 78.31 363 PHE A CA 1
ATOM 3025 C C . PHE A 1 363 ? 5.924 0.010 -16.543 1.00 78.31 363 PHE A C 1
ATOM 3027 O O . PHE A 1 363 ? 6.695 0.145 -17.486 1.00 78.31 363 PHE A O 1
ATOM 3034 N N . GLY A 1 364 ? 5.231 1.037 -16.042 1.00 73.50 364 GLY A N 1
ATOM 3035 C CA . GLY A 1 364 ? 5.429 2.431 -16.441 1.00 73.50 364 GLY A CA 1
ATOM 3036 C C . GLY A 1 364 ? 6.828 2.979 -16.118 1.00 73.50 364 GLY A C 1
ATOM 3037 O O . GLY A 1 364 ? 7.298 3.884 -16.806 1.00 73.50 364 GLY A O 1
ATOM 3038 N N . TYR A 1 365 ? 7.515 2.413 -15.121 1.00 76.69 365 TYR A N 1
ATOM 3039 C CA . TYR A 1 365 ? 8.841 2.858 -14.672 1.00 76.69 365 TYR A CA 1
ATOM 3040 C C . TYR A 1 365 ? 9.934 1.798 -14.793 1.00 76.69 365 TYR A C 1
ATOM 3042 O O . TYR A 1 365 ? 11.107 2.153 -14.706 1.00 76.69 365 TYR A O 1
ATOM 3050 N N . PHE A 1 366 ? 9.585 0.526 -14.977 1.00 79.38 366 PHE A N 1
ATOM 3051 C CA . PHE A 1 366 ? 10.532 -0.586 -14.980 1.00 79.38 366 PHE A CA 1
ATOM 3052 C C . PHE A 1 366 ? 10.344 -1.495 -16.191 1.00 79.38 366 PHE A C 1
ATOM 3054 O O . PHE A 1 366 ? 9.227 -1.787 -16.617 1.00 79.38 366 PHE A O 1
ATOM 3061 N N . CYS A 1 367 ? 11.458 -1.986 -16.730 1.00 75.75 367 CYS A N 1
ATOM 3062 C CA . CYS A 1 367 ? 11.442 -2.928 -17.837 1.00 75.75 367 CYS A CA 1
ATOM 3063 C C . CYS A 1 367 ? 10.990 -4.315 -17.384 1.00 75.75 367 CYS A C 1
ATOM 3065 O O . CYS A 1 367 ? 11.649 -4.949 -16.568 1.00 75.75 367 CYS A O 1
ATOM 3067 N N . ARG A 1 368 ? 9.936 -4.841 -18.009 1.00 74.19 368 ARG A N 1
ATOM 3068 C CA . ARG A 1 368 ? 9.391 -6.176 -17.727 1.00 74.19 368 ARG A CA 1
ATOM 3069 C C . ARG A 1 368 ? 10.416 -7.319 -17.836 1.00 74.19 368 ARG A C 1
ATOM 3071 O O . ARG A 1 368 ? 10.411 -8.236 -17.022 1.00 74.19 368 ARG A O 1
ATOM 3078 N N . ASN A 1 369 ? 11.338 -7.232 -18.796 1.00 78.06 369 ASN A N 1
ATOM 3079 C CA . ASN A 1 369 ? 12.231 -8.346 -19.138 1.00 78.06 369 ASN A CA 1
ATOM 3080 C C . ASN A 1 369 ? 13.581 -8.293 -18.414 1.00 78.06 369 ASN A C 1
ATOM 3082 O O . ASN A 1 369 ? 14.332 -9.257 -18.465 1.00 78.06 369 ASN A O 1
ATOM 3086 N N . CYS A 1 370 ? 13.953 -7.156 -17.821 1.00 80.31 370 CYS A N 1
ATOM 3087 C CA . CYS A 1 370 ? 15.250 -7.018 -17.148 1.00 80.31 370 CYS A CA 1
ATOM 3088 C C . CYS A 1 370 ? 15.187 -6.288 -15.809 1.00 80.31 370 CYS A C 1
ATOM 3090 O O . CYS A 1 370 ? 16.226 -6.108 -15.181 1.00 80.31 370 CYS A O 1
ATOM 3092 N N . ASP A 1 371 ? 13.997 -5.847 -15.403 1.00 79.25 371 ASP A N 1
ATOM 3093 C CA . ASP A 1 371 ? 13.707 -5.184 -14.135 1.00 79.25 371 ASP A CA 1
ATOM 3094 C C . ASP A 1 371 ? 14.473 -3.875 -13.878 1.00 79.25 371 ASP A C 1
ATOM 3096 O O . ASP A 1 371 ? 14.492 -3.327 -12.779 1.00 79.25 371 ASP A O 1
ATOM 3100 N N . LYS A 1 372 ? 15.103 -3.321 -14.917 1.00 82.62 372 LYS A N 1
ATOM 3101 C CA . LYS A 1 372 ? 15.810 -2.044 -14.820 1.00 82.62 372 LYS A CA 1
ATOM 3102 C C . LYS A 1 372 ? 14.823 -0.889 -14.863 1.00 82.62 372 LYS A C 1
ATOM 3104 O O . LYS A 1 372 ? 13.956 -0.838 -15.739 1.00 82.62 372 LYS A O 1
ATOM 3109 N N . LYS A 1 373 ? 15.004 0.056 -13.940 1.00 78.94 373 LYS A N 1
ATOM 3110 C CA . LYS A 1 373 ? 14.295 1.334 -13.932 1.00 78.94 373 LYS A CA 1
ATOM 3111 C C . LYS A 1 373 ? 14.614 2.106 -15.208 1.00 78.94 373 LYS A C 1
ATOM 3113 O O . LYS A 1 373 ? 15.777 2.209 -15.599 1.00 78.94 373 LYS A O 1
ATOM 3118 N N . TYR A 1 374 ? 13.591 2.658 -15.836 1.00 71.94 374 TYR A N 1
ATOM 3119 C CA . TYR A 1 374 ? 13.761 3.557 -16.958 1.00 71.94 374 TYR A CA 1
ATOM 3120 C C . TYR A 1 374 ? 14.312 4.907 -16.494 1.00 71.94 374 TYR A C 1
ATOM 3122 O O . TYR A 1 374 ? 13.934 5.376 -15.415 1.00 71.94 374 TYR A O 1
ATOM 3130 N N . PRO A 1 375 ? 15.168 5.558 -17.301 1.00 68.19 375 PRO A N 1
ATOM 3131 C CA . PRO A 1 375 ? 15.694 6.878 -16.964 1.00 68.19 375 PRO A CA 1
ATOM 3132 C C . PRO A 1 375 ? 14.579 7.914 -16.753 1.00 68.19 375 PRO A C 1
ATOM 3134 O O . PRO A 1 375 ? 14.656 8.746 -15.852 1.00 68.19 375 PRO A O 1
ATOM 3137 N N . ASN A 1 376 ? 13.492 7.810 -17.527 1.00 66.44 376 ASN A N 1
ATOM 3138 C CA . ASN A 1 376 ? 12.301 8.651 -17.418 1.00 66.44 376 ASN A CA 1
ATOM 3139 C C . ASN A 1 376 ? 11.052 7.953 -18.007 1.00 66.44 376 ASN A C 1
ATOM 3141 O O . ASN A 1 376 ? 11.163 6.933 -18.688 1.00 66.44 376 ASN A O 1
ATOM 3145 N N . GLN A 1 377 ? 9.858 8.510 -17.752 1.00 60.19 377 GLN A N 1
ATOM 3146 C CA . GLN A 1 377 ? 8.567 7.960 -18.209 1.00 60.19 377 GLN A CA 1
ATOM 3147 C C . GLN A 1 377 ? 8.445 7.861 -19.744 1.00 60.19 377 GLN A C 1
ATOM 3149 O O . GLN A 1 377 ? 7.748 6.978 -20.243 1.00 60.19 377 GLN A O 1
ATOM 3154 N N . GLY A 1 378 ? 9.143 8.718 -20.499 1.00 60.88 378 GLY A N 1
ATOM 3155 C CA . GLY A 1 378 ? 9.106 8.715 -21.964 1.00 60.88 378 GLY A CA 1
ATOM 3156 C C . GLY A 1 378 ? 9.842 7.544 -22.609 1.00 60.88 378 GLY A C 1
ATOM 3157 O O . GLY A 1 378 ? 9.498 7.123 -23.714 1.00 60.88 378 GLY A O 1
ATOM 3158 N N . TYR A 1 379 ? 10.790 6.934 -21.903 1.00 65.12 379 TYR A N 1
ATOM 3159 C CA . TYR A 1 379 ? 11.555 5.804 -22.425 1.00 65.12 379 TYR A CA 1
ATOM 3160 C C . TYR A 1 379 ? 10.674 4.600 -22.816 1.00 65.12 379 TYR A C 1
ATOM 3162 O O . TYR A 1 379 ? 10.967 3.899 -23.785 1.00 65.12 379 TYR A O 1
ATOM 3170 N N . ASN A 1 380 ? 9.565 4.368 -22.107 1.00 62.91 380 ASN A N 1
ATOM 3171 C CA . ASN A 1 380 ? 8.619 3.302 -22.450 1.00 62.91 380 ASN A CA 1
ATOM 3172 C C . ASN A 1 380 ? 7.957 3.524 -23.810 1.00 62.91 380 ASN A C 1
ATOM 3174 O O . ASN A 1 380 ? 7.958 2.628 -24.652 1.00 62.91 380 ASN A O 1
ATOM 3178 N N . TRP A 1 381 ? 7.462 4.743 -24.042 1.00 66.38 381 TRP A N 1
ATOM 3179 C CA . TRP A 1 381 ? 6.898 5.134 -25.331 1.00 66.38 381 TRP A CA 1
ATOM 3180 C C . TRP A 1 381 ? 7.932 4.961 -26.447 1.00 66.38 381 TRP A C 1
ATOM 3182 O O . TRP A 1 381 ? 7.625 4.399 -27.495 1.00 66.38 381 TRP A O 1
ATOM 3192 N N . LEU A 1 382 ? 9.180 5.373 -26.206 1.00 67.31 382 LEU A N 1
ATOM 3193 C CA . LEU A 1 382 ? 10.279 5.195 -27.157 1.00 67.31 382 LEU A CA 1
ATOM 3194 C C . LEU A 1 382 ? 10.488 3.722 -27.519 1.00 67.31 382 LEU A C 1
ATOM 3196 O O . LEU A 1 382 ? 10.609 3.392 -28.698 1.00 67.31 382 LEU A O 1
ATOM 3200 N N . LYS A 1 383 ? 10.461 2.836 -26.519 1.00 67.06 383 LYS A N 1
ATOM 3201 C CA . LYS A 1 383 ? 10.672 1.401 -26.710 1.00 67.06 383 LYS A CA 1
ATOM 3202 C C . LYS A 1 383 ? 9.589 0.735 -27.548 1.00 67.06 383 LYS A C 1
ATOM 3204 O O . LYS A 1 383 ? 9.908 -0.050 -28.439 1.00 67.06 383 LYS A O 1
ATOM 3209 N N . GLU A 1 384 ? 8.329 1.057 -27.281 1.00 68.38 384 GLU A N 1
ATOM 3210 C CA . GLU A 1 384 ? 7.189 0.539 -28.046 1.00 68.38 384 GLU A CA 1
ATOM 3211 C C . GLU A 1 384 ? 7.182 1.051 -29.493 1.00 68.38 384 GLU A C 1
ATOM 3213 O O . GLU A 1 384 ? 6.697 0.365 -30.390 1.00 68.38 384 GLU A O 1
ATOM 3218 N N . ASN A 1 385 ? 7.777 2.222 -29.739 1.00 67.50 385 ASN A N 1
ATOM 3219 C CA . ASN A 1 385 ? 7.809 2.864 -31.050 1.00 67.50 385 ASN A CA 1
ATOM 3220 C C . ASN A 1 385 ? 9.115 2.642 -31.836 1.00 67.50 385 ASN A C 1
ATOM 3222 O O . ASN A 1 385 ? 9.198 3.085 -32.981 1.00 67.50 385 ASN A O 1
ATOM 3226 N N . PHE A 1 386 ? 10.109 1.914 -31.302 1.00 66.88 386 PHE A N 1
ATOM 3227 C CA . PHE A 1 386 ? 11.390 1.666 -31.990 1.00 66.88 386 PHE A CA 1
ATOM 3228 C C . PHE A 1 386 ? 11.235 1.064 -33.392 1.00 66.88 386 PHE A C 1
ATOM 3230 O O . PHE A 1 386 ? 12.048 1.324 -34.280 1.00 66.88 386 PHE A O 1
ATOM 3237 N N . THR A 1 387 ? 10.181 0.282 -33.622 1.00 60.97 387 THR A N 1
ATOM 3238 C CA . THR A 1 387 ? 9.897 -0.322 -34.929 1.00 60.97 387 THR A CA 1
ATOM 3239 C C . THR A 1 387 ? 9.488 0.688 -36.002 1.00 60.97 387 THR A C 1
ATOM 3241 O O . THR A 1 387 ? 9.573 0.369 -37.186 1.00 60.97 387 THR A O 1
ATOM 3244 N N . ASN A 1 388 ? 9.089 1.906 -35.625 1.00 68.38 388 ASN A N 1
ATOM 3245 C CA . ASN A 1 388 ? 8.622 2.937 -36.557 1.00 68.38 388 ASN A CA 1
ATOM 3246 C C . ASN A 1 388 ? 9.764 3.640 -37.308 1.00 68.38 388 ASN A C 1
ATOM 3248 O O . ASN A 1 388 ? 9.510 4.327 -38.296 1.00 68.38 388 ASN A O 1
ATOM 3252 N N . TRP A 1 389 ? 11.015 3.457 -36.870 1.00 70.62 389 TRP A N 1
ATOM 3253 C CA . TRP A 1 389 ? 12.197 4.126 -37.433 1.00 70.62 389 TRP A CA 1
ATOM 3254 C C . TRP A 1 389 ? 13.178 3.174 -38.126 1.00 70.62 389 TRP A C 1
ATOM 3256 O O . TRP A 1 389 ? 14.332 3.535 -38.354 1.00 70.62 389 TRP A O 1
ATOM 3266 N N . ILE A 1 390 ? 12.731 1.963 -38.470 1.00 72.88 390 ILE A N 1
ATOM 3267 C CA . ILE A 1 390 ? 13.545 0.979 -39.191 1.00 72.88 390 ILE A CA 1
ATOM 3268 C C . ILE A 1 390 ? 13.746 1.452 -40.635 1.00 72.88 390 ILE A C 1
ATOM 3270 O O . ILE A 1 390 ? 12.797 1.673 -41.385 1.00 72.88 390 ILE A O 1
ATOM 3274 N N . THR A 1 391 ? 15.006 1.583 -41.031 1.00 75.50 391 THR A N 1
ATOM 3275 C CA . THR A 1 391 ? 15.434 2.050 -42.356 1.00 75.50 391 THR A CA 1
ATOM 3276 C C . THR A 1 391 ? 15.561 0.912 -43.367 1.00 75.50 391 THR A C 1
ATOM 3278 O O . THR A 1 391 ? 15.637 1.156 -44.572 1.00 75.50 391 THR A O 1
ATOM 3281 N N . GLY A 1 392 ? 15.613 -0.334 -42.880 1.00 76.50 392 GLY A N 1
ATOM 3282 C CA . GLY A 1 392 ? 15.946 -1.519 -43.669 1.00 76.50 392 GLY A CA 1
ATOM 3283 C C . GLY A 1 392 ? 17.453 -1.692 -43.893 1.00 76.50 392 GLY A C 1
ATOM 3284 O O . GLY A 1 392 ? 17.866 -2.652 -44.543 1.00 76.50 392 GLY A O 1
ATOM 3285 N N . ASN A 1 393 ? 18.284 -0.786 -43.362 1.00 84.31 393 ASN A N 1
ATOM 3286 C CA . ASN A 1 393 ? 19.736 -0.898 -43.340 1.00 84.31 393 ASN A CA 1
ATOM 3287 C C . ASN A 1 393 ? 20.204 -1.234 -41.920 1.00 84.31 393 ASN A C 1
ATOM 3289 O O . ASN A 1 393 ? 20.248 -0.365 -41.052 1.00 84.31 393 ASN A O 1
ATOM 3293 N N . GLU A 1 394 ? 20.638 -2.479 -41.716 1.00 85.12 394 GLU A N 1
ATOM 3294 C CA . GLU A 1 394 ? 21.023 -3.008 -40.401 1.00 85.12 394 GLU A CA 1
ATOM 3295 C C . GLU A 1 394 ? 22.045 -2.128 -39.658 1.00 85.12 394 GLU A C 1
ATOM 3297 O O . GLU A 1 394 ? 21.936 -1.936 -38.449 1.00 85.12 394 GLU A O 1
ATOM 3302 N N . LYS A 1 395 ? 23.016 -1.535 -40.367 1.00 84.88 395 LYS A N 1
ATOM 3303 C CA . LYS A 1 395 ? 24.029 -0.672 -39.740 1.00 84.88 395 LYS A CA 1
ATOM 3304 C C . LYS A 1 395 ? 23.437 0.639 -39.222 1.00 84.88 395 LYS A C 1
ATOM 3306 O O . LYS A 1 395 ? 23.819 1.090 -38.146 1.00 84.88 395 LYS A O 1
ATOM 3311 N N . ILE A 1 396 ? 22.532 1.254 -39.982 1.00 84.00 396 ILE A N 1
ATOM 3312 C CA . ILE A 1 396 ? 21.855 2.492 -39.571 1.00 84.00 396 ILE A CA 1
ATOM 3313 C C . ILE A 1 396 ? 20.866 2.190 -38.444 1.00 84.00 396 ILE A C 1
ATOM 3315 O O . ILE A 1 396 ? 20.830 2.917 -37.456 1.00 84.00 396 ILE A O 1
ATOM 3319 N N . ASP A 1 397 ? 20.123 1.090 -38.556 1.00 83.81 397 ASP A N 1
ATOM 3320 C CA . ASP A 1 397 ? 19.151 0.668 -37.548 1.00 83.81 397 ASP A CA 1
ATOM 3321 C C . ASP A 1 397 ? 19.831 0.394 -36.198 1.00 83.81 397 ASP A C 1
ATOM 3323 O O . ASP A 1 397 ? 19.327 0.802 -35.151 1.00 83.81 397 ASP A O 1
ATOM 3327 N N . ASN A 1 398 ? 21.006 -0.245 -36.213 1.00 84.31 398 ASN A N 1
ATOM 3328 C CA . ASN A 1 398 ? 21.804 -0.464 -35.007 1.00 84.31 398 ASN A CA 1
ATOM 3329 C C . ASN A 1 398 ? 22.336 0.851 -34.422 1.00 84.31 398 ASN A C 1
ATOM 3331 O O . ASN A 1 398 ? 22.230 1.043 -33.213 1.00 84.31 398 ASN A O 1
ATOM 3335 N N . LEU A 1 399 ? 22.824 1.783 -35.252 1.00 85.44 399 LEU A N 1
ATOM 3336 C CA . LEU A 1 399 ? 23.251 3.107 -34.781 1.00 85.44 399 LEU A CA 1
ATOM 3337 C C . LEU A 1 399 ? 22.097 3.867 -34.109 1.00 85.44 399 LEU A C 1
ATOM 3339 O O . LEU A 1 399 ? 22.280 4.419 -33.028 1.00 85.44 399 LEU A O 1
ATOM 3343 N N . ILE A 1 400 ? 20.908 3.887 -34.720 1.00 85.44 400 ILE A N 1
ATOM 3344 C CA . ILE A 1 400 ? 19.733 4.570 -34.157 1.00 85.44 400 ILE A CA 1
ATOM 3345 C C . ILE A 1 400 ? 19.391 3.990 -32.783 1.00 85.44 400 ILE A C 1
ATOM 3347 O O . ILE A 1 400 ? 19.238 4.748 -31.827 1.00 85.44 400 ILE A O 1
ATOM 3351 N N . LYS A 1 401 ? 19.359 2.657 -32.659 1.00 80.44 401 LYS A N 1
ATOM 3352 C CA . LYS A 1 401 ? 19.127 1.981 -31.374 1.00 80.44 401 LYS A CA 1
ATOM 3353 C C . LYS A 1 401 ? 20.183 2.356 -30.339 1.00 80.44 401 LYS A C 1
ATOM 3355 O O . LYS A 1 401 ? 19.829 2.735 -29.229 1.00 80.44 401 LYS A O 1
ATOM 3360 N N . GLU A 1 402 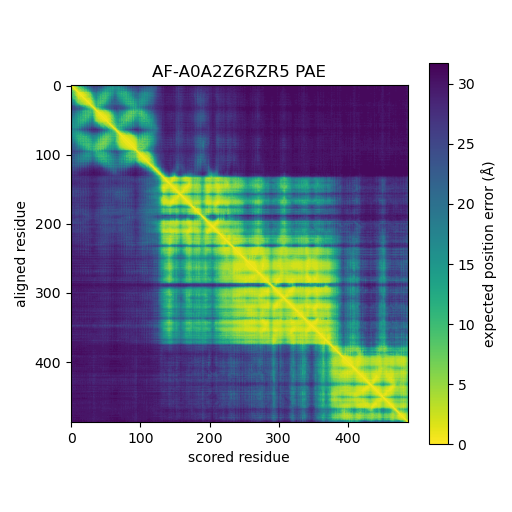? 21.468 2.285 -30.685 1.00 83.19 402 GLU A N 1
ATOM 3361 C CA . GLU A 1 402 ? 22.557 2.653 -29.771 1.00 83.19 402 GLU A CA 1
ATOM 3362 C C . GLU A 1 402 ? 22.455 4.103 -29.292 1.00 83.19 402 GLU A C 1
ATOM 3364 O O . GLU A 1 402 ? 22.736 4.385 -28.128 1.00 83.19 402 GLU A O 1
ATOM 3369 N N . MET A 1 403 ? 22.040 5.020 -30.166 1.00 83.62 403 MET A N 1
ATOM 3370 C CA . MET A 1 403 ? 21.853 6.423 -29.811 1.00 83.62 403 MET A CA 1
ATOM 3371 C C . MET A 1 403 ? 20.640 6.635 -28.903 1.00 83.62 403 MET A C 1
ATOM 3373 O O . MET A 1 403 ? 20.744 7.342 -27.906 1.00 83.62 403 MET A O 1
ATOM 3377 N N . GLN A 1 404 ? 19.516 5.978 -29.186 1.00 79.56 404 GLN A N 1
ATOM 3378 C CA . GLN A 1 404 ? 18.314 6.057 -28.354 1.00 79.56 404 GLN A CA 1
ATOM 3379 C C . GLN A 1 404 ? 18.514 5.431 -26.964 1.00 79.56 404 GLN A C 1
ATOM 3381 O O . GLN A 1 404 ? 17.924 5.892 -25.991 1.00 79.56 404 GLN A O 1
ATOM 3386 N N . LEU A 1 405 ? 19.384 4.421 -26.838 1.00 75.81 405 LEU A N 1
ATOM 3387 C CA . LEU A 1 405 ? 19.751 3.823 -25.548 1.00 75.81 405 LEU A CA 1
ATOM 3388 C C . LEU A 1 405 ? 20.551 4.763 -24.631 1.00 75.81 405 LEU A C 1
ATOM 3390 O O . LEU A 1 405 ? 20.647 4.480 -23.438 1.00 75.81 405 LEU A O 1
ATOM 3394 N N . LYS A 1 406 ? 21.130 5.846 -25.166 1.00 76.50 406 LYS A N 1
ATOM 3395 C CA . LYS A 1 406 ? 21.901 6.835 -24.393 1.00 76.50 406 LYS A CA 1
ATOM 3396 C C . LYS A 1 406 ? 21.041 7.956 -23.800 1.00 76.50 406 LYS A C 1
ATOM 3398 O O . LYS A 1 406 ? 21.576 8.744 -23.033 1.00 76.50 406 LYS A O 1
ATOM 3403 N N . ILE A 1 407 ? 19.757 8.030 -24.153 1.00 73.94 407 ILE A N 1
ATOM 3404 C CA . ILE A 1 407 ? 18.824 9.044 -23.644 1.00 73.94 407 ILE A CA 1
ATOM 3405 C C . ILE A 1 407 ? 18.574 8.806 -22.153 1.00 73.94 407 ILE A C 1
ATOM 3407 O O . ILE A 1 407 ? 18.160 7.707 -21.768 1.00 73.94 407 ILE A O 1
ATOM 3411 N N . ASP A 1 408 ? 18.781 9.833 -21.330 1.00 69.75 408 ASP A N 1
ATOM 3412 C CA . ASP A 1 408 ? 18.563 9.766 -19.885 1.00 69.75 408 ASP A CA 1
ATOM 3413 C C . ASP A 1 408 ? 17.514 10.771 -19.372 1.00 69.75 408 ASP A C 1
ATOM 3415 O O . ASP A 1 408 ? 16.850 10.497 -18.366 1.00 69.75 408 ASP A O 1
ATOM 3419 N N . ASP A 1 409 ? 17.215 11.837 -20.120 1.00 66.25 409 ASP A N 1
ATOM 3420 C CA . ASP A 1 409 ? 16.179 12.826 -19.807 1.00 66.25 409 ASP A CA 1
ATOM 3421 C C . ASP A 1 409 ? 15.045 12.832 -20.854 1.00 66.25 409 ASP A C 1
ATOM 3423 O O . ASP A 1 409 ? 15.235 12.597 -22.044 1.00 66.25 409 ASP A O 1
ATOM 3427 N N . HIS A 1 410 ? 13.811 13.109 -20.422 1.00 66.75 410 HIS A N 1
ATOM 3428 C CA . HIS A 1 410 ? 12.651 13.190 -21.324 1.00 66.75 410 HIS A CA 1
ATOM 3429 C C . HIS A 1 410 ? 12.707 14.427 -22.239 1.00 66.75 410 HIS A C 1
ATOM 3431 O O . HIS A 1 410 ? 11.958 14.520 -23.212 1.00 66.75 410 HIS A O 1
ATOM 3437 N N . ARG A 1 411 ? 13.577 15.387 -21.910 1.00 68.06 411 ARG A N 1
ATOM 3438 C CA . ARG A 1 411 ? 13.875 16.589 -22.694 1.00 68.06 411 ARG A CA 1
ATOM 3439 C C . ARG A 1 411 ? 14.965 16.357 -23.740 1.00 68.06 411 ARG A C 1
ATOM 3441 O O . ARG A 1 411 ? 15.181 17.252 -24.558 1.00 68.06 411 ARG A O 1
ATOM 3448 N N . ASP A 1 412 ? 15.635 15.205 -23.721 1.00 75.19 412 ASP A N 1
ATOM 3449 C CA . ASP A 1 412 ? 16.659 14.881 -24.708 1.00 75.19 412 ASP A CA 1
ATOM 3450 C C . ASP A 1 412 ? 16.052 14.741 -26.102 1.00 75.19 412 ASP A C 1
ATOM 3452 O O . ASP A 1 412 ? 14.909 14.309 -26.291 1.00 75.19 412 ASP A O 1
ATOM 3456 N N . ILE A 1 413 ? 16.851 15.096 -27.105 1.00 80.12 413 ILE A N 1
ATOM 3457 C CA . ILE A 1 413 ? 16.459 14.953 -28.501 1.00 80.12 413 ILE A CA 1
ATOM 3458 C C . ILE A 1 413 ? 16.469 13.468 -28.858 1.00 80.12 413 ILE A C 1
ATOM 3460 O O . ILE A 1 413 ? 17.491 12.790 -28.751 1.00 80.12 413 ILE A O 1
ATOM 3464 N N . ILE A 1 414 ? 15.336 12.975 -29.353 1.00 84.25 414 ILE A N 1
ATOM 3465 C CA . ILE A 1 414 ? 15.234 11.606 -29.849 1.00 84.25 414 ILE A CA 1
ATOM 3466 C C . ILE A 1 414 ? 15.994 11.497 -31.170 1.00 84.25 414 ILE A C 1
ATOM 3468 O O . ILE A 1 414 ? 15.647 12.136 -32.163 1.00 84.25 414 ILE A O 1
ATOM 3472 N N . PHE A 1 415 ? 17.020 10.648 -31.188 1.00 86.00 415 PHE A N 1
ATOM 3473 C CA . PHE A 1 415 ? 17.728 10.301 -32.412 1.00 86.00 415 PHE A CA 1
ATOM 3474 C C . PHE A 1 415 ? 16.860 9.353 -33.253 1.00 86.00 415 PHE A C 1
ATOM 3476 O O . PHE A 1 415 ? 16.515 8.265 -32.795 1.00 86.00 415 PHE A O 1
ATOM 3483 N N . GLU A 1 416 ? 16.480 9.752 -34.468 1.00 87.19 416 GLU A N 1
ATOM 3484 C CA . GLU A 1 416 ? 15.559 8.989 -35.320 1.00 87.19 416 GLU A CA 1
ATOM 3485 C C . GLU A 1 416 ? 15.934 9.050 -36.807 1.00 87.19 416 GLU A C 1
ATOM 3487 O O . GLU A 1 416 ? 16.665 9.936 -37.257 1.00 87.19 416 GLU A O 1
ATOM 3492 N N . TRP A 1 417 ? 15.401 8.109 -37.591 1.00 88.69 417 TRP A N 1
ATOM 3493 C CA . TRP A 1 417 ? 15.466 8.182 -39.047 1.00 88.69 417 TRP A CA 1
ATOM 3494 C C . TRP A 1 417 ? 14.394 9.123 -39.598 1.00 88.69 417 TRP A C 1
ATOM 3496 O O . TRP A 1 417 ? 13.209 8.959 -39.307 1.00 88.69 417 TRP A O 1
ATOM 3506 N N . ILE A 1 418 ? 14.803 10.056 -40.463 1.00 90.00 418 ILE A N 1
ATOM 3507 C CA . ILE A 1 418 ? 13.904 11.023 -41.097 1.00 90.00 418 ILE A CA 1
ATOM 3508 C C . ILE A 1 418 ? 13.928 10.817 -42.618 1.00 90.00 418 ILE A C 1
ATOM 3510 O O . ILE A 1 418 ? 14.954 11.071 -43.259 1.00 90.00 418 ILE A O 1
ATOM 3514 N N . PRO A 1 419 ? 12.811 10.389 -43.234 1.00 89.50 419 PRO A N 1
ATOM 3515 C CA . PRO A 1 419 ? 12.704 10.292 -44.684 1.00 89.50 419 PRO A CA 1
ATOM 3516 C C . PRO A 1 419 ? 12.950 11.641 -45.370 1.00 89.50 419 PRO A C 1
ATOM 3518 O O . PRO A 1 419 ? 12.398 12.662 -44.974 1.00 89.50 419 PRO A O 1
ATOM 3521 N N . TYR A 1 420 ? 13.736 11.661 -46.450 1.00 89.00 420 TYR A N 1
ATOM 3522 C CA . TYR A 1 420 ? 14.145 12.916 -47.102 1.00 89.00 420 TYR A CA 1
ATOM 3523 C C . TYR A 1 420 ? 12.967 13.775 -47.613 1.00 89.00 420 TYR A C 1
ATOM 3525 O O . TYR A 1 420 ? 13.060 14.997 -47.674 1.00 89.00 420 TYR A O 1
ATOM 3533 N N . ASN A 1 421 ? 11.825 13.156 -47.934 1.00 92.12 421 ASN A N 1
ATOM 3534 C CA . ASN A 1 421 ? 10.600 13.848 -48.362 1.00 92.12 421 ASN A CA 1
ATOM 3535 C C . ASN A 1 421 ? 9.913 14.676 -47.248 1.00 92.12 421 ASN A C 1
ATOM 3537 O O . ASN A 1 421 ? 8.950 15.402 -47.527 1.00 92.12 421 ASN A O 1
ATOM 3541 N N . GLN A 1 422 ? 10.402 14.583 -46.009 1.00 93.50 422 GLN A N 1
ATOM 3542 C CA . GLN A 1 422 ? 9.976 15.389 -44.865 1.00 93.50 422 GLN A CA 1
ATOM 3543 C C . GLN A 1 422 ? 10.558 16.805 -44.870 1.00 93.50 422 GLN A C 1
ATOM 3545 O O . GLN A 1 422 ? 10.094 17.657 -44.112 1.00 93.50 422 GLN A O 1
ATOM 3550 N N . PHE A 1 423 ? 11.541 17.076 -45.730 1.00 95.62 423 PHE A N 1
ATOM 3551 C CA . PHE A 1 423 ? 12.207 18.370 -45.803 1.00 95.62 423 PHE A CA 1
ATOM 3552 C C . PHE A 1 423 ? 11.677 19.218 -46.965 1.00 95.62 423 PHE A C 1
ATOM 3554 O O . PHE A 1 423 ? 11.649 18.787 -48.117 1.00 95.62 423 PHE A O 1
ATOM 3561 N N . ASN A 1 424 ? 11.281 20.449 -46.652 1.00 92.94 424 ASN A N 1
ATOM 3562 C CA . ASN A 1 424 ? 10.865 21.488 -47.590 1.00 92.94 424 ASN A CA 1
ATOM 3563 C C . ASN A 1 424 ? 11.888 22.628 -47.631 1.00 92.94 424 ASN A C 1
ATOM 3565 O O . ASN A 1 424 ? 12.741 22.752 -46.753 1.00 92.94 424 ASN A O 1
ATOM 3569 N N . ASN A 1 425 ? 11.768 23.495 -48.642 1.00 93.25 425 ASN A N 1
ATOM 3570 C CA . ASN A 1 425 ? 12.503 24.762 -48.731 1.00 93.25 425 ASN A CA 1
ATOM 3571 C C . ASN A 1 425 ? 14.027 24.617 -48.555 1.00 93.25 425 ASN A C 1
ATOM 3573 O O . ASN A 1 425 ? 14.678 25.489 -47.982 1.00 93.25 425 ASN A O 1
ATOM 3577 N N . ILE A 1 426 ? 14.591 23.522 -49.077 1.00 95.38 426 ILE A N 1
ATOM 3578 C CA . ILE A 1 426 ? 16.011 23.186 -48.944 1.00 95.38 426 ILE A CA 1
ATOM 3579 C C . ILE A 1 426 ? 16.857 24.213 -49.708 1.00 95.38 426 ILE A C 1
ATOM 3581 O O . ILE A 1 426 ? 16.762 24.323 -50.931 1.00 95.38 426 ILE A O 1
ATOM 3585 N N . LYS A 1 427 ? 17.695 24.965 -48.991 1.00 94.62 427 LYS A N 1
ATOM 3586 C CA . LYS A 1 427 ? 18.573 26.012 -49.538 1.00 94.62 427 LYS A CA 1
ATOM 3587 C C . LYS A 1 427 ? 19.996 25.814 -49.046 1.00 94.62 427 LYS A C 1
ATOM 3589 O O . LYS A 1 427 ? 20.213 25.669 -47.850 1.00 94.62 427 LYS A O 1
ATOM 3594 N N . GLU A 1 428 ? 20.971 25.829 -49.947 1.00 95.50 428 GLU A N 1
ATOM 3595 C CA . GLU A 1 428 ? 22.385 25.774 -49.560 1.00 95.50 428 GLU A CA 1
ATOM 3596 C C . GLU A 1 428 ? 22.763 27.041 -48.783 1.00 95.50 428 GLU A C 1
ATOM 3598 O O . GLU A 1 428 ? 22.475 28.151 -49.228 1.00 95.50 428 GLU A O 1
ATOM 3603 N N . ILE A 1 429 ? 23.394 26.870 -47.620 1.00 95.00 429 ILE A N 1
ATOM 3604 C CA . ILE A 1 429 ? 23.850 27.982 -46.768 1.00 95.00 429 ILE A CA 1
ATOM 3605 C C . ILE A 1 429 ? 25.372 28.021 -46.611 1.00 95.00 429 ILE A C 1
ATOM 3607 O O . ILE A 1 429 ? 25.918 29.028 -46.167 1.00 95.00 429 ILE A O 1
ATOM 3611 N N . GLY A 1 430 ? 26.075 26.954 -46.994 1.00 91.38 430 GLY A N 1
ATOM 3612 C CA . GLY A 1 430 ? 27.530 26.941 -47.008 1.00 91.38 430 GLY A CA 1
ATOM 3613 C C . GLY A 1 430 ? 28.112 25.624 -47.503 1.00 91.38 430 GLY A C 1
ATOM 3614 O O . GLY A 1 430 ? 27.565 24.548 -47.258 1.00 91.38 430 GLY A O 1
ATOM 3615 N N . LYS A 1 431 ? 29.267 25.708 -48.164 1.00 90.75 431 LYS A N 1
ATOM 3616 C CA . LYS A 1 431 ? 29.997 24.557 -48.694 1.00 90.75 431 LYS A CA 1
ATOM 3617 C C . LYS A 1 431 ? 31.439 24.575 -48.212 1.00 90.75 431 LYS A C 1
ATOM 3619 O O . LYS A 1 431 ? 32.162 25.541 -48.435 1.00 90.75 431 LYS A O 1
ATOM 3624 N N . GLY A 1 432 ? 31.845 23.499 -47.547 1.00 83.88 432 GLY A N 1
ATOM 3625 C CA . GLY A 1 432 ? 33.223 23.268 -47.117 1.00 83.88 432 GLY A CA 1
ATOM 3626 C C . GLY A 1 432 ? 33.913 22.187 -47.949 1.00 83.88 432 GLY A C 1
ATOM 3627 O O . GLY A 1 432 ? 33.337 21.632 -48.883 1.00 83.88 432 GLY A O 1
ATOM 3628 N N . GLY A 1 433 ? 35.148 21.841 -47.573 1.00 79.44 433 GLY A N 1
ATOM 3629 C CA . GLY A 1 433 ? 35.923 20.788 -48.246 1.00 79.44 433 GLY A CA 1
ATOM 3630 C C . GLY A 1 433 ? 35.385 19.362 -48.052 1.00 79.44 433 GLY A C 1
ATOM 3631 O O . GLY A 1 433 ? 35.696 18.488 -48.853 1.00 79.44 433 GLY A O 1
ATOM 3632 N N . PHE A 1 434 ? 34.568 19.123 -47.017 1.00 77.50 434 PHE A N 1
ATOM 3633 C CA . PHE A 1 434 ? 34.110 17.777 -46.624 1.00 77.50 434 PHE A CA 1
ATOM 3634 C C . PHE A 1 434 ? 32.585 17.625 -46.522 1.00 77.50 434 PHE A C 1
ATOM 3636 O O . PHE A 1 434 ? 32.082 16.506 -46.419 1.00 77.50 434 PHE A O 1
ATOM 3643 N N . SER A 1 435 ? 31.833 18.726 -46.564 1.00 85.06 435 SER A N 1
ATOM 3644 C CA . SER A 1 435 ? 30.373 18.706 -46.457 1.00 85.06 435 SER A CA 1
ATOM 3645 C C . SER A 1 435 ? 29.743 19.950 -47.068 1.00 85.06 435 SER A C 1
ATOM 3647 O O . SER A 1 435 ? 30.353 21.022 -47.080 1.00 85.06 435 SER A O 1
ATOM 3649 N N . THR A 1 436 ? 28.491 19.818 -47.496 1.00 90.06 436 THR A N 1
ATOM 3650 C CA . THR A 1 436 ? 27.629 20.952 -47.860 1.00 90.06 436 THR A CA 1
ATOM 3651 C C . THR A 1 436 ? 26.503 21.049 -46.837 1.00 90.06 436 THR A C 1
ATOM 3653 O O . THR A 1 436 ? 25.913 20.029 -46.485 1.00 90.06 436 THR A O 1
ATOM 3656 N N . VAL A 1 437 ? 26.234 22.246 -46.323 1.00 92.69 437 VAL A N 1
ATOM 3657 C CA . VAL A 1 437 ? 25.183 22.495 -45.332 1.00 92.69 437 VAL A CA 1
ATOM 3658 C C . VAL A 1 437 ? 24.033 23.230 -46.005 1.00 92.69 437 VAL A C 1
ATOM 3660 O O . VAL A 1 437 ? 24.233 24.238 -46.687 1.00 92.69 437 VAL A O 1
ATOM 3663 N N . TYR A 1 438 ? 22.826 22.731 -45.783 1.00 94.69 438 TYR A N 1
ATOM 3664 C CA . TYR A 1 438 ? 21.582 23.308 -46.265 1.00 94.69 438 TYR A CA 1
ATOM 3665 C C . TYR A 1 438 ? 20.723 23.741 -45.077 1.00 94.69 438 TYR A C 1
ATOM 3667 O O . TYR A 1 438 ? 20.734 23.096 -44.034 1.00 94.69 438 TYR A O 1
ATOM 3675 N N . SER A 1 439 ? 19.956 24.811 -45.231 1.00 95.19 439 SER A N 1
ATOM 3676 C CA . SER A 1 439 ? 18.798 25.091 -44.387 1.00 95.19 439 SER A CA 1
ATOM 3677 C C . SER A 1 439 ? 17.581 24.397 -44.989 1.00 95.19 439 SER A C 1
ATOM 3679 O O . SER A 1 439 ? 17.433 24.390 -46.211 1.00 95.19 439 SER A O 1
ATOM 3681 N N . ALA A 1 440 ? 16.731 23.803 -44.157 1.00 95.81 440 ALA A N 1
ATOM 3682 C CA . ALA A 1 440 ? 15.483 23.184 -44.587 1.00 95.81 440 ALA A CA 1
ATOM 3683 C C . ALA A 1 440 ? 14.398 23.331 -43.519 1.00 95.81 440 ALA A C 1
ATOM 3685 O O . ALA A 1 440 ? 14.696 23.500 -42.338 1.00 95.81 440 ALA A O 1
ATOM 3686 N N . GLU A 1 441 ? 13.143 23.226 -43.937 1.00 95.94 441 GLU A N 1
ATOM 3687 C CA . GLU A 1 441 ? 11.990 23.115 -43.046 1.00 95.94 441 GLU A CA 1
ATOM 3688 C C . GLU A 1 441 ? 11.609 21.641 -42.902 1.00 95.94 441 GLU A C 1
ATOM 3690 O O . GLU A 1 441 ? 11.302 20.977 -43.892 1.00 95.94 441 GLU A O 1
ATOM 3695 N N . TRP A 1 442 ? 11.624 21.117 -41.681 1.00 95.12 442 TRP A N 1
ATOM 3696 C CA . TRP A 1 442 ? 11.165 19.767 -41.375 1.00 95.12 442 TRP A CA 1
ATOM 3697 C C . TRP A 1 442 ? 9.666 19.796 -41.057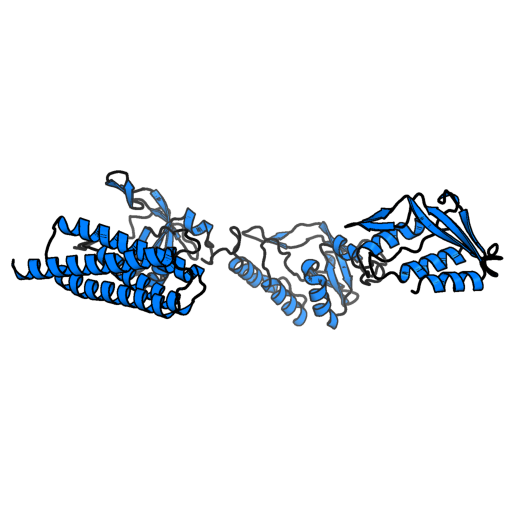 1.00 95.12 442 TRP A C 1
ATOM 3699 O O . TRP A 1 442 ? 9.264 20.382 -40.051 1.00 95.12 442 TRP A O 1
ATOM 3709 N N . LYS A 1 443 ? 8.849 19.171 -41.921 1.00 91.81 443 LYS A N 1
ATOM 3710 C CA . LYS A 1 443 ? 7.377 19.135 -41.817 1.00 91.81 443 LYS A CA 1
ATOM 3711 C C . LYS A 1 443 ? 6.917 18.600 -40.466 1.00 91.81 443 LYS A C 1
ATOM 3713 O O . LYS A 1 443 ? 6.286 19.335 -39.714 1.00 91.81 443 LYS A O 1
ATOM 3718 N N . ASP A 1 444 ? 7.287 17.362 -40.149 1.00 91.56 444 ASP A N 1
ATOM 3719 C CA . ASP A 1 444 ? 6.878 16.721 -38.898 1.00 91.56 444 ASP A CA 1
ATOM 3720 C C . ASP A 1 444 ? 7.618 17.309 -37.692 1.00 91.56 444 ASP A C 1
ATOM 3722 O O . ASP A 1 444 ? 7.010 17.495 -36.644 1.00 91.56 444 ASP A O 1
ATOM 3726 N N . GLY A 1 445 ? 8.894 17.671 -37.852 1.00 90.81 445 GLY A N 1
ATOM 3727 C CA . GLY A 1 445 ? 9.717 18.221 -36.777 1.00 90.81 445 GLY A CA 1
ATOM 3728 C C . GLY A 1 445 ? 10.140 17.192 -35.717 1.00 90.81 445 GLY A C 1
ATOM 3729 O O . GLY A 1 445 ? 9.709 16.033 -35.758 1.00 90.81 445 GLY A O 1
ATOM 3730 N N . PRO A 1 446 ? 11.010 17.586 -34.769 1.00 89.69 446 PRO A N 1
ATOM 3731 C CA . PRO A 1 446 ? 11.502 16.691 -33.729 1.00 89.69 446 PRO A CA 1
ATOM 3732 C C . PRO A 1 446 ? 10.392 16.313 -32.748 1.00 89.69 446 PRO A C 1
ATOM 3734 O O . PRO A 1 446 ? 9.442 17.068 -32.528 1.00 89.69 446 PRO A O 1
ATOM 3737 N N . LEU A 1 447 ? 10.529 15.140 -32.136 1.00 86.81 447 LEU A N 1
ATOM 3738 C CA . LEU A 1 447 ? 9.692 14.742 -31.009 1.00 86.81 447 LEU A CA 1
ATOM 3739 C C . LEU A 1 447 ? 10.174 15.422 -29.728 1.00 86.81 447 LEU A C 1
ATOM 3741 O O . LEU A 1 447 ? 11.375 15.502 -29.474 1.00 86.81 447 LEU A O 1
ATOM 3745 N N . TYR A 1 448 ? 9.229 15.858 -28.904 1.00 83.44 448 TYR A N 1
ATOM 3746 C CA . TYR A 1 448 ? 9.492 16.331 -27.550 1.00 83.44 448 TYR A CA 1
ATOM 3747 C C . TYR A 1 448 ? 8.439 15.787 -26.590 1.00 83.44 448 TYR A C 1
ATOM 3749 O O . TYR A 1 448 ? 7.299 15.517 -26.975 1.00 83.44 448 TYR A O 1
ATOM 3757 N N . TRP A 1 449 ? 8.827 15.612 -25.331 1.00 76.62 449 TRP A N 1
ATOM 3758 C CA . TRP A 1 449 ? 7.921 15.120 -24.304 1.00 76.62 449 TRP A CA 1
ATOM 3759 C C . TRP A 1 449 ? 6.940 16.210 -23.867 1.00 76.62 449 TRP A C 1
ATOM 3761 O O . TRP A 1 449 ? 7.343 17.284 -23.414 1.00 76.62 449 TRP A O 1
ATOM 3771 N N . ASN A 1 450 ? 5.642 15.925 -23.960 1.00 76.19 450 ASN A N 1
ATOM 3772 C CA . ASN A 1 450 ? 4.577 16.794 -23.484 1.00 76.19 450 ASN A CA 1
ATOM 3773 C C . ASN A 1 450 ? 3.689 16.038 -22.496 1.00 76.19 450 ASN A C 1
ATOM 3775 O O . ASN A 1 450 ? 2.857 15.222 -22.892 1.00 76.19 450 ASN A O 1
ATOM 3779 N N . LYS A 1 451 ? 3.838 16.360 -21.205 1.00 71.62 451 LYS A N 1
ATOM 3780 C CA . LYS A 1 451 ? 3.130 15.758 -20.062 1.00 71.62 451 LYS A CA 1
ATOM 3781 C C . LYS A 1 451 ? 3.334 14.241 -19.959 1.00 71.62 451 LYS A C 1
ATOM 3783 O O . LYS A 1 451 ? 4.095 13.819 -19.096 1.00 71.62 451 LYS A O 1
ATOM 3788 N N . ASN A 1 452 ? 2.684 13.472 -20.833 1.00 67.62 452 ASN A N 1
ATOM 3789 C CA . ASN A 1 452 ? 2.586 12.013 -20.786 1.00 67.62 452 ASN A CA 1
ATOM 3790 C C . ASN A 1 452 ? 2.859 11.323 -22.141 1.00 67.62 452 ASN A C 1
ATOM 3792 O O . ASN A 1 452 ? 2.800 10.098 -22.203 1.00 67.62 452 ASN A O 1
ATOM 3796 N N . GLU A 1 453 ? 3.114 12.065 -23.224 1.00 72.94 453 GLU A N 1
ATOM 3797 C CA . GLU A 1 453 ? 3.388 11.491 -24.549 1.00 72.94 453 GLU A CA 1
ATOM 3798 C C . GLU A 1 453 ? 4.400 12.329 -25.339 1.00 72.94 453 GLU A C 1
ATOM 3800 O O . GLU A 1 453 ? 4.604 13.515 -25.059 1.00 72.94 453 GLU A O 1
ATOM 3805 N N . TYR A 1 454 ? 5.034 11.722 -26.344 1.00 79.31 454 TYR A N 1
ATOM 3806 C CA . TYR A 1 454 ? 5.865 12.461 -27.289 1.00 79.31 454 TYR A CA 1
ATOM 3807 C C . TYR A 1 454 ? 5.014 13.061 -28.406 1.00 79.31 454 TYR A C 1
ATOM 3809 O O . TYR A 1 454 ? 4.276 12.359 -29.095 1.00 79.31 454 TYR A O 1
ATOM 3817 N N . VAL A 1 455 ? 5.166 14.369 -28.606 1.00 84.75 455 VAL A N 1
ATOM 3818 C CA . VAL A 1 455 ? 4.458 15.143 -29.629 1.00 84.75 455 VAL A CA 1
ATOM 3819 C C . VAL A 1 455 ? 5.469 15.728 -30.610 1.00 84.75 455 VAL A C 1
ATOM 3821 O O . VAL A 1 455 ? 6.618 16.000 -30.264 1.00 84.75 455 VAL A O 1
ATOM 3824 N N . ARG A 1 456 ? 5.045 15.890 -31.863 1.00 89.31 456 ARG A N 1
ATOM 3825 C CA . ARG A 1 456 ? 5.830 16.474 -32.952 1.00 89.31 456 ARG A CA 1
ATOM 3826 C C . ARG A 1 456 ? 5.842 18.002 -32.868 1.00 89.31 456 ARG A C 1
ATOM 3828 O O . ARG A 1 456 ? 4.785 18.629 -32.860 1.00 89.31 456 ARG A O 1
ATOM 3835 N N . ASP A 1 457 ? 7.029 18.602 -32.846 1.00 90.06 457 ASP A N 1
ATOM 3836 C CA . ASP A 1 457 ? 7.214 20.054 -32.941 1.00 90.06 457 ASP A CA 1
ATOM 3837 C C . ASP A 1 457 ? 7.375 20.470 -34.411 1.00 90.06 457 ASP A C 1
ATOM 3839 O O . ASP A 1 457 ? 8.482 20.686 -34.903 1.00 90.06 457 ASP A O 1
ATOM 3843 N N . SER A 1 458 ? 6.260 20.491 -35.139 1.00 92.69 458 SER A N 1
ATOM 3844 C CA . SER A 1 458 ? 6.221 20.617 -36.600 1.00 92.69 458 SER A CA 1
ATOM 3845 C C . SER A 1 458 ? 6.744 21.943 -37.160 1.00 92.69 458 SER A C 1
ATOM 3847 O O . SER A 1 458 ? 6.728 22.985 -36.507 1.00 92.69 458 SER A O 1
ATOM 3849 N N . ASN A 1 459 ? 7.139 21.916 -38.438 1.00 89.88 459 ASN A N 1
ATOM 3850 C CA . ASN A 1 459 ? 7.627 23.063 -39.218 1.00 89.88 459 ASN A CA 1
ATOM 3851 C C . ASN A 1 459 ? 8.885 23.735 -38.641 1.00 89.88 459 ASN A C 1
ATOM 3853 O O . ASN A 1 459 ? 9.026 24.961 -38.666 1.00 89.88 459 ASN A O 1
ATOM 3857 N N . LYS A 1 460 ? 9.827 22.935 -38.135 1.00 92.31 460 LYS A N 1
ATOM 3858 C CA . LYS A 1 460 ? 11.103 23.453 -37.627 1.00 92.31 460 LYS A CA 1
ATOM 3859 C C . LYS A 1 460 ? 12.090 23.722 -38.741 1.00 92.31 460 LYS A C 1
ATOM 3861 O O . LYS A 1 460 ? 12.364 22.859 -39.573 1.00 92.31 460 LYS A O 1
ATOM 3866 N N . THR A 1 461 ? 12.703 24.896 -38.687 1.00 93.25 461 THR A N 1
ATOM 3867 C CA . THR A 1 461 ? 13.886 25.196 -39.488 1.00 93.25 461 THR A CA 1
ATOM 3868 C C . THR A 1 461 ? 15.091 24.479 -38.894 1.00 93.25 461 THR A C 1
ATOM 3870 O O . THR A 1 461 ? 15.428 24.678 -37.728 1.00 93.25 461 THR A O 1
ATOM 3873 N N . ILE A 1 462 ? 15.753 23.664 -39.707 1.00 92.38 462 ILE A N 1
ATOM 3874 C CA . ILE A 1 462 ? 16.914 22.861 -39.326 1.00 92.38 462 ILE A CA 1
ATOM 3875 C C . ILE A 1 462 ? 18.085 23.082 -40.289 1.00 92.38 462 ILE A C 1
ATOM 3877 O O . ILE A 1 462 ? 17.923 23.618 -41.391 1.00 92.38 462 ILE A O 1
ATOM 3881 N N . ALA A 1 463 ? 19.269 22.632 -39.876 1.00 92.81 463 ALA A N 1
ATOM 3882 C CA . ALA A 1 463 ? 20.442 22.529 -40.733 1.00 92.81 463 ALA A CA 1
ATOM 3883 C C . ALA A 1 463 ? 20.654 21.067 -41.164 1.00 92.81 463 ALA A C 1
ATOM 3885 O O . ALA A 1 463 ? 20.854 20.188 -40.330 1.00 92.81 463 ALA A O 1
ATOM 3886 N N . LEU A 1 464 ? 20.644 20.812 -42.471 1.00 91.06 464 LEU A N 1
ATOM 3887 C CA . LEU A 1 464 ? 20.977 19.523 -43.073 1.00 91.06 464 LEU A CA 1
ATOM 3888 C C . LEU A 1 464 ? 22.443 19.528 -43.508 1.00 91.06 464 LEU A C 1
ATOM 3890 O O . LEU A 1 464 ? 22.816 20.240 -44.442 1.00 91.06 464 LEU A O 1
ATOM 3894 N N . LYS A 1 465 ? 23.283 18.714 -42.867 1.00 89.12 465 LYS A N 1
ATOM 3895 C CA . LYS A 1 465 ? 24.679 18.518 -43.277 1.00 89.12 465 LYS A CA 1
ATOM 3896 C C . LYS A 1 465 ? 24.784 17.307 -44.204 1.00 89.12 465 LYS A C 1
ATOM 3898 O O . LYS A 1 465 ? 24.665 16.170 -43.763 1.00 89.12 465 LYS A O 1
ATOM 3903 N N . ASN A 1 466 ? 25.050 17.549 -45.483 1.00 86.94 466 ASN A N 1
ATOM 3904 C CA . ASN A 1 466 ? 25.321 16.500 -46.461 1.00 86.94 466 ASN A CA 1
ATOM 3905 C C . ASN A 1 466 ? 26.828 16.197 -46.511 1.00 86.94 466 ASN A C 1
ATOM 3907 O O . ASN A 1 466 ? 27.631 17.069 -46.863 1.00 86.94 466 ASN A O 1
ATOM 3911 N N . LEU A 1 467 ? 27.211 14.970 -46.158 1.00 82.50 467 LEU A N 1
ATOM 3912 C CA . LEU A 1 467 ? 28.603 14.512 -46.144 1.00 82.50 467 LEU A CA 1
ATOM 3913 C C . LEU A 1 467 ? 29.032 14.015 -47.533 1.00 82.50 467 LEU A C 1
ATOM 3915 O O . LEU A 1 467 ? 28.294 13.291 -48.203 1.00 82.50 467 LEU A O 1
ATOM 3919 N N . VAL A 1 468 ? 30.236 14.392 -47.974 1.00 72.44 468 VAL A N 1
ATOM 3920 C CA . VAL A 1 468 ? 30.785 13.969 -49.276 1.00 72.44 468 VAL A CA 1
ATOM 3921 C C . VAL A 1 468 ? 31.062 12.457 -49.263 1.00 72.44 468 VAL A C 1
ATOM 3923 O O . VAL A 1 468 ? 31.621 11.938 -48.302 1.00 72.44 468 VAL A O 1
ATOM 3926 N N . ASN A 1 469 ? 30.704 11.749 -50.345 1.00 67.75 469 ASN A N 1
ATOM 3927 C CA . ASN A 1 469 ? 30.826 10.285 -50.502 1.00 67.75 469 ASN A CA 1
ATOM 3928 C C . ASN A 1 469 ? 29.950 9.433 -49.554 1.00 67.75 469 ASN A C 1
ATOM 3930 O O . ASN A 1 469 ? 30.267 8.274 -49.296 1.00 67.75 469 ASN A O 1
ATOM 3934 N N . SER A 1 470 ? 28.816 9.966 -49.093 1.00 64.81 470 SER A N 1
ATOM 3935 C CA . SER A 1 470 ? 27.852 9.301 -48.192 1.00 64.81 470 SER A CA 1
ATOM 3936 C C . SER A 1 470 ? 26.946 8.242 -48.845 1.00 64.81 470 SER A C 1
ATOM 3938 O O . SER A 1 470 ? 26.083 7.681 -48.179 1.00 64.81 470 SER A O 1
ATOM 3940 N N . HIS A 1 471 ? 27.149 7.924 -50.129 1.00 67.38 471 HIS A N 1
ATOM 3941 C CA . HIS A 1 471 ? 26.352 6.923 -50.855 1.00 67.38 471 HIS A CA 1
ATOM 3942 C C . HIS A 1 471 ? 26.468 5.508 -50.264 1.00 67.38 471 HIS A C 1
ATOM 3944 O O . HIS A 1 471 ? 25.549 4.710 -50.418 1.00 67.38 471 HIS A O 1
ATOM 3950 N N . ASN A 1 472 ? 27.578 5.208 -49.580 1.00 71.88 472 ASN A N 1
ATOM 3951 C CA . ASN A 1 472 ? 27.781 3.957 -48.856 1.00 71.88 472 ASN A CA 1
ATOM 3952 C C . ASN A 1 472 ? 27.893 4.237 -47.353 1.00 71.88 472 ASN A C 1
ATOM 3954 O O . ASN A 1 472 ? 28.672 5.098 -46.934 1.00 71.88 472 ASN A O 1
ATOM 3958 N N . VAL A 1 473 ? 27.172 3.462 -46.539 1.00 72.75 473 VAL A N 1
ATOM 3959 C CA . VAL A 1 473 ? 27.276 3.502 -45.071 1.00 72.75 473 VAL A CA 1
ATOM 3960 C C . VAL A 1 473 ? 28.633 2.925 -44.655 1.00 72.75 473 VAL A C 1
ATOM 3962 O O . VAL A 1 473 ? 28.813 1.709 -44.553 1.00 72.75 473 VAL A O 1
ATOM 3965 N N . THR A 1 474 ? 29.614 3.809 -44.471 1.00 78.50 474 THR A N 1
ATOM 3966 C CA . THR A 1 474 ? 30.978 3.474 -44.033 1.00 78.50 474 THR A CA 1
ATOM 3967 C C . THR A 1 474 ? 31.155 3.752 -42.544 1.00 78.50 474 THR A C 1
ATOM 3969 O O . THR A 1 474 ? 30.484 4.617 -41.986 1.00 78.50 474 THR A O 1
ATOM 3972 N N . ASP A 1 475 ? 32.112 3.087 -41.898 1.00 77.94 475 ASP A N 1
ATOM 3973 C CA . ASP A 1 475 ? 32.384 3.307 -40.468 1.00 77.94 475 ASP A CA 1
ATOM 3974 C C . ASP A 1 475 ? 32.813 4.756 -40.189 1.00 77.94 475 ASP A C 1
ATOM 3976 O O . ASP A 1 475 ? 32.481 5.328 -39.156 1.00 77.94 475 ASP A O 1
ATOM 3980 N N . ARG A 1 476 ? 33.472 5.409 -41.158 1.00 76.44 476 ARG A N 1
ATOM 3981 C CA . ARG A 1 476 ? 33.787 6.843 -41.098 1.00 76.44 476 ARG A CA 1
ATOM 3982 C C . ARG A 1 476 ? 32.526 7.707 -41.002 1.00 76.44 476 ARG A C 1
ATOM 3984 O O . ARG A 1 476 ? 32.515 8.654 -40.223 1.00 76.44 476 ARG A O 1
ATOM 3991 N N . PHE A 1 477 ? 31.492 7.385 -41.780 1.00 79.31 477 PHE A N 1
ATOM 3992 C CA . PHE A 1 477 ? 30.202 8.075 -41.729 1.00 79.31 477 PHE A CA 1
ATOM 3993 C C . PHE A 1 477 ? 29.521 7.863 -40.370 1.00 79.31 477 PHE A C 1
ATOM 3995 O O . PHE A 1 477 ? 29.117 8.833 -39.737 1.00 79.31 477 PHE A O 1
ATOM 4002 N N . LEU A 1 478 ? 29.467 6.620 -39.881 1.00 80.88 478 LEU A N 1
ATOM 4003 C CA . LEU A 1 478 ? 28.844 6.288 -38.592 1.00 80.88 478 LEU A CA 1
ATOM 4004 C C . LEU A 1 478 ? 29.561 6.953 -37.403 1.00 80.88 478 LEU A C 1
ATOM 4006 O O . LEU A 1 478 ? 28.905 7.475 -36.500 1.00 80.88 478 LEU A O 1
ATOM 4010 N N . ASN A 1 479 ? 30.896 6.998 -37.426 1.00 80.44 479 ASN A N 1
ATOM 4011 C CA . ASN A 1 479 ? 31.702 7.666 -36.400 1.00 80.44 479 ASN A CA 1
ATOM 4012 C C . ASN A 1 479 ? 31.486 9.182 -36.398 1.00 80.44 479 ASN A C 1
ATOM 4014 O O . ASN A 1 479 ? 31.376 9.788 -35.333 1.00 80.44 479 ASN A O 1
ATOM 4018 N N . GLU A 1 480 ? 31.404 9.800 -37.580 1.00 78.81 480 GLU A N 1
ATOM 4019 C CA . GLU A 1 480 ? 31.117 11.230 -37.687 1.00 78.81 480 GLU A CA 1
ATOM 4020 C C . GLU A 1 480 ? 29.719 11.545 -37.135 1.00 78.81 480 GLU A C 1
ATOM 4022 O O . GLU A 1 480 ? 29.593 12.441 -36.304 1.00 78.81 480 GLU A O 1
ATOM 4027 N N . VAL A 1 481 ? 28.694 10.767 -37.499 1.00 80.44 481 VAL A N 1
ATOM 4028 C CA . VAL A 1 481 ? 27.329 10.925 -36.963 1.00 80.44 481 VAL A CA 1
ATOM 4029 C C . VAL A 1 481 ? 27.306 10.765 -35.438 1.00 80.44 481 VAL A C 1
ATOM 4031 O O . VAL A 1 481 ? 26.772 11.628 -34.748 1.00 80.44 481 VAL A O 1
ATOM 4034 N N . SER A 1 482 ? 27.962 9.732 -34.902 1.00 76.75 482 SER A N 1
ATOM 4035 C CA . SER A 1 482 ? 28.022 9.475 -33.454 1.00 76.75 482 SER A CA 1
ATOM 4036 C C . SER A 1 482 ? 28.684 10.614 -32.668 1.00 76.75 482 SER A C 1
ATOM 4038 O O . SER A 1 482 ? 28.312 10.876 -31.527 1.00 76.75 482 SER A O 1
ATOM 4040 N N . SER A 1 483 ? 29.654 11.313 -33.270 1.00 77.38 483 SER A N 1
ATOM 4041 C CA . SER A 1 483 ? 30.354 12.432 -32.625 1.00 77.38 483 SER A CA 1
ATOM 4042 C C . SER A 1 483 ? 29.484 13.680 -32.435 1.00 77.38 483 SER A C 1
ATOM 4044 O O . SER A 1 483 ? 29.731 14.454 -31.515 1.00 77.38 483 SER A O 1
ATOM 4046 N N . PHE A 1 484 ? 28.447 13.869 -33.261 1.00 68.50 484 PHE A N 1
ATOM 4047 C CA . PHE A 1 484 ? 27.529 15.011 -33.149 1.00 68.50 484 PHE A CA 1
ATOM 4048 C C . PHE A 1 484 ? 26.475 14.844 -32.058 1.00 68.50 484 PHE A C 1
ATOM 4050 O O . PHE A 1 484 ? 25.806 15.813 -31.714 1.00 68.50 484 PHE A O 1
ATOM 4057 N N . SER A 1 485 ? 26.323 13.637 -31.523 1.00 58.62 485 SER A N 1
ATOM 4058 C CA . SER A 1 485 ? 25.254 13.291 -30.588 1.00 58.62 485 SER A CA 1
ATOM 4059 C C . SER A 1 485 ? 25.751 13.014 -29.164 1.00 58.62 485 SER A C 1
ATOM 4061 O O . SER A 1 485 ? 25.004 12.485 -28.351 1.00 58.62 485 SER A O 1
ATOM 4063 N N . LEU A 1 486 ? 27.017 13.338 -28.874 1.00 48.16 486 LEU A N 1
ATOM 4064 C CA . LEU A 1 486 ? 27.657 13.216 -27.555 1.00 48.16 486 LEU A CA 1
ATOM 4065 C C . LEU A 1 486 ? 27.895 14.579 -26.867 1.00 48.16 486 LEU A C 1
ATOM 4067 O O . LEU A 1 486 ? 28.607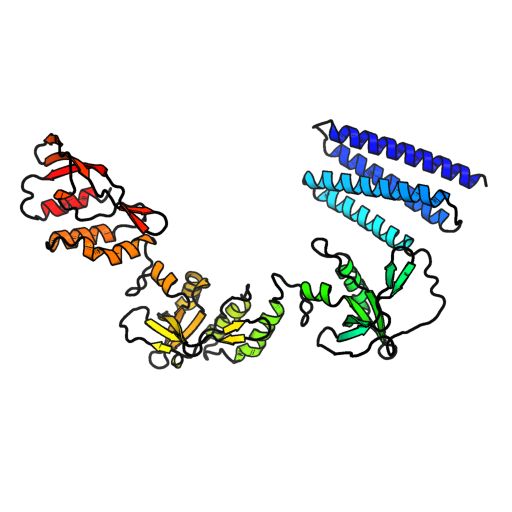 14.621 -25.866 1.00 48.16 486 LEU A O 1
ATOM 4071 N N . ASN A 1 487 ? 27.341 15.673 -27.407 1.00 35.47 487 ASN A N 1
ATOM 4072 C CA . ASN A 1 487 ? 27.506 17.041 -26.898 1.00 35.47 487 ASN A CA 1
ATOM 4073 C C . ASN A 1 487 ? 26.192 17.652 -26.426 1.00 35.47 487 ASN A C 1
ATOM 4075 O O . ASN A 1 487 ? 25.201 17.514 -27.180 1.00 35.47 487 ASN A O 1
#

Mean predicted aligned error: 20.42 Å

Solvent-accessible surface area (backbone atoms only — not comparable to full-atom values): 28294 Å² total; per-residue (Å²): 121,69,72,57,57,58,49,55,52,50,50,53,51,49,50,49,52,46,50,50,51,53,52,55,48,55,58,46,61,78,71,49,100,76,80,61,76,70,60,58,54,52,53,52,50,52,52,50,52,52,56,51,57,45,56,65,51,51,69,71,42,77,83,65,85,97,55,78,74,54,55,68,50,50,55,52,49,52,51,52,50,53,52,50,52,52,52,50,54,56,47,55,79,68,72,49,68,70,64,49,55,53,53,51,51,51,51,51,53,50,49,57,50,48,57,56,55,77,57,68,72,80,77,82,73,75,88,82,88,62,59,82,84,51,54,43,81,72,44,82,50,94,53,34,29,38,28,30,27,53,58,42,53,78,44,82,48,103,89,48,79,45,62,49,56,60,39,66,30,32,37,34,74,39,58,85,88,46,46,62,60,50,52,50,58,46,69,65,33,76,96,78,54,78,52,60,68,73,46,74,41,39,37,85,85,79,66,45,36,29,41,36,32,44,39,69,75,47,56,68,46,28,34,78,74,77,67,46,69,41,86,62,71,93,42,48,66,72,58,54,44,54,54,51,63,74,47,58,79,77,41,62,73,86,43,73,69,59,34,52,50,35,54,54,50,48,66,64,66,85,55,65,85,48,65,50,43,37,52,44,68,50,87,42,50,50,69,54,98,59,97,43,57,43,32,48,26,33,29,48,60,41,59,50,40,55,74,82,86,54,76,46,62,54,55,64,37,69,31,26,40,37,68,46,55,84,90,47,47,66,63,53,44,67,76,40,56,96,33,51,37,30,40,31,45,41,86,85,81,65,47,35,25,42,32,23,55,51,37,70,64,49,54,52,45,26,40,56,70,75,66,46,69,49,71,36,68,53,53,57,60,50,62,77,46,55,76,79,46,65,75,88,41,70,72,60,41,49,50,38,51,59,52,48,70,67,60,55,54,54,84,50,78,72,58,73,69,75,65,75,88,44,53,39,80,75,39,83,74,48,75,61,99,63,37,39,34,25,37,26,31,28,53,59,38,59,57,42,64,53,100,88,48,76,43,64,50,53,64,35,79,45,77,47,77,46,58,69,82,61,91,56,98,40,72,72,56,55,52,54,57,57,61,70,73,76,116

Secondary structure (DSSP, 8-state):
-HHHHHHHHHHHHHHHHHHHHHHHHHHHHTT-S---THHHHHHHHHHHHHHHHHHHHHHHHTTS---THHHHHHHHHHHHHHHHHHHHHHHHTTT-HHHHHHHHHHHHHHHHHHHHHHTS-----S-----SSSEEEEEE-SSEEEEEESS--EEEETTEEEE-TTEEEEEEEE-TTTHHHHHHHHHT-GGG----EEEEEE-TTT--EEEEEEHHHHHHHB-TTT-PBPSSTT--HHHHHHHHHHHTTTT--S-HHHHHHHHHHHTT--STTPPPPEE--GGGEEE-----SEEEEEESS--EEE-SSSEEE--SEEEEEEEE-TTTHHHHHHHTTTTEEEEEE-TTT--EEEEETTHHHHHHHB-TTT-PBPSSTHHHHHHHHGGGG--S-HHHHHHHHHHHTT--STTSPPP----GGGEEEEEEEEE-SSEEEEEEEESS--EEEETTEEEE--SEEEEEEEETTTTS--HHHHHHHHHTT--

Nearest PDB structures (foldseek):
  7mon-assembly1_B  TM=6.676E-01  e=1.681E-01  Homo sapiens
  3miy-assembly1_A  TM=5.938E-01  e=1.590E-01  Homo sapiens
  6oko-assembly1_B  TM=6.126E-01  e=1.989E-01  Mus musculus
  3miy-assembly2_B  TM=5.351E-01  e=1.421E-01  Homo sapiens
  8s79-assembly2_B  TM=4.100E-01  e=1.075E-01  Lotus japonicus

Organism: NCBI:txid94130

Sequence (487 aa):
MDAWFYYECNLNEIIKGVSAISINYFNKIHTFRGLNFYHFEIVAFALEVVLTCFMGSVTTISDKSTDCRFSNLMDKIIEISELTRKIILLIESKGNVDVVGRCKSLVAAHNRNNTIMNHGTLNLKNDQVFYKDQFIDIKDGDKFSLAIWKEGPLYWNISEYIRDPNITVALKKCLYTDIIDEIEQYSYSYNNYFFNTYGVTQNPNTKDYTLILEYNQYFEFYCRSCDEMYTDIEWCKPCQINHLKKDFVNWTSGNKKIDKLIQKRQLEVNDYEDTIFEWIPYNQFIDTKDEDVVILATWKEGPLLWNGNEYTRISDISVALKKCLYDEILDEINHLYFIVCGISQNPDTKDYFLILKYHAQYFGYFCRNCDKKYPNQGYNWLKENFTNWITGNEKIDNLIKEMQLKIDDHRDIIFEWIPYNQFNNIKEIGKGGFSTVYSAEWKDGPLYWNKNEYVRDSNKTIALKNLVNSHNVTDRFLNEVSSFSLN

InterPro domains:
  IPR000719 Protein kinase domain [PS50011] (423-487)
  IPR011009 Protein kinase-like domain superfamily [SSF56112] (414-483)

Foldseek 3Di:
DPVVVVVVVVLVVLLVVLCCVLVVVVVVVVPDPDDDPVVVVVNVVSVVVNVVVVVVVVVVPVVDDDDPVVVVVVVVVVVVLVSLVVVLVVVVVVPDDPVNVVSVVVNVVVVVVVVVVVPPDPPPPDDDQDDDPQWPPWDDDDFWTKTFGQFAAWDDDPDDIGHDGGAIWIKGWDDPVCVVVVVVDQCVDDPPQRWDFRAKHADPVVRTIITITRDPSLQQQAAPHPRDGDPDGSADLVVQLVVVVVCLVVQDPVDPVQSVVLNVQQNVDDDQADWRAGEDEPVQWDWDPDPAQKTKTFRAFATWGHPRPDTHHDGGAIKIWHWDDPVCVVVVCVVLVRFFNYKYADPPVRTITTIGRPVVVLVLQAPGHPRDGALDSALVVCVVCLVVQDPVDPVVSVLLVVLQVPDNDLAAWRRGHDDPVQWAPWAFDDDDPWWTKTKTFGAQATWHDDPRYTGTPGGDTDIDIGTPPPPDPDPVNSVVVVVVSPD

Radius of gyration: 39.39 Å; Cα contacts (8 Å, |Δi|>4): 597; chains: 1; bounding box: 76×81×105 Å

pLDDT: mean 70.65, std 19.11, range [25.16, 95.94]